Protein AF-A0A536WRT8-F1 (afdb_monomer_lite)

Radius of gyration: 27.84 Å; chains: 1; bounding box: 64×73×84 Å

Structure (mmCIF, N/CA/C/O backbone):
data_AF-A0A536WRT8-F1
#
_entry.id   AF-A0A536WRT8-F1
#
loop_
_atom_site.group_PDB
_atom_site.id
_atom_site.type_symbol
_atom_site.label_atom_id
_atom_site.label_alt_id
_atom_site.label_comp_id
_atom_site.label_asym_id
_atom_site.label_entity_id
_atom_site.label_seq_id
_atom_site.pdbx_PDB_ins_code
_atom_site.Cartn_x
_atom_site.Cartn_y
_atom_site.Cartn_z
_atom_site.occupancy
_atom_site.B_iso_or_equiv
_atom_site.auth_seq_id
_atom_site.auth_comp_id
_atom_site.auth_asym_id
_atom_site.auth_atom_id
_atom_site.pdbx_PDB_model_num
ATOM 1 N N . MET A 1 1 ? 4.383 -4.126 44.979 1.00 57.44 1 MET A N 1
ATOM 2 C CA . MET A 1 1 ? 2.995 -3.625 44.882 1.00 57.44 1 MET A CA 1
ATOM 3 C C . MET A 1 1 ? 2.236 -4.625 44.027 1.00 57.44 1 MET A C 1
ATOM 5 O O . MET A 1 1 ? 2.804 -5.036 43.023 1.00 57.44 1 MET A O 1
ATOM 9 N N . SER A 1 2 ? 1.064 -5.104 44.452 1.00 79.88 2 SER A N 1
ATOM 10 C CA . SER A 1 2 ? 0.207 -5.930 43.589 1.00 79.88 2 SER A CA 1
ATOM 11 C C . SER A 1 2 ? -0.564 -5.025 42.628 1.00 79.88 2 SER A C 1
ATOM 13 O O . SER A 1 2 ? -0.837 -3.870 42.957 1.00 79.88 2 SER A O 1
ATOM 15 N N . SER A 1 3 ? -0.831 -5.521 41.423 1.00 89.38 3 SER A N 1
ATOM 16 C CA . SER A 1 3 ? -1.703 -4.873 40.446 1.00 89.38 3 SER A CA 1
ATOM 17 C C . SER A 1 3 ? -2.856 -5.831 40.161 1.00 89.38 3 SER A C 1
ATOM 19 O O . SER A 1 3 ? -2.584 -7.031 40.013 1.00 89.38 3 SER A O 1
ATOM 21 N N . PRO A 1 4 ? -4.104 -5.336 40.075 1.00 94.88 4 PRO A N 1
ATOM 22 C CA . PRO A 1 4 ? -5.223 -6.193 39.738 1.00 94.88 4 PRO A CA 1
ATOM 23 C C . PRO A 1 4 ? -5.007 -6.888 38.391 1.00 94.88 4 PRO A C 1
ATOM 25 O O . PRO A 1 4 ? -4.446 -6.316 37.454 1.00 94.88 4 PRO A O 1
ATOM 28 N N . ILE A 1 5 ? -5.504 -8.113 38.288 1.00 95.19 5 ILE A N 1
ATOM 29 C CA . ILE A 1 5 ? -5.628 -8.881 37.049 1.00 95.19 5 ILE A CA 1
ATOM 30 C C . ILE A 1 5 ? -7.101 -9.216 36.828 1.00 95.19 5 ILE A C 1
ATOM 32 O O . ILE A 1 5 ? -7.890 -9.204 37.769 1.00 95.19 5 ILE A O 1
ATOM 36 N N . GLY A 1 6 ? -7.493 -9.518 35.598 1.00 95.31 6 GLY A N 1
ATOM 37 C CA . GLY A 1 6 ? -8.875 -9.869 35.300 1.00 95.31 6 GLY A CA 1
ATOM 38 C C . GLY A 1 6 ? -9.125 -10.033 33.814 1.00 95.31 6 GLY A C 1
ATOM 39 O O . GLY A 1 6 ? -8.250 -9.754 32.993 1.00 95.31 6 GLY A O 1
ATOM 40 N N . TYR A 1 7 ? -10.335 -10.469 33.488 1.00 96.19 7 TYR A N 1
ATOM 41 C CA . TYR A 1 7 ? -10.798 -10.643 32.117 1.00 96.19 7 TYR A CA 1
ATOM 42 C C . TYR A 1 7 ? -12.281 -10.284 32.007 1.00 96.19 7 TYR A C 1
ATOM 44 O O . TYR A 1 7 ? -13.049 -10.463 32.955 1.00 96.19 7 TYR A O 1
ATOM 52 N N . VAL A 1 8 ? -12.676 -9.768 30.844 1.00 96.50 8 VAL A N 1
ATOM 53 C CA . VAL A 1 8 ? -14.062 -9.428 30.507 1.00 96.50 8 VAL A CA 1
ATOM 54 C C . VAL A 1 8 ? -14.585 -10.502 29.559 1.00 96.50 8 VAL A C 1
ATOM 56 O O . VAL A 1 8 ? -14.168 -10.556 28.407 1.00 96.50 8 VAL A O 1
ATOM 59 N N . ASP A 1 9 ? -15.493 -11.349 30.041 1.00 95.44 9 ASP A N 1
ATOM 60 C CA . ASP A 1 9 ? -16.079 -12.443 29.255 1.00 95.44 9 ASP A CA 1
ATOM 61 C C . ASP A 1 9 ? -17.126 -11.926 28.260 1.00 95.44 9 ASP A C 1
ATOM 63 O O . ASP A 1 9 ? -17.297 -12.456 27.165 1.00 95.44 9 ASP A O 1
ATOM 67 N N . THR A 1 10 ? -17.885 -10.903 28.654 1.00 94.06 10 THR A N 1
ATOM 68 C CA . THR A 1 10 ? -18.929 -10.289 27.829 1.00 94.06 10 THR A CA 1
ATOM 69 C C . THR A 1 10 ? -18.911 -8.779 28.052 1.00 94.06 10 THR A C 1
ATOM 71 O O . THR A 1 10 ? -18.722 -8.352 29.192 1.00 94.06 10 THR A O 1
ATOM 74 N N . PRO A 1 11 ? -19.084 -7.967 26.996 1.00 91.69 11 PRO A N 1
ATOM 75 C CA . PRO A 1 11 ? -19.183 -8.382 25.597 1.00 91.69 11 PRO A CA 1
ATOM 76 C C . PRO A 1 11 ? -17.818 -8.766 25.018 1.00 91.69 11 PRO A C 1
ATOM 78 O O . PRO A 1 11 ? -16.797 -8.166 25.356 1.00 91.69 11 PRO A O 1
ATOM 81 N N . GLY A 1 12 ? -17.804 -9.741 24.105 1.00 85.06 12 GLY A N 1
ATOM 82 C CA . GLY A 1 12 ? -16.606 -10.062 23.321 1.00 85.06 12 GLY A CA 1
ATOM 83 C C . GLY A 1 12 ? -16.263 -8.942 22.335 1.00 85.06 12 GLY A C 1
ATOM 84 O O . GLY A 1 12 ? -15.119 -8.494 22.276 1.00 85.06 12 GLY A O 1
ATOM 85 N N . ALA A 1 13 ? -17.278 -8.412 21.642 1.00 83.62 13 ALA A N 1
ATOM 86 C CA . ALA A 1 13 ? -17.137 -7.294 20.712 1.00 83.62 13 ALA A CA 1
ATOM 87 C C . ALA A 1 13 ? -16.520 -6.060 21.387 1.00 83.62 13 ALA A C 1
ATOM 89 O O . ALA A 1 13 ? -16.752 -5.794 22.570 1.00 83.62 13 ALA A O 1
ATOM 90 N N . GLU A 1 14 ? -15.717 -5.305 20.640 1.00 88.19 14 GLU A N 1
ATOM 91 C CA . GLU A 1 14 ? -15.138 -4.050 21.128 1.00 88.19 14 GLU A CA 1
ATOM 92 C C . GLU A 1 14 ? -16.164 -2.912 21.107 1.00 88.19 14 GLU A C 1
ATOM 94 O O . GLU A 1 14 ? -16.227 -2.145 22.066 1.00 88.19 14 GLU A O 1
ATOM 99 N N . ALA A 1 15 ? -17.013 -2.853 20.079 1.00 88.88 15 ALA A N 1
ATOM 100 C CA . ALA A 1 15 ? -18.028 -1.822 19.917 1.00 88.88 15 ALA A CA 1
ATOM 101 C C . ALA A 1 15 ? -19.453 -2.358 20.097 1.00 88.88 15 ALA A C 1
ATOM 103 O O . ALA A 1 15 ? -19.802 -3.431 19.602 1.00 88.88 15 ALA A O 1
ATOM 104 N N . LEU A 1 16 ? -20.281 -1.572 20.785 1.00 91.25 16 LEU A N 1
ATOM 105 C CA . LEU A 1 16 ? -21.674 -1.860 21.113 1.00 91.25 16 LEU A CA 1
ATOM 106 C C . LEU A 1 16 ? -22.563 -0.769 20.526 1.00 91.25 16 LEU A C 1
ATOM 108 O O . LEU A 1 16 ? -22.371 0.417 20.799 1.00 91.25 16 LEU A O 1
ATOM 112 N N . ILE A 1 17 ? -23.548 -1.174 19.726 1.00 92.06 17 ILE A N 1
ATOM 113 C CA . ILE A 1 17 ? -24.525 -0.246 19.157 1.00 92.06 17 ILE A CA 1
ATOM 114 C C . ILE A 1 17 ? -25.566 0.103 20.224 1.00 92.06 17 ILE A C 1
ATOM 116 O O . ILE A 1 17 ? -26.235 -0.770 20.772 1.00 92.06 17 ILE A O 1
ATOM 120 N N . GLY A 1 18 ? -25.709 1.396 20.495 1.00 94.00 18 GLY A N 1
ATOM 121 C CA . GLY A 1 18 ? -26.533 1.961 21.554 1.00 94.00 18 GLY A CA 1
ATOM 122 C C . GLY A 1 18 ? -25.709 2.552 22.699 1.00 94.00 18 GLY A C 1
ATOM 123 O O . GLY A 1 18 ? -24.527 2.861 22.563 1.00 94.00 18 GLY A O 1
ATOM 124 N N . THR A 1 19 ? -26.380 2.750 23.830 1.00 95.25 19 THR A N 1
ATOM 125 C CA . THR A 1 19 ? -25.839 3.393 25.041 1.00 95.25 19 THR A CA 1
ATOM 126 C C . THR A 1 19 ? -25.771 2.447 26.243 1.00 95.25 19 THR A C 1
ATOM 128 O O . THR A 1 19 ? -25.273 2.830 27.301 1.00 95.25 19 THR A O 1
ATOM 131 N N . ARG A 1 20 ? -26.259 1.211 26.084 1.00 95.69 20 ARG A N 1
ATOM 132 C CA . ARG A 1 20 ? -26.303 0.187 27.130 1.00 95.69 20 ARG A CA 1
ATOM 133 C C . ARG A 1 20 ? -25.055 -0.691 27.095 1.00 95.69 20 ARG A C 1
ATOM 135 O O . ARG A 1 20 ? -24.589 -1.066 26.020 1.00 95.69 20 ARG A O 1
ATOM 142 N N . LEU A 1 21 ? -24.556 -1.048 28.274 1.00 96.50 21 LEU A N 1
ATOM 143 C CA . LEU A 1 21 ? -23.481 -2.013 28.469 1.00 96.50 21 LEU A CA 1
ATOM 144 C C . LEU A 1 21 ? -23.972 -3.140 29.380 1.00 96.50 21 LEU A C 1
ATOM 146 O O . LEU A 1 21 ? -24.262 -2.907 30.551 1.00 96.50 21 LEU A O 1
ATOM 150 N N . ASP A 1 22 ? -23.961 -4.358 28.847 1.00 96.81 22 ASP A N 1
ATOM 151 C CA . ASP A 1 22 ? -24.119 -5.593 29.611 1.00 96.81 22 ASP A CA 1
ATOM 152 C C . ASP A 1 22 ? -22.749 -6.275 29.672 1.00 96.81 22 ASP A C 1
ATOM 154 O O . ASP A 1 22 ? -22.227 -6.717 28.645 1.00 96.81 22 ASP A O 1
ATOM 158 N N . ALA A 1 23 ? -22.130 -6.313 30.854 1.00 97.62 23 ALA A N 1
ATOM 159 C CA . ALA A 1 23 ? -20.766 -6.804 31.014 1.00 97.62 23 ALA A CA 1
ATOM 160 C C . ALA A 1 23 ? -20.622 -7.835 32.130 1.00 97.62 23 ALA A C 1
ATOM 162 O O . ALA A 1 23 ? -21.118 -7.649 33.239 1.00 97.62 23 ALA A O 1
ATOM 163 N N . THR A 1 24 ? -19.870 -8.897 31.863 1.00 98.19 24 THR A N 1
ATOM 164 C CA . THR A 1 24 ? -19.511 -9.920 32.851 1.00 98.19 24 THR A CA 1
ATOM 165 C C . THR A 1 24 ? -18.036 -10.257 32.747 1.00 98.19 24 THR A C 1
ATOM 167 O O . THR A 1 24 ? -17.436 -10.140 31.679 1.00 98.19 24 THR A O 1
ATOM 170 N N . GLY A 1 25 ? -17.445 -10.697 33.848 1.00 97.62 25 GLY A N 1
ATOM 171 C CA . GLY A 1 25 ? -16.037 -11.062 33.877 1.00 97.62 25 GLY A CA 1
ATOM 172 C C . GLY A 1 25 ? -15.576 -11.480 35.258 1.00 97.62 25 GLY A C 1
ATOM 173 O O . GLY A 1 25 ? -16.385 -11.835 36.121 1.00 97.62 25 GLY A O 1
ATOM 174 N N . TRP A 1 26 ? -14.269 -11.411 35.475 1.00 97.81 26 TRP A N 1
ATOM 175 C CA . TRP A 1 26 ? -13.649 -11.628 36.775 1.00 97.81 26 TRP A CA 1
ATOM 176 C C . TRP A 1 26 ? -12.472 -10.680 37.004 1.00 97.81 26 TRP A C 1
ATOM 178 O O . TRP A 1 26 ? -11.861 -10.184 36.055 1.00 97.81 26 TRP A O 1
ATOM 188 N N . ALA A 1 27 ? -12.162 -10.423 38.272 1.00 97.75 27 ALA A N 1
ATOM 189 C CA . ALA A 1 27 ? -11.028 -9.610 38.694 1.00 97.75 27 ALA A CA 1
ATOM 190 C C . ALA A 1 27 ? -10.406 -10.189 39.969 1.00 97.75 27 ALA A C 1
ATOM 192 O O . ALA A 1 27 ? -11.114 -10.740 40.801 1.00 97.75 27 ALA A O 1
ATOM 193 N N . LEU A 1 28 ? -9.089 -10.076 40.126 1.00 96.88 28 LEU A N 1
ATOM 194 C CA . LEU A 1 28 ? -8.331 -10.595 41.264 1.00 96.88 28 LEU A CA 1
ATOM 195 C C . LEU A 1 28 ? -7.169 -9.655 41.605 1.00 96.88 28 LEU A C 1
ATOM 197 O O . LEU A 1 28 ? -6.504 -9.129 40.719 1.00 96.88 28 LEU A O 1
ATOM 201 N N . ASP A 1 29 ? -6.864 -9.492 42.890 1.00 96.25 29 ASP A N 1
ATOM 202 C CA . ASP A 1 29 ? -5.620 -8.876 43.370 1.00 96.25 29 ASP A CA 1
ATOM 203 C C . ASP A 1 29 ? -5.139 -9.617 44.623 1.00 96.25 29 ASP A C 1
ATOM 205 O O . ASP A 1 29 ? -5.947 -10.133 45.396 1.00 96.25 29 ASP A O 1
ATOM 209 N N . ALA A 1 30 ? -3.825 -9.674 44.860 1.00 94.38 30 ALA A N 1
ATOM 210 C CA . ALA A 1 30 ? -3.258 -10.347 46.035 1.00 94.38 30 ALA A CA 1
ATOM 211 C C . ALA A 1 30 ? -3.740 -9.749 47.375 1.00 94.38 30 ALA A C 1
ATOM 213 O O . ALA A 1 30 ? -3.621 -10.384 48.423 1.00 94.38 30 ALA A O 1
ATOM 214 N N . ARG A 1 31 ? -4.266 -8.520 47.356 1.00 94.44 31 ARG A N 1
ATOM 215 C CA . ARG A 1 31 ? -4.881 -7.825 48.494 1.00 94.44 31 ARG A CA 1
ATOM 216 C C . ARG A 1 31 ? -6.413 -7.811 48.440 1.00 94.44 31 ARG A C 1
ATOM 218 O O . ARG A 1 31 ? -7.027 -7.199 49.310 1.00 94.44 31 ARG A O 1
ATOM 225 N N . GLY A 1 32 ? -7.014 -8.500 47.474 1.00 95.00 32 GLY A N 1
ATOM 226 C CA . GLY A 1 32 ? -8.448 -8.488 47.194 1.00 95.00 32 GLY A CA 1
ATOM 227 C C . GLY A 1 32 ? -8.873 -7.275 46.366 1.00 95.00 32 GLY A C 1
ATOM 228 O O . GLY A 1 32 ? -8.210 -6.230 46.358 1.00 95.00 32 GLY A O 1
ATOM 229 N N . ILE A 1 33 ? -9.979 -7.436 45.654 1.00 97.56 33 ILE A N 1
ATOM 230 C CA . ILE A 1 33 ? -10.644 -6.387 44.887 1.00 97.56 33 ILE A CA 1
ATOM 231 C C . ILE A 1 33 ? -11.666 -5.694 45.784 1.00 97.56 33 ILE A C 1
ATOM 233 O O . ILE A 1 33 ? -12.484 -6.346 46.427 1.00 97.56 33 ILE A O 1
ATOM 237 N N . ASP A 1 34 ? -11.625 -4.366 45.798 1.00 97.06 34 ASP A N 1
ATOM 238 C CA . ASP A 1 34 ? -12.639 -3.545 46.459 1.00 97.06 34 ASP A CA 1
ATOM 239 C C . ASP A 1 34 ? -13.878 -3.430 45.564 1.00 97.06 34 ASP A C 1
ATOM 241 O O . ASP A 1 34 ? -15.008 -3.676 45.984 1.00 97.06 34 ASP A O 1
ATOM 245 N N . ARG A 1 35 ? -13.669 -3.093 44.284 1.00 97.75 35 ARG A N 1
ATOM 246 C CA . ARG A 1 35 ? -14.760 -2.887 43.325 1.00 97.75 35 ARG A CA 1
ATOM 247 C C . ARG A 1 35 ? -14.314 -2.974 41.872 1.00 97.75 35 ARG A C 1
ATOM 249 O O . ARG A 1 35 ? -13.140 -2.806 41.543 1.00 97.75 35 ARG A O 1
ATOM 256 N N . VAL A 1 36 ? -15.299 -3.171 40.999 1.00 98.56 36 VAL A N 1
ATOM 257 C CA . VAL A 1 36 ? -15.165 -3.026 39.547 1.00 98.56 36 VAL A CA 1
ATOM 258 C C . VAL A 1 36 ? -16.063 -1.874 39.095 1.00 98.56 36 VAL A C 1
ATOM 260 O O . VAL A 1 36 ? -17.241 -1.819 39.450 1.00 98.56 36 VAL A O 1
ATOM 263 N N . GLU A 1 37 ? -15.500 -0.936 38.340 1.00 98.31 37 GLU A N 1
ATOM 264 C CA . GLU A 1 37 ? -16.159 0.284 37.869 1.00 98.31 37 GLU A CA 1
ATOM 265 C C . GLU A 1 37 ? -16.229 0.321 36.339 1.00 98.31 37 GLU A C 1
ATOM 267 O O . GLU A 1 37 ? -15.244 0.044 35.656 1.00 98.31 37 GLU A O 1
ATOM 272 N N . MET A 1 38 ? -17.370 0.757 35.813 1.00 98.00 38 MET A N 1
ATOM 273 C CA . MET A 1 38 ? -17.550 1.162 34.422 1.00 98.00 38 MET A CA 1
ATOM 274 C C . MET A 1 38 ? -17.356 2.677 34.334 1.00 98.00 38 MET A C 1
ATOM 276 O O . MET A 1 38 ? -18.121 3.432 34.941 1.00 98.00 38 MET A O 1
ATOM 280 N N . ARG A 1 39 ? -16.315 3.131 33.630 1.00 97.69 39 ARG A N 1
ATOM 281 C CA . ARG A 1 39 ? -15.914 4.545 33.563 1.00 97.69 39 ARG A CA 1
ATOM 282 C C . ARG A 1 39 ? -16.103 5.114 32.162 1.00 97.69 39 ARG A C 1
ATOM 284 O O . ARG A 1 39 ? -15.455 4.648 31.229 1.00 97.69 39 ARG A O 1
ATOM 291 N N . LEU A 1 40 ? -16.935 6.147 32.039 1.00 95.19 40 LEU A N 1
ATOM 292 C CA . LEU A 1 40 ? -17.194 6.887 30.801 1.00 95.19 40 LEU A CA 1
ATOM 293 C C . LEU A 1 40 ? -16.940 8.381 31.042 1.00 95.19 40 LEU A C 1
ATOM 295 O O . LEU A 1 40 ? -17.770 9.078 31.631 1.00 95.19 40 LEU A O 1
ATOM 299 N N . GLY A 1 41 ? -15.770 8.877 30.634 1.00 89.06 41 GLY A N 1
ATOM 300 C CA . GLY A 1 41 ? -15.336 10.236 30.967 1.00 89.06 41 GLY A CA 1
ATOM 301 C C . GLY A 1 41 ? -15.311 10.460 32.485 1.00 89.06 41 GLY A C 1
ATOM 302 O O . GLY A 1 41 ? -14.570 9.797 33.208 1.00 89.06 41 GLY A O 1
ATOM 303 N N . THR A 1 42 ? -16.135 11.386 32.981 1.00 89.56 42 THR A N 1
ATOM 304 C CA . THR A 1 42 ? -16.283 11.656 34.423 1.00 89.56 42 THR A CA 1
ATOM 305 C C . THR A 1 42 ? -17.308 10.754 35.115 1.00 89.56 42 THR A C 1
ATOM 307 O O . THR A 1 42 ? -17.335 10.704 36.346 1.00 89.56 42 THR A O 1
ATOM 310 N N . GLN A 1 43 ? -18.143 10.035 34.360 1.00 93.62 43 GLN A N 1
ATOM 311 C CA . GLN A 1 43 ? -19.152 9.139 34.915 1.00 93.62 43 GLN A CA 1
ATOM 312 C C . GLN A 1 43 ? -18.520 7.821 35.365 1.00 93.62 43 GLN A C 1
ATOM 314 O O . GLN A 1 43 ? -17.693 7.237 34.662 1.00 93.62 43 GLN A O 1
ATOM 319 N N . LYS A 1 44 ? -18.948 7.331 36.532 1.00 96.31 44 LYS A N 1
ATOM 320 C CA . LYS A 1 44 ? -18.546 6.035 37.087 1.00 96.31 44 LYS A CA 1
ATOM 321 C C . LYS A 1 44 ? -19.783 5.287 37.567 1.00 96.31 44 LYS A C 1
ATOM 323 O O . LYS A 1 44 ? -20.543 5.830 38.366 1.00 96.31 44 LYS A O 1
ATOM 328 N N . GLN A 1 45 ? -19.964 4.053 37.111 1.00 97.81 45 GLN A N 1
ATOM 329 C CA . GLN A 1 45 ? -21.011 3.153 37.597 1.00 97.81 45 GLN A CA 1
ATOM 330 C C . GLN A 1 45 ? -20.382 1.871 38.155 1.00 97.81 45 GLN A C 1
ATOM 332 O O . GLN A 1 45 ? -19.373 1.400 37.636 1.00 97.81 45 GLN A O 1
ATOM 337 N N . LEU A 1 46 ? -20.941 1.319 39.233 1.00 98.19 46 LEU A N 1
ATOM 338 C CA . LEU A 1 46 ? -20.387 0.138 39.903 1.00 98.19 46 LEU A CA 1
ATOM 339 C C . LEU A 1 46 ? -20.956 -1.152 39.314 1.00 98.19 46 LEU A C 1
ATOM 341 O O . LEU A 1 46 ? -22.167 -1.283 39.145 1.00 98.19 46 LEU A O 1
ATOM 345 N N . ALA A 1 47 ? -20.083 -2.126 39.068 1.00 98.38 47 ALA A N 1
ATOM 346 C CA . ALA A 1 47 ? -20.489 -3.499 38.812 1.00 98.38 47 ALA A CA 1
ATOM 347 C C . ALA A 1 47 ? -20.812 -4.217 40.128 1.00 98.38 47 ALA A C 1
ATOM 349 O O . ALA A 1 47 ? -20.232 -3.932 41.179 1.00 98.38 47 ALA A O 1
ATOM 350 N N . ARG A 1 48 ? -21.680 -5.225 40.059 1.00 98.19 48 ARG A N 1
ATOM 351 C CA . ARG A 1 48 ? -21.853 -6.182 41.150 1.00 98.19 48 ARG A CA 1
ATOM 352 C C . ARG A 1 48 ? -20.676 -7.156 41.137 1.00 98.19 48 ARG A C 1
ATOM 354 O O . ARG A 1 48 ? -20.625 -8.025 40.271 1.00 98.19 48 ARG A O 1
ATOM 361 N N . TYR A 1 49 ? -19.757 -7.000 42.084 1.00 98.00 49 TYR A N 1
ATOM 362 C CA . TYR A 1 49 ? -18.618 -7.895 42.320 1.00 98.00 49 TYR A CA 1
ATOM 363 C C . TYR A 1 49 ? -18.946 -8.942 43.404 1.00 98.00 49 TYR A C 1
ATOM 365 O O . TYR A 1 49 ? -19.927 -8.782 44.135 1.00 98.00 49 TYR A O 1
ATOM 373 N N . GLY A 1 50 ? -18.162 -10.019 43.504 1.00 96.88 50 GLY A N 1
ATOM 374 C CA . GLY A 1 50 ? -18.401 -11.110 44.460 1.00 96.88 50 GLY A CA 1
ATOM 375 C C . GLY A 1 50 ? -19.154 -12.311 43.875 1.00 96.88 50 GLY A C 1
ATOM 376 O O . GLY A 1 50 ? -19.735 -13.101 44.621 1.00 96.88 50 GLY A O 1
ATOM 377 N N . LEU A 1 51 ? -19.235 -12.427 42.545 1.00 97.69 51 LEU A N 1
ATOM 378 C CA . LEU A 1 51 ? -20.008 -13.476 41.874 1.00 97.69 51 LEU A CA 1
ATOM 379 C C . LEU A 1 51 ? -19.216 -14.785 41.749 1.00 97.69 51 LEU A C 1
ATOM 381 O O . LEU A 1 51 ? -17.992 -14.752 41.608 1.00 97.69 51 LEU A O 1
ATOM 385 N N . PRO A 1 52 ? -19.897 -15.945 41.767 1.00 96.88 52 PRO A N 1
ATOM 386 C CA . PRO A 1 52 ? -19.228 -17.237 41.733 1.00 96.88 52 PRO A CA 1
ATOM 387 C C . PRO A 1 52 ? -18.520 -17.501 40.392 1.00 96.88 52 PRO A C 1
ATOM 389 O O . PRO A 1 52 ? -19.148 -17.479 39.335 1.00 96.88 52 PRO A O 1
ATOM 392 N N . ARG A 1 53 ? -17.222 -17.806 40.465 1.00 96.94 53 ARG A N 1
ATOM 393 C CA . ARG A 1 53 ? -16.297 -18.216 39.395 1.00 96.94 53 ARG A CA 1
ATOM 394 C C . ARG A 1 53 ? -15.352 -19.332 39.873 1.00 96.94 53 ARG A C 1
ATOM 396 O O . ARG A 1 53 ? -14.140 -19.135 39.995 1.00 96.94 53 ARG A O 1
ATOM 403 N N . PRO A 1 54 ? -15.891 -20.521 40.213 1.00 95.62 54 PRO A N 1
ATOM 404 C CA . PRO A 1 54 ? -15.071 -21.656 40.643 1.00 95.62 54 PRO A CA 1
ATOM 405 C C . PRO A 1 54 ? -14.105 -22.140 39.548 1.00 95.62 54 PRO A C 1
ATOM 407 O O . PRO A 1 54 ? -13.057 -22.691 39.868 1.00 95.62 54 PRO A O 1
ATOM 410 N N . ASP A 1 55 ? -14.435 -21.899 38.278 1.00 95.38 55 ASP A N 1
ATOM 411 C CA . ASP A 1 55 ? -13.583 -22.137 37.112 1.00 95.38 55 ASP A CA 1
ATOM 412 C C . ASP A 1 55 ? -12.281 -21.324 37.176 1.00 95.38 55 ASP A C 1
ATOM 414 O O . ASP A 1 55 ? -11.197 -21.880 37.004 1.00 95.38 55 ASP A O 1
ATOM 418 N N . VAL A 1 56 ? -12.369 -20.033 37.511 1.00 94.62 56 VAL A N 1
ATOM 419 C CA . VAL A 1 56 ? -11.195 -19.159 37.653 1.00 94.62 56 VAL A CA 1
ATOM 420 C C . VAL A 1 56 ? -10.354 -19.596 38.846 1.00 94.62 56 VAL A C 1
ATOM 422 O O . VAL A 1 56 ? -9.141 -19.719 38.721 1.00 94.62 56 VAL A O 1
ATOM 425 N N . ALA A 1 57 ? -10.986 -19.903 39.983 1.00 93.12 57 ALA A N 1
ATOM 426 C CA . ALA A 1 57 ? -10.280 -20.358 41.183 1.00 93.12 57 ALA A CA 1
ATOM 427 C C . ALA A 1 57 ? -9.534 -21.690 40.985 1.00 93.12 57 ALA A C 1
ATOM 429 O O . ALA A 1 57 ? -8.514 -21.921 41.633 1.00 93.12 57 ALA A O 1
ATOM 430 N N . ALA A 1 58 ? -10.027 -22.561 40.098 1.00 94.25 58 ALA A N 1
ATOM 431 C CA . ALA A 1 58 ? -9.363 -23.816 39.758 1.00 94.25 58 ALA A CA 1
ATOM 432 C C . ALA A 1 58 ? -8.078 -23.600 38.938 1.00 94.25 58 ALA A C 1
ATOM 434 O O . ALA A 1 58 ? -7.115 -24.345 39.110 1.00 94.25 58 ALA A O 1
ATOM 435 N N . VAL A 1 59 ? -8.055 -22.587 38.065 1.00 94.75 59 VAL A N 1
ATOM 436 C CA . VAL A 1 59 ? -6.904 -22.264 37.200 1.00 94.75 59 VAL A CA 1
ATOM 437 C C . VAL A 1 59 ? -5.923 -21.309 37.890 1.00 94.75 59 VAL A C 1
ATOM 439 O O . VAL A 1 59 ? -4.712 -21.437 37.719 1.00 94.75 59 VAL A O 1
ATOM 442 N N . ILE A 1 60 ? -6.432 -20.366 38.687 1.00 92.44 60 ILE A N 1
ATOM 443 C CA . ILE A 1 60 ? -5.674 -19.299 39.351 1.00 92.44 60 ILE A CA 1
ATOM 444 C C . ILE A 1 60 ? -5.965 -19.331 40.868 1.00 92.44 60 ILE A C 1
ATOM 446 O O . ILE A 1 60 ? -6.710 -18.495 41.390 1.00 92.44 60 ILE A O 1
ATOM 450 N N . PRO A 1 61 ? -5.411 -20.308 41.611 1.00 91.12 61 PRO A N 1
ATOM 451 C CA . PRO A 1 61 ? -5.632 -20.421 43.050 1.00 91.12 61 PRO A CA 1
ATOM 452 C C . PRO A 1 61 ? -4.825 -19.381 43.848 1.00 91.12 61 PRO A C 1
ATOM 454 O O . PRO A 1 61 ? -3.862 -18.794 43.361 1.00 91.12 61 PRO A O 1
ATOM 457 N N . GLY A 1 62 ? -5.176 -19.203 45.126 1.00 89.25 62 GLY A N 1
ATOM 458 C CA . GLY A 1 62 ? -4.354 -18.456 46.093 1.00 89.25 62 GLY A CA 1
ATOM 459 C C . GLY A 1 62 ? -4.690 -16.972 46.266 1.00 89.25 62 GLY A C 1
ATOM 460 O O . GLY A 1 62 ? -4.008 -16.289 47.028 1.00 89.25 62 GLY A O 1
ATOM 461 N N . TYR A 1 63 ? -5.743 -16.474 45.616 1.00 92.75 63 TYR A N 1
ATOM 462 C CA . TYR A 1 63 ? -6.226 -15.104 45.796 1.00 92.75 63 TYR A CA 1
ATOM 463 C C . TYR A 1 63 ? -7.317 -15.010 46.880 1.00 92.75 63 TYR A C 1
ATOM 465 O O . TYR A 1 63 ? -8.110 -15.946 47.004 1.00 92.75 63 TYR A O 1
ATOM 473 N N . PRO A 1 64 ? -7.407 -13.891 47.634 1.00 87.62 64 PRO A N 1
ATOM 474 C CA . PRO A 1 64 ? -8.381 -13.726 48.721 1.00 87.62 64 PRO A CA 1
ATOM 475 C C . PRO A 1 64 ? -9.835 -13.912 48.281 1.00 87.62 64 PRO A C 1
ATOM 477 O O . PRO A 1 64 ? -10.612 -14.557 48.979 1.00 87.62 64 PRO A O 1
ATOM 480 N N . ASP A 1 65 ? -10.170 -13.402 47.096 1.00 83.62 65 ASP A N 1
ATOM 481 C CA . ASP A 1 65 ? -11.533 -13.446 46.562 1.00 83.62 65 ASP A CA 1
ATOM 482 C C . ASP A 1 65 ? -11.860 -14.799 45.907 1.00 83.62 65 ASP A C 1
ATOM 484 O O . ASP A 1 65 ? -13.004 -15.035 45.534 1.00 83.62 65 ASP A O 1
ATOM 488 N N . GLY A 1 66 ? -10.878 -15.709 45.812 1.00 83.88 66 GLY A N 1
ATOM 489 C CA . GLY A 1 66 ? -11.028 -17.117 45.440 1.00 83.88 66 GLY A CA 1
ATOM 490 C C . GLY A 1 66 ? -12.048 -17.381 44.330 1.00 83.88 66 GLY A C 1
ATOM 491 O O . GLY A 1 66 ? -11.910 -16.903 43.208 1.00 83.88 66 GLY A O 1
ATOM 492 N N . SER A 1 67 ? -13.079 -18.166 44.658 1.00 90.00 67 SER A N 1
ATOM 493 C CA . SER A 1 67 ? -14.191 -18.505 43.763 1.00 90.00 67 SER A CA 1
ATOM 494 C C . SER A 1 67 ? -15.291 -17.446 43.699 1.00 90.00 67 SER A C 1
ATOM 496 O O . SER A 1 67 ? -16.274 -17.674 43.010 1.00 90.00 67 SER A O 1
ATOM 498 N N . ALA A 1 68 ? -15.168 -16.315 44.391 1.00 96.00 68 ALA A N 1
ATOM 499 C CA . ALA A 1 68 ? -16.104 -15.190 44.379 1.00 96.00 68 ALA A CA 1
ATOM 500 C C . ALA A 1 68 ? -15.523 -13.975 43.627 1.00 96.00 68 ALA A C 1
ATOM 502 O O . ALA A 1 68 ? -15.807 -12.829 43.960 1.00 96.00 68 ALA A O 1
ATOM 503 N N . CYS A 1 69 ? -14.695 -14.214 42.610 1.00 97.06 69 CYS A N 1
ATOM 504 C CA . CYS A 1 69 ? -13.987 -13.173 41.864 1.00 97.06 69 CYS A CA 1
ATOM 505 C C . CYS A 1 69 ? -14.745 -12.631 40.642 1.00 97.06 69 CYS A C 1
ATOM 507 O O . CYS A 1 69 ? -14.201 -11.845 39.865 1.00 97.06 69 CYS A O 1
ATOM 509 N N . GLY A 1 70 ? -15.989 -13.063 40.424 1.00 98.00 70 GLY A N 1
ATOM 510 C CA . GLY A 1 70 ? -16.794 -12.634 39.287 1.00 98.00 70 GLY A CA 1
ATOM 511 C C . GLY A 1 70 ? -17.407 -11.245 39.470 1.00 98.00 70 GLY A C 1
ATOM 512 O O . GLY A 1 70 ? -17.774 -10.853 40.581 1.00 98.00 70 GLY A O 1
ATOM 513 N N . PHE A 1 71 ? -17.605 -10.534 38.360 1.00 98.50 71 PHE A N 1
ATOM 514 C CA . PHE A 1 71 ? -18.439 -9.335 38.301 1.00 98.50 71 PHE A CA 1
ATOM 515 C C . PHE A 1 71 ? -19.512 -9.431 37.216 1.00 98.50 71 PHE A C 1
ATOM 517 O O . PHE A 1 71 ? -19.341 -10.115 36.206 1.00 98.50 71 PHE A O 1
ATOM 524 N N . ALA A 1 72 ? -20.612 -8.706 37.423 1.00 98.44 72 ALA A N 1
ATOM 525 C CA . ALA A 1 72 ? -21.620 -8.444 36.405 1.00 98.44 72 ALA A CA 1
ATOM 526 C C . ALA A 1 72 ? -22.114 -6.998 36.492 1.00 98.44 72 ALA A C 1
ATOM 528 O O . ALA A 1 72 ? -22.270 -6.442 37.582 1.00 98.44 72 ALA A O 1
ATOM 529 N N . PHE A 1 73 ? -22.394 -6.412 35.341 1.00 98.50 73 PHE A N 1
ATOM 530 C CA . PHE A 1 73 ? -22.931 -5.077 35.174 1.00 98.50 73 PHE A CA 1
ATOM 531 C C . PHE A 1 73 ? -23.997 -5.102 34.087 1.00 98.50 73 PHE A C 1
ATOM 533 O O . PHE A 1 73 ? -23.846 -5.781 33.074 1.00 98.50 73 PHE A O 1
ATOM 540 N N . ASP A 1 74 ? -25.048 -4.340 34.324 1.00 97.62 74 ASP A N 1
ATOM 541 C CA . ASP A 1 74 ? -26.089 -4.033 33.364 1.00 97.62 74 ASP A CA 1
ATOM 542 C C . ASP A 1 74 ? -26.486 -2.578 33.638 1.00 97.62 74 ASP A C 1
ATOM 544 O O . ASP A 1 74 ? -26.961 -2.254 34.733 1.00 97.62 74 ASP A O 1
ATOM 548 N N . GLY A 1 75 ? -26.228 -1.694 32.677 1.00 96.50 75 GLY A N 1
ATOM 549 C CA . GLY A 1 75 ? -26.522 -0.278 32.827 1.00 96.50 75 GLY A CA 1
ATOM 550 C C . GLY A 1 75 ? -26.544 0.485 31.512 1.00 96.50 75 GLY A C 1
ATOM 551 O O . GLY A 1 75 ? -26.049 0.031 30.480 1.00 96.50 75 GLY A O 1
ATOM 552 N N . ASP A 1 76 ? -27.139 1.670 31.568 1.00 95.94 76 ASP A N 1
ATOM 553 C CA . ASP A 1 76 ? -27.265 2.603 30.452 1.00 95.94 76 ASP A CA 1
ATOM 554 C C . ASP A 1 76 ? -26.506 3.899 30.773 1.00 95.94 76 ASP A C 1
ATOM 556 O O . ASP A 1 76 ? -26.469 4.350 31.923 1.00 95.94 76 ASP A O 1
ATOM 560 N N . PHE A 1 77 ? -25.882 4.475 29.750 1.00 95.94 77 PHE A N 1
ATOM 561 C CA . PHE A 1 77 ? -25.123 5.723 29.809 1.00 95.94 77 PHE A CA 1
ATOM 562 C C . PHE A 1 77 ? -25.813 6.870 29.060 1.00 95.94 77 PHE A C 1
ATOM 564 O O . PHE A 1 77 ? -25.241 7.950 28.921 1.00 95.94 77 PHE A O 1
ATOM 571 N N . ALA A 1 78 ? -27.038 6.661 28.570 1.00 93.50 78 ALA A N 1
ATOM 572 C CA . ALA A 1 78 ? -27.826 7.716 27.954 1.00 93.50 78 ALA A CA 1
ATOM 573 C C . ALA A 1 78 ? -28.089 8.901 28.918 1.00 93.50 78 ALA A C 1
ATOM 575 O O . ALA A 1 78 ? -28.278 8.701 30.121 1.00 93.50 78 ALA A O 1
ATOM 576 N N . PRO A 1 79 ? -28.189 10.139 28.394 1.00 93.38 79 PRO A N 1
ATOM 577 C CA . PRO A 1 79 ? -28.011 10.512 26.989 1.00 93.38 79 PRO A CA 1
ATOM 578 C C . PRO A 1 79 ? -26.528 10.657 26.604 1.00 93.38 79 PRO A C 1
ATOM 580 O O . PRO A 1 79 ? -25.745 11.256 27.337 1.00 93.38 79 PRO A O 1
ATOM 583 N N . LEU A 1 80 ? -26.164 10.175 25.410 1.00 93.31 80 LEU A N 1
ATOM 584 C CA . LEU A 1 80 ? -24.834 10.352 24.814 1.00 93.31 80 LEU A CA 1
ATOM 585 C C . LEU A 1 80 ? -24.924 11.172 23.524 1.00 93.31 80 LEU A C 1
ATOM 587 O O . LEU A 1 80 ? -25.886 11.052 22.767 1.00 93.31 80 LEU A O 1
ATOM 591 N N . ALA A 1 81 ? -23.905 11.994 23.257 1.00 92.19 81 ALA A N 1
ATOM 592 C CA . ALA A 1 81 ? -23.776 12.682 21.973 1.00 92.19 81 ALA A CA 1
ATOM 593 C C . ALA A 1 81 ? -23.619 11.664 20.831 1.00 92.19 81 ALA A C 1
ATOM 595 O O . ALA A 1 81 ? -23.046 10.598 21.045 1.00 92.19 81 ALA A O 1
ATOM 596 N N . ALA A 1 82 ? -24.081 12.000 19.621 1.00 92.81 82 ALA A N 1
ATOM 597 C CA . ALA A 1 82 ? -24.041 11.137 18.432 1.00 92.81 82 ALA A CA 1
ATOM 598 C C . ALA A 1 82 ? -22.615 10.979 17.854 1.00 92.81 82 ALA A C 1
ATOM 600 O O . ALA A 1 82 ? -22.318 11.406 16.732 1.00 92.81 82 ALA A O 1
ATOM 601 N N . THR A 1 83 ? -21.735 10.395 18.660 1.00 92.69 83 THR A N 1
ATOM 602 C CA . THR A 1 83 ? -20.307 10.146 18.450 1.00 92.69 83 THR A CA 1
ATOM 603 C C . THR A 1 83 ? -19.918 8.827 19.120 1.00 92.69 83 THR A C 1
ATOM 605 O O . THR A 1 83 ? -20.703 8.266 19.881 1.00 92.69 83 THR A O 1
ATOM 608 N N . ARG A 1 84 ? -18.703 8.327 18.875 1.00 94.81 84 ARG A N 1
ATOM 609 C CA . ARG A 1 84 ? -18.155 7.209 19.652 1.00 94.81 84 ARG A CA 1
ATOM 610 C C . ARG A 1 84 ? -17.803 7.662 21.067 1.00 94.81 84 ARG A C 1
ATOM 612 O O . ARG A 1 84 ? -17.294 8.766 21.243 1.00 94.81 84 ARG A O 1
ATOM 619 N N . HIS A 1 85 ? -18.065 6.804 22.052 1.00 94.88 85 HIS A N 1
ATOM 620 C CA . HIS A 1 85 ? -17.676 7.017 23.446 1.00 94.88 85 HIS A CA 1
ATOM 621 C C . HIS A 1 85 ? -16.927 5.801 23.976 1.00 94.88 85 HIS A C 1
ATOM 623 O O . HIS A 1 85 ? -17.446 4.687 23.928 1.00 94.88 85 HIS A O 1
ATOM 629 N N . GLN A 1 86 ? -15.721 6.003 24.500 1.00 94.38 86 GLN A N 1
ATOM 630 C CA . GLN A 1 86 ? -14.950 4.932 25.126 1.00 94.38 86 GLN A CA 1
ATOM 631 C C . GLN A 1 86 ? -15.339 4.729 26.586 1.00 94.38 86 GLN A C 1
ATOM 633 O O . GLN A 1 86 ? -15.309 5.666 27.384 1.00 94.38 86 GLN A O 1
ATOM 638 N N . ILE A 1 87 ? -15.628 3.480 26.940 1.00 95.88 87 ILE A N 1
ATOM 639 C CA . ILE A 1 87 ? -15.919 3.052 28.302 1.00 95.88 87 ILE A CA 1
ATOM 640 C C . ILE A 1 87 ? -14.851 2.071 28.789 1.00 95.88 87 ILE A C 1
ATOM 642 O O . ILE A 1 87 ? -14.585 1.049 28.156 1.00 95.88 87 ILE A O 1
ATOM 646 N N . ALA A 1 88 ? -14.222 2.388 29.919 1.00 96.94 88 ALA A N 1
ATOM 647 C CA . ALA A 1 88 ? -13.213 1.544 30.547 1.00 96.94 88 ALA A CA 1
ATOM 648 C C . ALA A 1 88 ? -13.834 0.707 31.668 1.00 96.94 88 ALA A C 1
ATOM 650 O O . ALA A 1 88 ? -14.519 1.238 32.544 1.00 96.94 88 ALA A O 1
ATOM 651 N N . ILE A 1 89 ? -13.547 -0.592 31.666 1.00 97.81 89 ILE A N 1
ATOM 652 C CA . ILE A 1 89 ? -13.892 -1.518 32.747 1.00 97.81 89 ILE A CA 1
ATOM 653 C C . ILE A 1 89 ? -12.672 -1.614 33.658 1.00 97.81 89 ILE A C 1
ATOM 655 O O . ILE A 1 89 ? -11.629 -2.117 33.238 1.00 97.81 89 ILE A O 1
ATOM 659 N N . VAL A 1 90 ? -12.771 -1.097 34.881 1.00 98.25 90 VAL A N 1
ATOM 660 C CA . VAL A 1 90 ? -11.627 -0.910 35.784 1.00 98.25 90 VAL A CA 1
ATOM 661 C C . VAL A 1 90 ? -11.812 -1.705 37.066 1.00 98.25 90 VAL A C 1
ATOM 663 O O . VAL A 1 90 ? -12.791 -1.512 37.781 1.00 98.25 90 VAL A O 1
ATOM 666 N N . ALA A 1 91 ? -10.845 -2.560 37.388 1.00 98.06 91 ALA A N 1
ATOM 667 C CA . ALA A 1 91 ? -10.741 -3.197 38.694 1.00 98.06 91 ALA A CA 1
ATOM 668 C C . ALA A 1 91 ? -9.929 -2.314 39.647 1.00 98.06 91 ALA A C 1
ATOM 670 O O . ALA A 1 91 ? -8.867 -1.809 39.275 1.00 98.06 91 ALA A O 1
ATOM 671 N N . VAL A 1 92 ? -10.417 -2.156 40.876 1.00 97.81 92 VAL A N 1
ATOM 672 C CA . VAL A 1 92 ? -9.761 -1.395 41.944 1.00 97.81 92 VAL A CA 1
ATOM 673 C C . VAL A 1 92 ? -9.525 -2.328 43.128 1.00 97.81 92 VAL A C 1
ATOM 675 O O . VAL A 1 92 ? -10.468 -2.931 43.639 1.00 97.81 92 VAL A O 1
ATOM 678 N N . SER A 1 93 ? -8.274 -2.471 43.564 1.00 96.81 93 SER A N 1
ATOM 679 C CA . SER A 1 93 ? -7.928 -3.298 44.725 1.00 96.81 93 SER A CA 1
ATOM 680 C C . SER A 1 93 ? -8.278 -2.620 46.051 1.00 96.81 93 SER A C 1
ATOM 682 O O . SER A 1 93 ? -8.429 -1.399 46.123 1.00 96.81 93 SER A O 1
ATOM 684 N N . ASN A 1 94 ? -8.275 -3.392 47.140 1.00 95.94 94 ASN A N 1
ATOM 685 C CA . ASN A 1 94 ? -8.399 -2.872 48.509 1.00 95.94 94 ASN A CA 1
ATOM 686 C C . ASN A 1 94 ? -7.276 -1.899 48.910 1.00 95.94 94 ASN A C 1
ATOM 688 O O . ASN A 1 94 ? -7.403 -1.171 49.892 1.00 95.94 94 ASN A O 1
ATOM 692 N N . THR A 1 95 ? -6.162 -1.869 48.170 1.00 94.81 95 THR A N 1
ATOM 693 C CA . THR A 1 95 ? -5.085 -0.885 48.371 1.00 94.81 95 THR A CA 1
ATOM 694 C C . THR A 1 95 ? -5.229 0.347 47.477 1.00 94.81 95 THR A C 1
ATOM 696 O O . THR A 1 95 ? -4.332 1.186 47.467 1.00 94.81 95 THR A O 1
ATOM 699 N N . GLY A 1 96 ? -6.305 0.441 46.691 1.00 95.25 96 GLY A N 1
ATOM 700 C CA . GLY A 1 96 ? -6.539 1.511 45.722 1.00 95.25 96 GLY A CA 1
ATOM 701 C C . GLY A 1 96 ? -5.743 1.381 44.420 1.00 95.25 96 GLY A C 1
ATOM 702 O O . GLY A 1 96 ? -5.723 2.327 43.639 1.00 95.25 96 GLY A O 1
ATOM 703 N N . ALA A 1 97 ? -5.077 0.246 44.170 1.00 95.88 97 ALA A N 1
ATOM 704 C CA . ALA A 1 97 ? -4.393 0.022 42.898 1.00 95.88 97 ALA A CA 1
ATOM 705 C C . ALA A 1 97 ? -5.428 -0.264 41.805 1.00 95.88 97 ALA A C 1
ATOM 707 O O . ALA A 1 97 ? -6.342 -1.061 42.013 1.00 95.88 97 ALA A O 1
ATOM 708 N N . GLU A 1 98 ? -5.282 0.367 40.642 1.00 96.69 98 GLU A N 1
ATOM 709 C CA . GLU A 1 98 ? -6.247 0.261 39.548 1.00 96.69 98 GLU A CA 1
ATOM 710 C C . GLU A 1 98 ? -5.667 -0.491 38.350 1.00 96.69 98 GLU A C 1
ATOM 712 O O . GLU A 1 98 ? -4.481 -0.368 38.030 1.00 96.69 98 GLU A O 1
ATOM 717 N N . LYS A 1 99 ? -6.523 -1.239 37.650 1.00 96.12 99 LYS A N 1
ATOM 718 C CA . LYS A 1 99 ? -6.210 -1.845 36.354 1.00 96.12 99 LYS A CA 1
ATOM 719 C C . LYS A 1 99 ? -7.405 -1.726 35.420 1.00 96.12 99 LYS A C 1
ATOM 721 O O . LYS A 1 99 ? -8.505 -2.156 35.758 1.00 96.12 99 LYS A O 1
ATOM 726 N N . VAL A 1 100 ? -7.174 -1.206 34.218 1.00 96.06 100 VAL A N 1
ATOM 727 C CA . VAL A 1 100 ? -8.135 -1.326 33.114 1.00 96.06 100 VAL A CA 1
ATOM 728 C C . VAL A 1 100 ? -8.116 -2.774 32.623 1.00 96.06 100 VAL A C 1
ATOM 730 O O . VAL A 1 100 ? -7.080 -3.250 32.158 1.00 96.06 100 VAL A O 1
ATOM 733 N N . LEU A 1 101 ? -9.245 -3.469 32.757 1.00 95.00 101 LEU A N 1
ATOM 734 C CA . LEU A 1 101 ? -9.432 -4.843 32.288 1.00 95.00 101 LEU A CA 1
ATOM 735 C C . LEU A 1 101 ? -9.761 -4.887 30.791 1.00 95.00 101 LEU A C 1
ATOM 737 O O . LEU A 1 101 ? -9.303 -5.773 30.081 1.00 95.00 101 LEU A O 1
ATOM 741 N N . SER A 1 102 ? -10.562 -3.930 30.317 1.00 93.56 102 SER A N 1
ATOM 742 C CA . SER A 1 102 ? -10.913 -3.756 28.905 1.00 93.56 102 SER A CA 1
ATOM 743 C C . SER A 1 102 ? -11.373 -2.324 28.659 1.00 93.56 102 SER A C 1
ATOM 745 O O . SER A 1 102 ? -11.935 -1.684 29.549 1.00 93.56 102 SER A O 1
ATOM 747 N N . VAL A 1 103 ? -11.214 -1.863 27.422 1.00 93.31 103 VAL A N 1
ATOM 748 C CA . VAL A 1 103 ? -11.908 -0.685 26.886 1.00 93.31 103 VAL A CA 1
ATOM 749 C C . VAL A 1 103 ? -12.923 -1.166 25.851 1.00 93.31 103 VAL A C 1
ATOM 751 O O . VAL A 1 103 ? -12.627 -2.094 25.098 1.00 93.31 103 VAL A O 1
ATOM 754 N N . LYS A 1 104 ? -14.125 -0.590 25.858 1.00 93.88 104 LYS A N 1
ATOM 755 C CA . LYS A 1 104 ? -15.188 -0.822 24.871 1.00 93.88 104 LYS A CA 1
ATOM 756 C C . LYS A 1 104 ? -15.641 0.510 24.277 1.00 93.88 104 LYS A C 1
ATOM 758 O O . LYS A 1 104 ? -15.390 1.565 24.859 1.00 93.88 104 LYS A O 1
ATOM 763 N N . SER A 1 105 ? -16.346 0.457 23.156 1.00 94.50 105 SER A N 1
ATOM 764 C CA . SER A 1 105 ? -16.957 1.618 22.510 1.00 94.50 105 SER A CA 1
ATOM 765 C C . SER A 1 105 ? -18.484 1.543 22.599 1.00 94.50 105 SER A C 1
ATOM 767 O O . SER A 1 105 ? -19.076 0.565 22.154 1.00 94.50 105 SER A O 1
ATOM 769 N N . LEU A 1 106 ? -19.130 2.583 23.130 1.00 95.62 106 LEU A N 1
ATOM 770 C CA . LEU A 1 106 ? -20.572 2.807 22.995 1.00 95.62 106 LEU A CA 1
ATOM 771 C C . LEU A 1 106 ? -20.823 3.694 21.769 1.00 95.62 106 LEU A C 1
ATOM 773 O O . LEU A 1 106 ? -20.227 4.768 21.636 1.00 95.62 106 LEU A O 1
ATOM 777 N N . LEU A 1 107 ? -21.689 3.233 20.868 1.00 95.25 107 LEU A N 1
ATOM 778 C CA . LEU A 1 107 ? -22.032 3.896 19.611 1.00 95.25 107 LEU A CA 1
ATOM 779 C C . LEU A 1 107 ? -23.537 4.179 19.565 1.00 95.25 107 LEU A C 1
ATOM 781 O O . LEU A 1 107 ? -24.297 3.317 19.118 1.00 95.25 107 LEU A O 1
ATOM 785 N N . PRO A 1 108 ? -24.001 5.373 19.975 1.00 94.62 108 PRO A N 1
ATOM 786 C CA . PRO A 1 108 ? -25.399 5.762 19.817 1.00 94.62 108 PRO A CA 1
ATOM 787 C C . PRO A 1 108 ? -25.867 5.568 18.370 1.00 94.62 108 PRO A C 1
ATOM 789 O O . PRO A 1 108 ? -25.118 5.836 17.428 1.00 94.62 108 PRO A O 1
ATOM 792 N N . HIS A 1 109 ? -27.107 5.112 18.178 1.00 90.56 109 HIS A N 1
ATOM 793 C CA . HIS A 1 109 ? -27.641 4.784 16.849 1.00 90.56 109 HIS A CA 1
ATOM 794 C C . HIS A 1 109 ? -27.567 5.977 15.879 1.00 90.56 109 HIS A C 1
ATOM 796 O O . HIS A 1 109 ? -27.370 5.807 14.673 1.00 90.56 109 HIS A O 1
ATOM 802 N N . GLU A 1 110 ? -27.686 7.198 16.395 1.00 92.69 110 GLU A N 1
ATOM 803 C CA . GLU A 1 110 ? -27.601 8.433 15.622 1.00 92.69 110 GLU A CA 1
ATOM 804 C C . GLU A 1 110 ? -26.188 8.681 15.061 1.00 92.69 110 GLU A C 1
ATOM 806 O O . GLU A 1 110 ? -26.048 9.302 14.006 1.00 92.69 110 GLU A O 1
ATOM 811 N N . ALA A 1 111 ? -25.138 8.164 15.712 1.00 92.44 111 ALA A N 1
ATOM 812 C CA . ALA A 1 111 ? -23.748 8.392 15.315 1.00 92.44 111 ALA A CA 1
ATOM 813 C C . ALA A 1 111 ? -23.445 7.815 13.922 1.00 92.44 111 ALA A C 1
ATOM 815 O O . ALA A 1 111 ? -22.824 8.483 13.101 1.00 92.44 111 ALA A O 1
ATOM 816 N N . LEU A 1 112 ? -23.964 6.620 13.619 1.00 92.56 112 LEU A N 1
ATOM 817 C CA . LEU A 1 112 ? -23.758 5.926 12.337 1.00 92.56 112 LEU A CA 1
ATOM 818 C C . LEU A 1 112 ? -24.762 6.332 11.247 1.00 92.56 112 LEU A C 1
ATOM 820 O O . LEU A 1 112 ? -24.787 5.744 10.166 1.00 92.56 112 LEU A O 1
ATOM 824 N N . THR A 1 113 ? -25.648 7.291 11.524 1.00 94.31 113 THR A N 1
ATOM 825 C CA . THR A 1 113 ? -26.768 7.624 10.626 1.00 94.31 113 THR A CA 1
ATOM 826 C C . THR A 1 113 ? -26.863 9.100 10.274 1.00 94.31 113 THR A C 1
ATOM 828 O O . THR A 1 113 ? -27.738 9.474 9.488 1.00 94.31 113 THR A O 1
ATOM 831 N N . ARG A 1 114 ? -25.911 9.911 10.755 1.00 92.62 114 ARG A N 1
ATOM 832 C CA . ARG A 1 114 ? -25.813 11.360 10.524 1.00 92.62 114 ARG A CA 1
ATOM 833 C C . ARG A 1 114 ? -26.044 11.754 9.063 1.00 92.62 114 ARG A C 1
ATOM 835 O O . ARG A 1 114 ? -26.814 12.670 8.792 1.00 92.62 114 ARG A O 1
ATOM 842 N N . TRP A 1 115 ? -25.429 11.035 8.123 1.00 94.81 115 TRP A N 1
ATOM 843 C CA . TRP A 1 115 ? -25.479 11.361 6.693 1.00 94.81 115 TRP A CA 1
ATOM 844 C C . TRP A 1 115 ? -26.489 10.537 5.887 1.00 94.81 115 TRP A C 1
ATOM 846 O O . TRP A 1 115 ? -26.609 10.723 4.676 1.00 94.81 115 TRP A O 1
ATOM 856 N N . ARG A 1 116 ? -27.268 9.655 6.530 1.00 94.81 116 ARG A N 1
ATOM 857 C CA . ARG A 1 116 ? -28.153 8.692 5.849 1.00 94.81 116 ARG A CA 1
ATOM 858 C C . ARG A 1 116 ? -29.150 9.360 4.899 1.00 94.81 116 ARG A C 1
ATOM 860 O O . ARG A 1 116 ? -29.339 8.886 3.781 1.00 94.81 116 ARG A O 1
ATOM 867 N N . GLN A 1 117 ? -29.789 10.447 5.334 1.00 94.38 117 GLN A N 1
ATOM 868 C CA . GLN A 1 117 ? -30.767 11.164 4.507 1.00 94.38 117 GLN A CA 1
ATOM 869 C C . GLN A 1 117 ? -30.109 11.787 3.270 1.00 94.38 117 GLN A C 1
ATOM 871 O O . GLN A 1 117 ? -30.634 11.667 2.165 1.00 94.38 117 GLN A O 1
ATOM 876 N N . LEU A 1 118 ? -28.935 12.404 3.443 1.00 92.75 118 LEU A N 1
ATOM 877 C CA . LEU A 1 118 ? -28.193 13.022 2.346 1.00 92.75 118 LEU A CA 1
ATOM 878 C C . LEU A 1 118 ? -27.697 11.973 1.345 1.00 92.75 118 LEU A C 1
ATOM 880 O O . LEU A 1 118 ? -27.811 12.177 0.137 1.00 92.75 118 LEU A O 1
ATOM 884 N N . HIS A 1 119 ? -27.210 10.837 1.845 1.00 93.31 119 HIS A N 1
ATOM 885 C CA . HIS A 1 119 ? -26.802 9.703 1.027 1.00 93.31 119 HIS A CA 1
ATOM 886 C C . HIS A 1 119 ? -27.951 9.194 0.155 1.00 93.31 119 HIS A C 1
ATOM 888 O O . HIS A 1 119 ? -27.805 9.107 -1.061 1.00 93.31 119 HIS A O 1
ATOM 894 N N . ALA A 1 120 ? -29.116 8.918 0.752 1.00 92.19 120 ALA A N 1
ATOM 895 C CA . ALA A 1 120 ? -30.282 8.424 0.018 1.00 92.19 120 ALA A CA 1
ATOM 896 C C . ALA A 1 120 ? -30.764 9.402 -1.070 1.00 92.19 120 ALA A C 1
ATOM 898 O O . ALA A 1 120 ? -31.304 8.971 -2.084 1.00 92.19 120 ALA A O 1
ATOM 899 N N . ALA A 1 121 ? -30.557 10.708 -0.875 1.00 90.94 121 ALA A N 1
ATOM 900 C CA . ALA A 1 121 ? -30.961 11.737 -1.828 1.00 90.94 121 ALA A CA 1
ATOM 901 C C . ALA A 1 121 ? -29.962 11.970 -2.976 1.00 90.94 121 ALA A C 1
ATOM 903 O O . ALA A 1 121 ? -30.351 12.524 -4.003 1.00 90.94 121 ALA A O 1
ATOM 904 N N . ARG A 1 122 ? -28.676 11.627 -2.802 1.00 87.88 122 ARG A N 1
ATOM 905 C CA . ARG A 1 122 ? -27.598 12.054 -3.719 1.00 87.88 122 ARG A CA 1
ATOM 906 C C . ARG A 1 122 ? -26.756 10.929 -4.305 1.00 87.88 122 ARG A C 1
ATOM 908 O O . ARG A 1 122 ? -26.085 11.154 -5.309 1.00 87.88 122 ARG A O 1
ATOM 915 N N . VAL A 1 123 ? -26.749 9.754 -3.687 1.00 85.56 123 VAL A N 1
ATOM 916 C CA . VAL A 1 123 ? -25.835 8.666 -4.046 1.00 85.56 123 VAL A CA 1
ATOM 917 C C . VAL A 1 123 ? -26.591 7.600 -4.818 1.00 85.56 123 VAL A C 1
ATOM 919 O O . VAL A 1 123 ? -27.698 7.205 -4.454 1.00 85.56 123 VAL A O 1
ATOM 922 N N . ARG A 1 124 ? -25.987 7.136 -5.910 1.00 76.38 124 ARG A N 1
ATOM 923 C CA . ARG A 1 124 ? -26.514 6.012 -6.682 1.00 76.38 124 ARG A CA 1
ATOM 924 C C . ARG A 1 124 ? -26.382 4.720 -5.878 1.00 76.38 124 ARG A C 1
ATOM 926 O O . ARG A 1 124 ? -25.426 4.544 -5.131 1.00 76.38 124 ARG A O 1
ATOM 933 N N . SER A 1 125 ? -27.305 3.786 -6.078 1.00 67.88 125 SER A N 1
ATOM 934 C CA . SER A 1 125 ? -27.327 2.508 -5.356 1.00 67.88 125 SER A CA 1
ATOM 935 C C . SER A 1 125 ? -26.144 1.574 -5.659 1.00 67.88 125 SER A C 1
ATOM 937 O O . SER A 1 125 ? -26.014 0.558 -4.989 1.00 67.88 125 SER A O 1
ATOM 939 N N . ASP A 1 126 ? -25.315 1.880 -6.662 1.00 71.56 126 ASP A N 1
ATOM 940 C CA . ASP A 1 126 ? -24.200 1.055 -7.148 1.00 71.56 126 ASP A CA 1
ATOM 941 C C . ASP A 1 126 ? -22.803 1.585 -6.766 1.00 71.56 126 ASP A C 1
ATOM 943 O O . ASP A 1 126 ? -21.799 1.086 -7.269 1.00 71.56 126 ASP A O 1
ATOM 947 N N . ALA A 1 127 ? -22.708 2.596 -5.896 1.00 80.12 127 ALA A N 1
ATOM 948 C CA . ALA A 1 127 ? -21.418 3.148 -5.488 1.00 80.12 127 ALA A CA 1
ATOM 949 C C . ALA A 1 127 ? -20.614 2.154 -4.626 1.00 80.12 127 ALA A C 1
ATOM 951 O O . ALA A 1 127 ? -21.103 1.668 -3.606 1.00 80.12 127 ALA A O 1
ATOM 952 N N . SER A 1 128 ? -19.356 1.902 -5.001 1.00 88.25 128 SER A N 1
ATOM 953 C CA . SER A 1 128 ? -18.420 1.133 -4.173 1.00 88.25 128 SER A CA 1
ATOM 954 C C . SER A 1 128 ? -18.121 1.869 -2.859 1.00 88.25 128 SER A C 1
ATOM 956 O O . SER A 1 128 ? -17.895 3.083 -2.889 1.00 88.25 128 SER A O 1
ATOM 958 N N . PRO A 1 129 ? -18.071 1.167 -1.713 1.00 94.44 129 PRO A N 1
ATOM 959 C CA . PRO A 1 129 ? -17.660 1.773 -0.454 1.00 94.44 129 PRO A CA 1
ATOM 960 C C . PRO A 1 129 ? -16.160 2.097 -0.458 1.00 94.44 129 PRO A C 1
ATOM 962 O O . PRO A 1 129 ? -15.385 1.529 -1.226 1.00 94.44 129 PRO A O 1
ATOM 965 N N . PHE A 1 130 ? -15.753 2.988 0.443 1.00 97.12 130 PHE A N 1
ATOM 966 C CA . PHE A 1 130 ? -14.358 3.148 0.832 1.00 97.12 130 PHE A CA 1
ATOM 967 C C . PHE A 1 130 ? -13.930 1.928 1.653 1.00 97.12 130 PHE A C 1
ATOM 969 O O . PHE A 1 130 ? -14.612 1.558 2.615 1.00 97.12 130 PHE A O 1
ATOM 976 N N . TYR A 1 131 ? -12.817 1.295 1.286 1.00 97.69 131 TYR A N 1
ATOM 977 C CA . TYR A 1 131 ? -12.321 0.126 2.009 1.00 97.69 131 TYR A CA 1
ATOM 978 C C . TYR A 1 131 ? -11.141 0.467 2.913 1.00 97.69 131 TYR A C 1
ATOM 980 O O . TYR A 1 131 ? -10.232 1.194 2.513 1.00 97.69 131 TYR A O 1
ATOM 988 N N . ILE A 1 132 ? -11.134 -0.132 4.103 1.00 97.31 132 ILE A N 1
ATOM 989 C CA . ILE A 1 132 ? -9.966 -0.199 4.984 1.00 97.31 132 ILE A CA 1
ATOM 990 C C . ILE A 1 132 ? -9.513 -1.655 5.040 1.00 97.31 132 ILE A C 1
ATOM 992 O O . ILE A 1 132 ? -10.269 -2.532 5.462 1.00 97.31 132 ILE A O 1
ATOM 996 N N . LEU A 1 133 ? -8.298 -1.915 4.569 1.00 97.38 133 LEU A N 1
ATOM 997 C CA . LEU A 1 133 ? -7.817 -3.259 4.258 1.00 97.38 133 LEU A CA 1
ATOM 998 C C . LEU A 1 133 ? -6.507 -3.544 4.992 1.00 97.38 133 LEU A C 1
ATOM 1000 O O . LEU A 1 133 ? -5.454 -3.461 4.369 1.00 97.38 133 LEU A O 1
ATOM 1004 N N . PRO A 1 134 ? -6.524 -3.844 6.304 1.00 96.06 134 PRO A N 1
ATOM 1005 C CA . PRO A 1 134 ? -5.307 -4.243 6.995 1.00 96.06 134 PRO A CA 1
ATOM 1006 C C . PRO A 1 134 ? -4.587 -5.357 6.226 1.00 96.06 134 PRO A C 1
ATOM 1008 O O . PRO A 1 134 ? -5.193 -6.364 5.847 1.00 96.06 134 PRO A O 1
ATOM 1011 N N . ALA A 1 135 ? -3.303 -5.141 5.954 1.00 94.38 135 ALA A N 1
ATOM 1012 C CA . ALA A 1 135 ? -2.455 -6.126 5.316 1.00 94.38 135 ALA A CA 1
ATOM 1013 C C . ALA A 1 135 ? -2.162 -7.252 6.295 1.00 94.38 135 ALA A C 1
ATOM 1015 O O . ALA A 1 135 ? -1.847 -6.987 7.457 1.00 94.38 135 ALA A O 1
ATOM 1016 N N . LEU A 1 136 ? -2.258 -8.483 5.816 1.00 92.50 136 LEU A N 1
ATOM 1017 C CA . LEU A 1 136 ? -2.081 -9.677 6.622 1.00 92.50 136 LEU A CA 1
ATOM 1018 C C . LEU A 1 136 ? -1.449 -10.797 5.796 1.00 92.50 136 LEU A C 1
ATOM 1020 O O . LEU A 1 136 ? -1.484 -10.763 4.565 1.00 92.50 136 LEU A O 1
ATOM 1024 N N . SER A 1 137 ? -0.888 -11.786 6.480 1.00 91.56 137 SER A N 1
ATOM 1025 C CA . SER A 1 137 ? -0.418 -13.046 5.902 1.00 91.56 137 SER A CA 1
ATOM 1026 C C . SER A 1 137 ? -0.780 -14.219 6.811 1.00 91.56 137 SER A C 1
ATOM 1028 O O . SER A 1 137 ? -1.196 -14.040 7.960 1.00 91.56 137 SER A O 1
ATOM 1030 N N . GLY A 1 138 ? -0.652 -15.437 6.297 1.00 93.88 138 GLY A N 1
ATOM 1031 C CA . GLY A 1 138 ? -0.966 -16.647 7.045 1.00 93.88 138 GLY A CA 1
ATOM 1032 C C . GLY A 1 138 ? -2.462 -16.810 7.301 1.00 93.88 138 GLY A C 1
ATOM 1033 O O . GLY A 1 138 ? -2.849 -17.210 8.397 1.00 93.88 138 GLY A O 1
ATOM 1034 N N . VAL A 1 139 ? -3.324 -16.519 6.323 1.00 95.44 139 VAL A N 1
ATOM 1035 C CA . VAL A 1 139 ? -4.791 -16.611 6.463 1.00 95.44 139 VAL A CA 1
ATOM 1036 C C . VAL A 1 139 ? -5.225 -17.999 6.936 1.00 95.44 139 VAL A C 1
ATOM 1038 O O . VAL A 1 139 ? -5.997 -18.119 7.886 1.00 95.44 139 VAL A O 1
ATOM 1041 N N . GLY A 1 140 ? -4.674 -19.055 6.331 1.00 93.94 140 GLY A N 1
ATOM 1042 C CA . GLY A 1 140 ? -4.922 -20.443 6.744 1.00 93.94 140 GLY A CA 1
ATOM 1043 C C . GLY A 1 140 ? -4.331 -20.817 8.108 1.00 93.94 140 GLY A C 1
ATOM 1044 O O . GLY A 1 140 ? -4.649 -21.872 8.645 1.00 93.94 140 GLY A O 1
ATOM 1045 N N . LEU A 1 141 ? -3.480 -19.956 8.669 1.00 94.19 141 LEU A N 1
ATOM 1046 C CA . LEU A 1 141 ? -2.777 -20.136 9.939 1.00 94.19 141 LEU A CA 1
ATOM 1047 C C . LEU A 1 141 ? -3.385 -19.291 11.074 1.00 94.19 141 LEU A C 1
ATOM 1049 O O . LEU A 1 141 ? -2.788 -19.199 12.143 1.00 94.19 141 LEU A O 1
ATOM 1053 N N . GLY A 1 142 ? -4.545 -18.664 10.848 1.00 93.38 142 GLY A N 1
ATOM 1054 C CA . GLY A 1 142 ? -5.193 -17.770 11.817 1.00 93.38 142 GLY A CA 1
ATOM 1055 C C . GLY A 1 142 ? -4.805 -16.296 11.666 1.00 93.38 142 GLY A C 1
ATOM 1056 O O . GLY A 1 142 ? -5.258 -15.457 12.437 1.00 93.38 142 GLY A O 1
ATOM 1057 N N . GLY A 1 143 ? -4.033 -15.935 10.638 1.00 92.06 143 GLY A N 1
ATOM 1058 C CA . GLY A 1 143 ? -3.589 -14.562 10.381 1.00 92.06 143 GLY A CA 1
ATOM 1059 C C . GLY A 1 143 ? -4.700 -13.560 10.057 1.00 92.06 143 GLY A C 1
ATOM 1060 O O . GLY A 1 143 ? -4.419 -12.377 9.967 1.00 92.06 143 GLY A O 1
ATOM 1061 N N . ALA A 1 144 ? -5.953 -13.996 9.900 1.00 93.00 144 ALA A N 1
ATOM 1062 C CA . ALA A 1 144 ? -7.132 -13.134 9.758 1.00 93.00 144 ALA A CA 1
ATOM 1063 C C . ALA A 1 144 ? -8.157 -13.331 10.898 1.00 93.00 144 ALA A C 1
ATOM 1065 O O . ALA A 1 144 ? -9.277 -12.816 10.836 1.00 93.00 144 ALA A O 1
ATOM 1066 N N . GLU A 1 145 ? -7.801 -14.083 11.945 1.00 89.75 145 GLU A N 1
ATOM 1067 C CA . GLU A 1 145 ? -8.705 -14.393 13.052 1.00 89.75 145 GLU A CA 1
ATOM 1068 C C . GLU A 1 145 ? -9.187 -13.112 13.753 1.00 89.75 145 GLU A C 1
ATOM 1070 O O . GLU A 1 145 ? -8.424 -12.181 14.017 1.00 89.75 145 GLU A O 1
ATOM 1075 N N . GLY A 1 146 ? -10.496 -13.042 14.006 1.00 87.88 146 GLY A N 1
ATOM 1076 C CA . GLY A 1 146 ? -11.147 -11.900 14.651 1.00 87.88 146 GLY A CA 1
ATOM 1077 C C . GLY A 1 146 ? -11.317 -10.646 13.781 1.00 87.88 146 GLY A C 1
ATOM 1078 O O . GLY A 1 146 ? -11.982 -9.711 14.226 1.00 87.88 146 GLY A O 1
ATOM 1079 N N . LEU A 1 147 ? -10.785 -10.601 12.551 1.00 90.75 147 LEU A N 1
ATOM 1080 C CA . LEU A 1 147 ? -10.869 -9.415 11.683 1.00 90.75 147 LEU A CA 1
ATOM 1081 C C . LEU A 1 147 ? -12.308 -9.035 11.332 1.00 90.75 147 LEU A C 1
ATOM 1083 O O . LEU A 1 147 ? -12.675 -7.862 11.417 1.00 90.75 147 LEU A O 1
ATOM 1087 N N . ALA A 1 148 ? -13.121 -10.022 10.955 1.00 87.31 148 ALA A N 1
ATOM 1088 C CA . ALA A 1 148 ? -14.511 -9.794 10.567 1.00 87.31 148 ALA A CA 1
ATOM 1089 C C . ALA A 1 148 ? -15.323 -9.163 11.709 1.00 87.31 148 ALA A C 1
ATOM 1091 O O . ALA A 1 148 ? -16.017 -8.167 11.504 1.00 87.31 148 ALA A O 1
ATOM 1092 N N . ASP A 1 149 ? -15.170 -9.690 12.923 1.00 88.56 149 ASP A N 1
ATOM 1093 C CA . ASP A 1 149 ? -15.961 -9.265 14.078 1.00 88.56 149 ASP A CA 1
ATOM 1094 C C . ASP A 1 149 ? -15.447 -7.962 14.697 1.00 88.56 149 ASP A C 1
ATOM 1096 O O . ASP A 1 149 ? -16.233 -7.177 15.229 1.00 88.56 149 ASP A O 1
ATOM 1100 N N . ALA A 1 150 ? -14.140 -7.694 14.597 1.00 88.12 150 ALA A N 1
ATOM 1101 C CA . ALA A 1 150 ? -13.524 -6.502 15.172 1.00 88.12 150 ALA A CA 1
ATOM 1102 C C . ALA A 1 150 ? -14.116 -5.195 14.628 1.00 88.12 150 ALA A C 1
ATOM 1104 O O . ALA A 1 150 ? -14.170 -4.207 15.362 1.00 88.12 150 ALA A O 1
ATOM 1105 N N . TYR A 1 151 ? -14.545 -5.182 13.360 1.00 91.50 151 TYR A N 1
ATOM 1106 C CA . TYR A 1 151 ? -14.990 -3.961 12.684 1.00 91.50 151 TYR A CA 1
ATOM 1107 C C . TYR A 1 151 ? -16.410 -3.997 12.133 1.00 91.50 151 TYR A C 1
ATOM 1109 O O . TYR A 1 151 ? -16.896 -2.955 11.694 1.00 91.50 151 TYR A O 1
ATOM 1117 N N . ALA A 1 152 ? -17.100 -5.139 12.197 1.00 91.62 152 ALA A N 1
ATOM 1118 C CA . ALA A 1 152 ? -18.492 -5.249 11.763 1.00 91.62 152 ALA A CA 1
ATOM 1119 C C . ALA A 1 152 ? -19.418 -4.147 12.330 1.00 91.62 152 ALA A C 1
ATOM 1121 O O . ALA A 1 152 ? -20.216 -3.610 11.557 1.00 91.62 152 ALA A O 1
ATOM 1122 N N . PRO A 1 153 ? -19.303 -3.717 13.609 1.00 92.12 153 PRO A N 1
ATOM 1123 C CA . PRO A 1 153 ? -20.136 -2.630 14.140 1.00 92.12 153 PRO A CA 1
ATOM 1124 C C . PRO A 1 153 ? -19.942 -1.267 13.453 1.00 92.12 153 PRO A C 1
ATOM 1126 O O . PRO A 1 153 ? -20.800 -0.398 13.575 1.00 92.12 153 PRO A O 1
ATOM 1129 N N . TYR A 1 154 ? -18.831 -1.068 12.740 1.00 93.38 154 TYR A N 1
ATOM 1130 C CA . TYR A 1 154 ? -18.484 0.188 12.068 1.00 93.38 154 TYR A CA 1
ATOM 1131 C C . TYR A 1 154 ? -18.857 0.211 10.579 1.00 93.38 154 TYR A C 1
ATOM 1133 O O . TYR A 1 154 ? -18.660 1.225 9.908 1.00 93.38 154 TYR A O 1
ATOM 1141 N N . HIS A 1 155 ? -19.371 -0.892 10.029 1.00 94.06 155 HIS A N 1
ATOM 1142 C CA . HIS A 1 155 ? -19.705 -0.972 8.607 1.00 94.06 155 HIS A CA 1
ATOM 1143 C C . HIS A 1 155 ? -20.904 -0.090 8.249 1.00 94.06 155 HIS A C 1
ATOM 1145 O O . HIS A 1 155 ? -21.890 0.010 8.979 1.00 94.06 155 HIS A O 1
ATOM 1151 N N . SER A 1 156 ? -20.847 0.510 7.063 1.00 94.25 156 SER A N 1
ATOM 1152 C CA . SER A 1 156 ? -21.943 1.279 6.472 1.00 94.25 156 SER A CA 1
ATOM 1153 C C . SER A 1 156 ? -22.006 1.033 4.957 1.00 94.25 156 SER A C 1
ATOM 1155 O O . SER A 1 156 ? -21.104 0.405 4.398 1.00 94.25 156 SER A O 1
ATOM 1157 N N . PRO A 1 157 ? -23.032 1.527 4.239 1.00 93.81 157 PRO A N 1
ATOM 1158 C CA . PRO A 1 157 ? -23.066 1.414 2.779 1.00 93.81 157 PRO A CA 1
ATOM 1159 C C . PRO A 1 157 ? -21.868 2.054 2.067 1.00 93.81 157 PRO A C 1
ATOM 1161 O O . PRO A 1 157 ? -21.573 1.678 0.940 1.00 93.81 157 PRO A O 1
ATOM 1164 N N . THR A 1 158 ? -21.172 2.995 2.712 1.00 95.19 158 THR A N 1
ATOM 1165 C CA . THR A 1 158 ? -20.058 3.743 2.117 1.00 95.19 158 THR A CA 1
ATOM 1166 C C . THR A 1 158 ? -18.699 3.407 2.712 1.00 95.19 158 THR A C 1
ATOM 1168 O O . THR A 1 158 ? -17.700 3.932 2.231 1.00 95.19 158 THR A O 1
ATOM 1171 N N . LEU A 1 159 ? -18.635 2.544 3.729 1.00 95.25 159 LEU A N 1
ATOM 1172 C CA . LEU A 1 159 ? -17.381 2.143 4.358 1.00 95.25 159 LEU A CA 1
ATOM 1173 C C . LEU A 1 159 ? -17.433 0.681 4.786 1.00 95.25 159 LEU A C 1
ATOM 1175 O O . LEU A 1 159 ? -18.343 0.267 5.510 1.00 95.25 159 LEU A O 1
ATOM 1179 N N . ARG A 1 160 ? -16.437 -0.091 4.356 1.00 95.88 160 ARG A N 1
ATOM 1180 C CA . ARG A 1 160 ? -16.271 -1.501 4.719 1.00 95.88 160 ARG A CA 1
ATOM 1181 C C . ARG A 1 160 ? -14.833 -1.790 5.117 1.00 95.88 160 ARG A C 1
ATOM 1183 O O . ARG A 1 160 ? -13.903 -1.135 4.655 1.00 95.88 160 ARG A O 1
ATOM 1190 N N . THR A 1 161 ? -14.654 -2.818 5.935 1.00 95.38 161 THR A N 1
ATOM 1191 C CA . THR A 1 161 ? -13.333 -3.395 6.184 1.00 95.38 161 THR A CA 1
ATOM 1192 C C . THR A 1 161 ? -13.179 -4.703 5.428 1.00 95.38 161 THR A C 1
ATOM 1194 O O . THR A 1 161 ? -14.159 -5.391 5.146 1.00 95.38 161 THR A O 1
ATOM 1197 N N . GLY A 1 162 ? -11.941 -5.038 5.105 1.00 96.38 162 GLY A N 1
ATOM 1198 C CA . GLY A 1 162 ? -11.561 -6.280 4.447 1.00 96.38 162 GLY A CA 1
ATOM 1199 C C . GLY A 1 162 ? -10.108 -6.592 4.766 1.00 96.38 162 GLY A C 1
ATOM 1200 O O . GLY A 1 162 ? -9.616 -6.186 5.815 1.00 96.38 162 GLY A O 1
ATOM 1201 N N . MET A 1 163 ? -9.417 -7.265 3.857 1.00 97.12 163 MET A N 1
ATOM 1202 C CA . MET A 1 163 ? -8.005 -7.603 4.011 1.00 97.12 163 MET A CA 1
ATOM 1203 C C . MET A 1 163 ? -7.213 -7.356 2.732 1.00 97.12 163 MET A C 1
ATOM 1205 O O . MET A 1 163 ? -7.750 -7.449 1.627 1.00 97.12 163 MET A O 1
ATOM 1209 N N . ARG A 1 164 ? -5.918 -7.082 2.885 1.00 97.69 164 ARG A N 1
ATOM 1210 C CA . ARG A 1 164 ? -4.943 -7.187 1.796 1.00 97.69 164 ARG A CA 1
ATOM 1211 C C . ARG A 1 164 ? -4.047 -8.392 2.057 1.00 97.69 164 ARG A C 1
ATOM 1213 O O . ARG A 1 164 ? -3.493 -8.490 3.148 1.00 97.69 164 ARG A O 1
ATOM 1220 N N . VAL A 1 165 ? -3.888 -9.272 1.069 1.00 97.00 165 VAL A N 1
ATOM 1221 C CA . VAL A 1 165 ? -3.086 -10.501 1.214 1.00 97.00 165 VAL A CA 1
ATOM 1222 C C . VAL A 1 165 ? -2.120 -10.656 0.037 1.00 97.00 165 VAL A C 1
ATOM 1224 O O . VAL A 1 165 ? -2.561 -10.551 -1.115 1.00 97.00 165 VAL A O 1
ATOM 1227 N N . PRO A 1 166 ? -0.817 -10.891 0.281 1.00 94.75 166 PRO A N 1
ATOM 1228 C CA . PRO A 1 166 ? 0.146 -11.142 -0.779 1.00 94.75 166 PRO A CA 1
ATOM 1229 C C . PRO A 1 166 ? 0.027 -12.559 -1.344 1.00 94.75 166 PRO A C 1
ATOM 1231 O O . PRO A 1 166 ? -0.082 -13.536 -0.611 1.00 94.75 166 PRO A O 1
ATOM 1234 N N . ILE A 1 167 ? 0.106 -12.667 -2.668 1.00 96.69 167 ILE A N 1
ATOM 1235 C CA . ILE A 1 167 ? 0.181 -13.919 -3.419 1.00 96.69 167 ILE A CA 1
ATOM 1236 C C . ILE A 1 167 ? 1.473 -13.887 -4.234 1.00 96.69 167 ILE A C 1
ATOM 1238 O O . ILE A 1 167 ? 1.606 -13.122 -5.195 1.00 96.69 167 ILE A O 1
ATOM 1242 N N . LEU A 1 168 ? 2.433 -14.712 -3.823 1.00 94.94 168 LEU A N 1
ATOM 1243 C CA . LEU A 1 168 ? 3.791 -14.736 -4.364 1.00 94.94 168 LEU A CA 1
ATOM 1244 C C . LEU A 1 168 ? 3.843 -15.634 -5.606 1.00 94.94 168 LEU A C 1
ATOM 1246 O O . LEU A 1 168 ? 4.267 -16.787 -5.533 1.00 94.94 168 LEU A O 1
ATOM 1250 N N . TYR A 1 169 ? 3.337 -15.147 -6.741 1.00 96.06 169 TYR A N 1
ATOM 1251 C CA . TYR A 1 169 ? 3.021 -15.991 -7.906 1.00 96.06 169 TYR A CA 1
ATOM 1252 C C . TYR A 1 169 ? 4.247 -16.554 -8.652 1.00 96.06 169 TYR A C 1
ATOM 1254 O O . TYR A 1 169 ? 4.105 -17.471 -9.465 1.00 96.06 169 TYR A O 1
ATOM 1262 N N . LEU A 1 170 ? 5.444 -16.022 -8.389 1.00 94.69 170 LEU A N 1
ATOM 1263 C CA . LEU A 1 170 ? 6.715 -16.587 -8.864 1.00 94.69 170 LEU A CA 1
ATOM 1264 C C . LEU A 1 170 ? 7.333 -17.585 -7.871 1.00 94.69 170 LEU A C 1
ATOM 1266 O O . LEU A 1 170 ? 7.994 -18.524 -8.301 1.00 94.69 170 LEU A O 1
ATOM 1270 N N . ARG A 1 171 ? 7.024 -17.453 -6.575 1.00 92.00 171 ARG A N 1
ATOM 1271 C CA . ARG A 1 171 ? 7.530 -18.331 -5.509 1.00 92.00 171 ARG A CA 1
ATOM 1272 C C . ARG A 1 171 ? 6.691 -19.588 -5.298 1.00 92.00 171 ARG A C 1
ATOM 1274 O O . ARG A 1 171 ? 7.202 -20.683 -5.085 1.00 92.00 171 ARG A O 1
ATOM 1281 N N . THR A 1 172 ? 5.372 -19.423 -5.304 1.00 94.25 172 THR A N 1
ATOM 1282 C CA . THR A 1 172 ? 4.402 -20.485 -4.999 1.00 94.25 172 THR A CA 1
ATOM 1283 C C . THR A 1 172 ? 4.057 -21.257 -6.269 1.00 94.25 172 THR A C 1
ATOM 1285 O O . THR A 1 172 ? 3.023 -21.043 -6.899 1.00 94.25 172 THR A O 1
ATOM 1288 N N . THR A 1 173 ? 4.977 -22.120 -6.704 1.00 96.38 173 THR A N 1
ATOM 1289 C CA . THR A 1 173 ? 4.836 -22.888 -7.950 1.00 96.38 173 THR A CA 1
ATOM 1290 C C . THR A 1 173 ? 4.813 -24.393 -7.709 1.00 96.38 173 THR A C 1
ATOM 1292 O O . THR A 1 173 ? 5.220 -24.883 -6.661 1.00 96.38 173 THR A O 1
ATOM 1295 N N . LEU A 1 174 ? 4.399 -25.156 -8.719 1.00 96.69 174 LEU A N 1
ATOM 1296 C CA . LEU A 1 174 ? 4.488 -26.618 -8.745 1.00 96.69 174 LEU A CA 1
ATOM 1297 C C . LEU A 1 174 ? 5.939 -27.129 -8.904 1.00 96.69 174 LEU A C 1
ATOM 1299 O O . LEU A 1 174 ? 6.168 -28.338 -8.926 1.00 96.69 174 LEU A O 1
ATOM 1303 N N . GLY A 1 175 ? 6.915 -26.223 -9.008 1.00 94.94 175 GLY A N 1
ATOM 1304 C CA . GLY A 1 175 ? 8.342 -26.508 -9.090 1.00 94.94 175 GLY A CA 1
ATOM 1305 C C . GLY A 1 175 ? 8.844 -26.922 -10.474 1.00 94.94 175 GLY A C 1
ATOM 1306 O O . GLY A 1 175 ? 8.084 -27.040 -11.440 1.00 94.94 175 GLY A O 1
ATOM 1307 N N . ALA A 1 176 ? 10.154 -27.166 -10.566 1.00 94.44 176 ALA A N 1
ATOM 1308 C CA . ALA A 1 176 ? 10.875 -27.395 -11.826 1.00 94.44 176 ALA A CA 1
ATOM 1309 C C . ALA A 1 176 ? 10.310 -28.539 -12.690 1.00 94.44 176 ALA A C 1
ATOM 1311 O O . ALA A 1 176 ? 10.237 -28.432 -13.913 1.00 94.44 176 ALA A O 1
ATOM 1312 N N . ALA A 1 177 ? 9.852 -29.630 -12.062 1.00 95.38 177 ALA A N 1
ATOM 1313 C CA . ALA A 1 177 ? 9.264 -30.777 -12.765 1.00 95.38 177 ALA A CA 1
ATOM 1314 C C . ALA A 1 177 ? 7.949 -30.438 -13.495 1.00 95.38 177 ALA A C 1
ATOM 1316 O O . ALA A 1 177 ? 7.531 -31.162 -14.399 1.00 95.38 177 ALA A O 1
ATOM 1317 N N . HIS A 1 178 ? 7.314 -29.333 -13.109 1.00 97.06 178 HIS A N 1
ATOM 1318 C CA . HIS A 1 178 ? 6.072 -28.823 -13.675 1.00 97.06 178 HIS A CA 1
ATOM 1319 C C . HIS A 1 178 ? 6.269 -27.446 -14.310 1.00 97.06 178 HIS A C 1
ATOM 1321 O O . HIS A 1 178 ? 5.318 -26.664 -14.384 1.00 97.06 178 HIS A O 1
ATOM 1327 N N . ASP A 1 179 ? 7.497 -27.156 -14.759 1.00 97.06 179 ASP A N 1
ATOM 1328 C CA . ASP A 1 179 ? 7.868 -25.904 -15.418 1.00 97.06 179 ASP A CA 1
ATOM 1329 C C . ASP A 1 179 ? 7.499 -24.669 -14.577 1.00 97.06 179 ASP A C 1
ATOM 1331 O O . ASP A 1 179 ? 7.088 -23.643 -15.109 1.00 97.06 179 ASP A O 1
ATOM 1335 N N . TRP A 1 180 ? 7.573 -24.783 -13.245 1.00 97.50 180 TRP A N 1
ATOM 1336 C CA . TRP A 1 180 ? 7.243 -23.722 -12.287 1.00 97.50 180 TRP A CA 1
ATOM 1337 C C . TRP A 1 180 ? 5.875 -23.056 -12.518 1.00 97.50 180 TRP A C 1
ATOM 1339 O O . TRP A 1 180 ? 5.714 -21.847 -12.329 1.00 97.50 180 TRP A O 1
ATOM 1349 N N . ASN A 1 181 ? 4.869 -23.806 -12.974 1.00 98.25 181 ASN A N 1
ATOM 1350 C CA . ASN A 1 181 ? 3.500 -23.286 -13.064 1.00 98.25 181 ASN A CA 1
ATOM 1351 C C . ASN A 1 181 ? 3.003 -22.835 -11.683 1.00 98.25 181 ASN A C 1
ATOM 1353 O O . ASN A 1 181 ? 3.272 -23.513 -10.694 1.00 98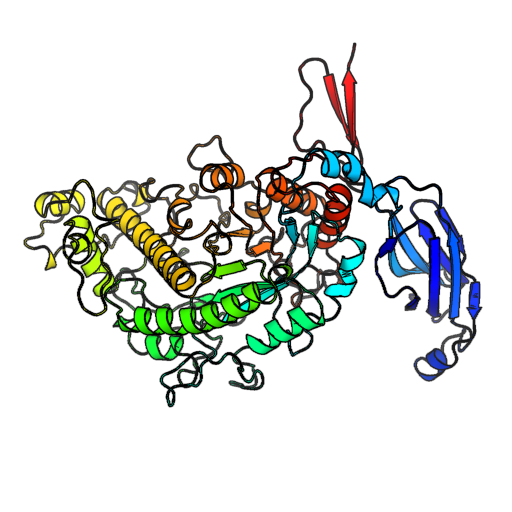.25 181 ASN A O 1
ATOM 1357 N N . PHE A 1 182 ? 2.273 -21.719 -11.618 1.00 98.50 182 PHE A N 1
ATOM 1358 C CA . PHE A 1 182 ? 1.717 -21.200 -10.368 1.00 98.50 182 PHE A CA 1
ATOM 1359 C C . PHE A 1 182 ? 0.813 -22.242 -9.691 1.00 98.50 182 PHE A C 1
ATOM 1361 O O . PHE A 1 182 ? -0.039 -22.847 -10.348 1.00 98.50 182 PHE A O 1
ATOM 1368 N N . ASP A 1 183 ? 0.998 -22.428 -8.384 1.00 98.44 183 ASP A N 1
ATOM 1369 C CA . ASP A 1 183 ? 0.236 -23.360 -7.557 1.00 98.44 183 ASP A CA 1
ATOM 1370 C C . ASP A 1 183 ? -0.767 -22.597 -6.669 1.00 98.44 183 ASP A C 1
ATOM 1372 O O . ASP A 1 183 ? -0.384 -22.030 -5.641 1.00 98.44 183 ASP A O 1
ATOM 1376 N N . PRO A 1 184 ? -2.065 -22.561 -7.027 1.00 98.31 184 PRO A N 1
ATOM 1377 C CA . PRO A 1 184 ? -3.063 -21.883 -6.206 1.00 98.31 184 PRO A CA 1
ATOM 1378 C C . PRO A 1 184 ? -3.340 -22.608 -4.880 1.00 98.31 184 PRO A C 1
ATOM 1380 O O . PRO A 1 184 ? -3.790 -21.963 -3.932 1.00 98.31 184 PRO A O 1
ATOM 1383 N N . GLU A 1 185 ? -3.043 -23.908 -4.792 1.00 97.94 185 GLU A N 1
ATOM 1384 C CA . GLU A 1 185 ? -3.249 -24.773 -3.620 1.00 97.94 185 GLU A CA 1
ATOM 1385 C C . GLU A 1 185 ? -1.947 -24.967 -2.825 1.00 97.94 185 GLU A C 1
ATOM 1387 O O . GLU A 1 185 ? -1.745 -26.006 -2.196 1.00 97.94 185 GLU A O 1
ATOM 1392 N N . TRP A 1 186 ? -1.049 -23.976 -2.876 1.00 96.81 186 TRP A N 1
ATOM 1393 C CA . TRP A 1 186 ? 0.271 -24.044 -2.259 1.00 96.81 186 TRP A CA 1
ATOM 1394 C C . TRP A 1 186 ? 0.253 -24.612 -0.830 1.00 96.81 186 TRP A C 1
ATOM 1396 O O . TRP A 1 186 ? -0.437 -24.111 0.062 1.00 96.81 186 TRP A O 1
ATOM 1406 N N . ASP A 1 187 ? 1.086 -25.628 -0.607 1.00 95.38 187 ASP A N 1
ATOM 1407 C CA . ASP A 1 187 ? 1.310 -26.217 0.711 1.00 95.38 187 ASP A CA 1
ATOM 1408 C C . ASP A 1 187 ? 2.172 -25.289 1.586 1.00 95.38 187 ASP A C 1
ATOM 1410 O O . ASP A 1 187 ? 3.402 -25.232 1.471 1.00 95.38 187 ASP A O 1
ATOM 1414 N N . VAL A 1 188 ? 1.508 -24.577 2.498 1.00 93.56 188 VAL A N 1
ATOM 1415 C CA . VAL A 1 188 ? 2.122 -23.626 3.440 1.00 93.56 188 VAL A CA 1
ATOM 1416 C C . VAL A 1 188 ? 3.028 -24.282 4.491 1.00 93.56 188 VAL A C 1
ATOM 1418 O O . VAL A 1 188 ? 3.722 -23.574 5.224 1.00 93.56 188 VAL A O 1
ATOM 1421 N N . ASP A 1 189 ? 3.063 -25.614 4.598 1.00 93.81 189 ASP A N 1
ATOM 1422 C CA . ASP A 1 189 ? 3.997 -26.319 5.483 1.00 93.81 189 ASP A CA 1
ATOM 1423 C C . ASP A 1 189 ? 5.339 -26.651 4.823 1.00 93.81 189 ASP A C 1
ATOM 1425 O O . ASP A 1 189 ? 6.258 -27.126 5.502 1.00 93.81 189 ASP A O 1
ATOM 1429 N N . ARG A 1 190 ? 5.512 -26.310 3.540 1.00 91.44 190 ARG A N 1
ATOM 1430 C CA . ARG A 1 190 ? 6.816 -26.340 2.869 1.00 91.44 190 ARG A CA 1
ATOM 1431 C C . ARG A 1 190 ? 7.791 -25.389 3.554 1.00 91.44 190 ARG A C 1
ATOM 1433 O O . ARG A 1 190 ? 7.529 -24.193 3.723 1.00 91.44 190 ARG A O 1
ATOM 1440 N N . ARG A 1 191 ? 8.947 -25.935 3.941 1.00 89.25 191 ARG A N 1
ATOM 1441 C CA . ARG A 1 191 ? 9.950 -25.232 4.745 1.00 89.25 191 ARG A CA 1
ATOM 1442 C C . ARG A 1 191 ? 11.339 -25.266 4.136 1.00 89.25 191 ARG A C 1
ATOM 1444 O O . ARG A 1 191 ? 11.760 -26.279 3.588 1.00 89.25 191 ARG A O 1
ATOM 1451 N N . TRP A 1 192 ? 12.079 -24.192 4.379 1.00 84.00 192 TRP A N 1
ATOM 1452 C CA . TRP A 1 192 ? 13.522 -24.106 4.205 1.00 84.00 192 TRP A CA 1
ATOM 1453 C C . TRP A 1 192 ? 14.161 -23.697 5.533 1.00 84.00 192 TRP A C 1
ATOM 1455 O O . TRP A 1 192 ? 13.723 -22.746 6.180 1.00 84.00 192 TRP A O 1
ATOM 1465 N N . SER A 1 193 ? 15.155 -24.459 5.997 1.00 84.12 193 SER A N 1
ATOM 1466 C CA . SER A 1 193 ? 15.825 -24.235 7.293 1.00 84.12 193 SER A CA 1
ATOM 1467 C C . SER A 1 193 ? 14.854 -23.999 8.471 1.00 84.12 193 SER A C 1
ATOM 1469 O O . SER A 1 193 ? 15.090 -23.160 9.338 1.00 84.12 193 SER A O 1
ATOM 1471 N N . GLY A 1 194 ? 13.723 -24.719 8.486 1.00 83.06 194 GLY A N 1
ATOM 1472 C CA . GLY A 1 194 ? 12.670 -24.622 9.509 1.00 83.06 194 GLY A CA 1
ATOM 1473 C C . GLY A 1 194 ? 11.638 -23.497 9.311 1.00 83.06 194 GLY A C 1
ATOM 1474 O O . GLY A 1 194 ? 10.574 -23.540 9.938 1.00 83.06 194 GLY A O 1
ATOM 1475 N N . ARG A 1 195 ? 11.889 -22.531 8.419 1.00 80.88 195 ARG A N 1
ATOM 1476 C CA . ARG A 1 195 ? 10.978 -21.417 8.093 1.00 80.88 195 ARG A CA 1
ATOM 1477 C C . ARG A 1 195 ? 10.062 -21.771 6.931 1.00 80.88 195 ARG A C 1
ATOM 1479 O O . ARG A 1 195 ? 10.469 -22.530 6.061 1.00 80.88 195 ARG A O 1
ATOM 1486 N N . ARG A 1 196 ? 8.843 -21.229 6.912 1.00 87.94 196 ARG A N 1
ATOM 1487 C CA . ARG A 1 196 ? 7.928 -21.382 5.770 1.00 87.94 196 ARG A CA 1
ATOM 1488 C C . ARG A 1 196 ? 8.457 -20.608 4.567 1.00 87.94 196 ARG A C 1
ATOM 1490 O O . ARG A 1 196 ? 8.980 -19.513 4.737 1.00 87.94 196 ARG A O 1
ATOM 1497 N N . ILE A 1 197 ? 8.305 -21.182 3.378 1.00 87.81 197 ILE A N 1
ATOM 1498 C CA . ILE A 1 197 ? 8.699 -20.534 2.115 1.00 87.81 197 ILE A CA 1
ATOM 1499 C C . ILE A 1 197 ? 7.687 -19.436 1.730 1.00 87.81 197 ILE A C 1
ATOM 1501 O O . ILE A 1 197 ? 8.067 -18.344 1.304 1.00 87.81 197 ILE A O 1
ATOM 1505 N N . ALA A 1 198 ? 6.398 -19.712 1.930 1.00 90.06 198 ALA A N 1
ATOM 1506 C CA . ALA A 1 198 ? 5.298 -18.761 1.808 1.00 90.06 198 ALA A CA 1
ATOM 1507 C C . ALA A 1 198 ? 4.199 -19.127 2.815 1.00 90.06 198 ALA A C 1
ATOM 1509 O O . ALA A 1 198 ? 4.053 -20.296 3.181 1.00 90.06 198 ALA A O 1
ATOM 1510 N N . GLU A 1 199 ? 3.453 -18.127 3.279 1.00 90.94 199 GLU A N 1
ATOM 1511 C CA . GLU A 1 199 ? 2.480 -18.279 4.371 1.00 90.94 199 GLU A CA 1
ATOM 1512 C C . GLU A 1 199 ? 1.033 -18.407 3.881 1.00 90.94 199 GLU A C 1
ATOM 1514 O O . GLU A 1 199 ? 0.167 -18.820 4.649 1.00 90.94 199 GLU A O 1
ATOM 1519 N N . ASP A 1 200 ? 0.780 -18.109 2.604 1.00 95.19 200 ASP A N 1
ATOM 1520 C CA . ASP A 1 200 ? -0.556 -18.065 2.018 1.00 95.19 200 ASP A CA 1
ATOM 1521 C C . ASP A 1 200 ? -0.655 -18.876 0.723 1.00 95.19 200 ASP A C 1
ATOM 1523 O O . ASP A 1 200 ? 0.285 -18.962 -0.069 1.00 95.19 200 ASP A O 1
ATOM 1527 N N . SER A 1 201 ? -1.847 -19.430 0.504 1.00 97.12 201 SER A N 1
ATOM 1528 C CA . SER A 1 201 ? -2.301 -20.038 -0.747 1.00 97.12 201 SER A CA 1
ATOM 1529 C C . SER A 1 201 ? -3.477 -19.218 -1.276 1.00 97.12 201 SER A C 1
ATOM 1531 O O . SER A 1 201 ? -4.357 -18.818 -0.509 1.00 97.12 201 SER A O 1
ATOM 1533 N N . LEU A 1 202 ? -3.534 -18.998 -2.593 1.00 98.69 202 LEU A N 1
ATOM 1534 C CA . LEU A 1 202 ? -4.623 -18.241 -3.215 1.00 98.69 202 LEU A CA 1
ATOM 1535 C C . LEU A 1 202 ? -5.997 -18.857 -2.912 1.00 98.69 202 LEU A C 1
ATOM 1537 O O . LEU A 1 202 ? -6.938 -18.136 -2.572 1.00 98.69 202 LEU A O 1
ATOM 1541 N N . SER A 1 203 ? -6.112 -20.181 -3.000 1.00 98.56 203 SER A N 1
ATOM 1542 C CA . SER A 1 203 ? -7.368 -20.888 -2.757 1.00 98.56 203 SER A CA 1
ATOM 1543 C C . SER A 1 203 ? -7.832 -20.795 -1.308 1.00 98.56 203 SER A C 1
ATOM 1545 O O . SER A 1 203 ? -9.017 -20.564 -1.059 1.00 98.56 203 SER A O 1
ATOM 1547 N N . VAL A 1 204 ? -6.909 -20.886 -0.345 1.00 98.31 204 VAL A N 1
ATOM 1548 C CA . VAL A 1 204 ? -7.226 -20.718 1.081 1.00 98.31 204 VAL A CA 1
ATOM 1549 C C . VAL A 1 204 ? -7.711 -19.297 1.371 1.00 98.31 204 VAL A C 1
ATOM 1551 O O . VAL A 1 204 ? -8.712 -19.120 2.066 1.00 98.31 204 VAL A O 1
ATOM 1554 N N . VAL A 1 205 ? -7.058 -18.283 0.795 1.00 98.50 205 VAL A N 1
ATOM 1555 C CA . VAL A 1 205 ? -7.464 -16.876 0.952 1.00 98.50 205 VAL A CA 1
ATOM 1556 C C . VAL A 1 205 ? -8.865 -16.637 0.378 1.00 98.50 205 VAL A C 1
ATOM 1558 O O . VAL A 1 205 ? -9.702 -16.017 1.038 1.00 98.50 205 VAL A O 1
ATOM 1561 N N . ILE A 1 206 ? -9.157 -17.167 -0.816 1.00 98.75 206 ILE A N 1
ATOM 1562 C CA . ILE A 1 206 ? -10.490 -17.084 -1.434 1.00 98.75 206 ILE A CA 1
ATOM 1563 C C . ILE A 1 206 ? -11.543 -17.780 -0.560 1.00 98.75 206 ILE A C 1
ATOM 1565 O O . ILE A 1 206 ? -12.597 -17.203 -0.288 1.00 98.75 206 ILE A O 1
ATOM 1569 N N . ALA A 1 207 ? -11.266 -18.998 -0.089 1.00 98.44 207 ALA A N 1
ATOM 1570 C CA . ALA A 1 207 ? -12.192 -19.743 0.759 1.00 98.44 207 ALA A CA 1
ATOM 1571 C C . ALA A 1 207 ? -12.493 -18.995 2.068 1.00 98.44 207 ALA A C 1
ATOM 1573 O O . ALA A 1 207 ? -13.657 -18.877 2.458 1.00 98.44 207 ALA A O 1
ATOM 1574 N N . HIS A 1 208 ? -11.464 -18.429 2.707 1.00 97.81 208 HIS A N 1
ATOM 1575 C CA . HIS A 1 208 ? -11.613 -17.625 3.916 1.00 97.81 208 HIS A CA 1
ATOM 1576 C C . HIS A 1 208 ? -12.450 -16.363 3.663 1.00 97.81 208 HIS A C 1
ATOM 1578 O O . HIS A 1 208 ? -13.383 -16.077 4.414 1.00 97.81 208 HIS A O 1
ATOM 1584 N N . SER A 1 209 ? -12.171 -15.639 2.575 1.00 97.81 209 SER A N 1
ATOM 1585 C CA . SER A 1 209 ? -12.946 -14.463 2.164 1.00 97.81 209 SER A CA 1
ATOM 1586 C C . SER A 1 209 ? -14.439 -14.770 2.051 1.00 97.81 209 SER A C 1
ATOM 1588 O O . SER A 1 209 ? -15.260 -14.040 2.607 1.00 97.81 209 SER A O 1
ATOM 1590 N N . ILE A 1 210 ? -14.799 -15.880 1.400 1.00 97.88 210 ILE A N 1
ATOM 1591 C CA . ILE A 1 210 ? -16.195 -16.301 1.234 1.00 97.88 210 ILE A CA 1
ATOM 1592 C C . ILE A 1 210 ? -16.814 -16.681 2.583 1.00 97.88 210 ILE A C 1
ATOM 1594 O O . ILE A 1 210 ? -17.914 -16.224 2.901 1.00 97.88 210 ILE A O 1
ATOM 1598 N N . ALA A 1 211 ? -16.115 -17.494 3.381 1.00 96.44 211 ALA A N 1
ATOM 1599 C CA . ALA A 1 211 ? -16.614 -17.989 4.664 1.00 96.44 211 ALA A CA 1
ATOM 1600 C C . ALA A 1 211 ? -16.904 -16.851 5.655 1.00 96.44 211 ALA A C 1
ATOM 1602 O O . ALA A 1 211 ? -17.920 -16.878 6.350 1.00 96.44 211 ALA A O 1
ATOM 1603 N N . HIS A 1 212 ? -16.047 -15.828 5.671 1.00 94.50 212 HIS A N 1
ATOM 1604 C CA . HIS A 1 212 ? -16.132 -14.704 6.604 1.00 94.50 212 HIS A CA 1
ATOM 1605 C C . HIS A 1 212 ? -16.711 -13.426 5.985 1.00 94.50 212 HIS A C 1
ATOM 1607 O O . HIS A 1 212 ? -16.838 -12.416 6.673 1.00 94.50 212 HIS A O 1
ATOM 1613 N N . ARG A 1 213 ? -17.103 -13.466 4.702 1.00 94.75 213 ARG A N 1
ATOM 1614 C CA . ARG A 1 213 ? -17.631 -12.321 3.936 1.00 94.75 213 ARG A CA 1
ATOM 1615 C C . ARG A 1 213 ? -16.693 -11.109 3.962 1.00 94.75 213 ARG A C 1
ATOM 1617 O O . ARG A 1 213 ? -17.146 -9.969 4.060 1.00 94.75 213 ARG A O 1
ATOM 1624 N N . LEU A 1 214 ? -15.390 -11.368 3.890 1.00 94.88 214 LEU A N 1
ATOM 1625 C CA . LEU A 1 214 ? -14.339 -10.356 3.946 1.00 94.88 214 LEU A CA 1
ATOM 1626 C C . LEU A 1 214 ? -13.895 -9.972 2.530 1.00 94.88 214 LEU A C 1
ATOM 1628 O O . LEU A 1 214 ? -13.361 -10.830 1.826 1.00 94.88 214 LEU A O 1
ATOM 1632 N N . PRO A 1 215 ? -14.066 -8.708 2.099 1.00 97.62 215 PRO A N 1
ATOM 1633 C CA . PRO A 1 215 ? -13.482 -8.217 0.857 1.00 97.62 215 PRO A CA 1
ATOM 1634 C C . PRO A 1 215 ? -11.954 -8.315 0.860 1.00 97.62 215 PRO A C 1
ATOM 1636 O O . PRO A 1 215 ? -11.322 -8.106 1.895 1.00 97.62 215 PRO A O 1
ATOM 1639 N N . VAL A 1 216 ? -11.361 -8.599 -0.299 1.00 98.50 216 VAL A N 1
ATOM 1640 C CA . VAL A 1 216 ? -9.920 -8.831 -0.452 1.00 98.50 216 VAL A CA 1
ATOM 1641 C C . VAL A 1 216 ? -9.327 -7.964 -1.555 1.00 98.50 216 VAL A C 1
ATOM 1643 O O . VAL A 1 216 ? -9.857 -7.896 -2.668 1.00 98.50 216 VAL A O 1
ATOM 1646 N N . LEU A 1 217 ? -8.196 -7.335 -1.244 1.00 98.69 217 LEU A N 1
ATOM 1647 C CA . LEU A 1 217 ? -7.217 -6.845 -2.210 1.00 98.69 217 LEU A CA 1
ATOM 1648 C C . LEU A 1 217 ? -6.088 -7.878 -2.308 1.00 98.69 217 LEU A C 1
ATOM 1650 O O . LEU A 1 217 ? -5.407 -8.147 -1.319 1.00 98.69 217 LEU A O 1
ATOM 1654 N N . PHE A 1 218 ? -5.892 -8.469 -3.485 1.00 98.69 218 PHE A N 1
ATOM 1655 C CA . PHE A 1 218 ? -4.793 -9.412 -3.698 1.00 98.69 218 PHE A CA 1
ATOM 1656 C C . PHE A 1 218 ? -3.549 -8.659 -4.162 1.00 98.69 218 PHE A C 1
ATOM 1658 O O . PHE A 1 218 ? -3.557 -8.069 -5.242 1.00 98.69 218 PHE A O 1
ATOM 1665 N N . THR A 1 219 ? -2.466 -8.714 -3.392 1.00 98.00 219 THR A N 1
ATOM 1666 C CA . THR A 1 219 ? -1.169 -8.226 -3.870 1.00 98.00 219 THR A CA 1
ATOM 1667 C C . THR A 1 219 ? -0.511 -9.333 -4.682 1.00 98.00 219 THR A C 1
ATOM 1669 O O . THR A 1 219 ? 0.039 -10.274 -4.116 1.00 98.00 219 THR A O 1
ATOM 1672 N N . LEU A 1 220 ? -0.579 -9.247 -6.009 1.00 98.00 220 LEU A N 1
ATOM 1673 C CA . LEU A 1 220 ? 0.123 -10.165 -6.904 1.00 98.00 220 LEU A CA 1
ATOM 1674 C C . LEU A 1 220 ? 1.581 -9.721 -6.975 1.00 98.00 220 LEU A C 1
ATOM 1676 O O . LEU A 1 220 ? 1.910 -8.762 -7.671 1.00 98.00 220 LEU A O 1
ATOM 1680 N N . ASN A 1 221 ? 2.436 -10.408 -6.222 1.00 93.44 221 ASN A N 1
ATOM 1681 C CA . ASN A 1 221 ? 3.827 -10.020 -6.046 1.00 93.44 221 ASN A CA 1
ATOM 1682 C C . ASN A 1 221 ? 4.765 -11.015 -6.742 1.00 93.44 221 ASN A C 1
ATOM 1684 O O . ASN A 1 221 ? 4.812 -12.195 -6.392 1.00 93.44 221 ASN A O 1
ATOM 1688 N N . GLY A 1 222 ? 5.506 -10.519 -7.727 1.00 90.88 222 GLY A N 1
ATOM 1689 C CA . GLY A 1 222 ? 6.648 -11.180 -8.359 1.00 90.88 222 GLY A CA 1
ATOM 1690 C C . GLY A 1 222 ? 7.807 -10.198 -8.542 1.00 90.88 222 GLY A C 1
ATOM 1691 O O . GLY A 1 222 ? 8.557 -10.309 -9.514 1.00 90.88 222 GLY A O 1
ATOM 1692 N N . GLY A 1 223 ? 7.863 -9.166 -7.694 1.00 85.69 223 GLY A N 1
ATOM 1693 C CA . GLY A 1 223 ? 8.928 -8.167 -7.644 1.00 85.69 223 GLY A CA 1
ATOM 1694 C C . GLY A 1 223 ? 9.968 -8.491 -6.571 1.00 85.69 223 GLY A C 1
ATOM 1695 O O . GLY A 1 223 ? 9.982 -9.584 -6.016 1.00 85.69 223 GLY A O 1
ATOM 1696 N N . VAL A 1 224 ? 10.803 -7.508 -6.234 1.00 78.44 224 VAL A N 1
ATOM 1697 C CA . VAL A 1 224 ? 11.946 -7.668 -5.312 1.00 78.44 224 VAL A CA 1
ATOM 1698 C C . VAL A 1 224 ? 11.552 -8.129 -3.900 1.00 78.44 224 VAL A C 1
ATOM 1700 O O . VAL A 1 224 ? 12.308 -8.814 -3.225 1.00 78.44 224 VAL A O 1
ATOM 1703 N N . TRP A 1 225 ? 10.329 -7.824 -3.456 1.00 77.56 225 TRP A N 1
ATOM 1704 C CA . TRP A 1 225 ? 9.798 -8.292 -2.169 1.00 77.56 225 TRP A CA 1
ATOM 1705 C C . TRP A 1 225 ? 9.168 -9.693 -2.227 1.00 77.56 225 TRP A C 1
ATOM 1707 O O . TRP A 1 225 ? 8.864 -10.272 -1.184 1.00 77.56 225 TRP A O 1
ATOM 1717 N N . ALA A 1 226 ? 8.914 -10.222 -3.429 1.00 72.00 226 ALA A N 1
ATOM 1718 C CA . ALA A 1 226 ? 8.505 -11.613 -3.634 1.00 72.00 226 ALA A CA 1
ATOM 1719 C C . ALA A 1 226 ? 9.693 -12.563 -3.721 1.00 72.00 226 ALA A C 1
ATOM 1721 O O . ALA A 1 226 ? 9.468 -13.770 -3.809 1.00 72.00 226 ALA A O 1
ATOM 1722 N N . ASP A 1 227 ? 10.914 -12.049 -3.636 1.00 60.88 227 ASP A N 1
ATOM 1723 C CA . ASP A 1 227 ? 12.118 -12.854 -3.594 1.00 60.88 227 ASP A CA 1
ATOM 1724 C C . ASP A 1 227 ? 12.318 -13.473 -2.210 1.00 60.88 227 ASP A C 1
ATOM 1726 O O . ASP A 1 227 ? 11.991 -12.862 -1.176 1.00 60.88 227 ASP A O 1
ATOM 1730 N N . ALA A 1 228 ? 12.676 -14.751 -2.180 1.00 55.62 228 ALA A N 1
ATOM 1731 C CA . ALA A 1 228 ? 12.638 -15.536 -0.961 1.00 55.62 228 ALA A CA 1
ATOM 1732 C C . ALA A 1 228 ? 13.560 -14.948 0.116 1.00 55.62 228 ALA A C 1
ATOM 1734 O O . ALA A 1 228 ? 14.596 -14.351 -0.143 1.00 55.62 228 ALA A O 1
ATOM 1735 N N . ALA A 1 229 ? 13.216 -15.164 1.390 1.00 61.72 229 ALA A N 1
ATOM 1736 C CA . ALA A 1 229 ? 14.194 -14.982 2.470 1.00 61.72 229 ALA A CA 1
ATOM 1737 C C . ALA A 1 229 ? 15.282 -16.087 2.443 1.00 61.72 229 ALA A C 1
ATOM 1739 O O . ALA A 1 229 ? 15.962 -16.306 3.454 1.00 61.72 229 ALA A O 1
ATOM 1740 N N . CYS A 1 230 ? 15.328 -16.861 1.350 1.00 67.56 230 CYS A N 1
ATOM 1741 C CA . CYS A 1 230 ? 16.133 -18.046 1.138 1.00 67.56 230 CYS A CA 1
ATOM 1742 C C . CYS A 1 230 ? 16.057 -18.587 -0.301 1.00 67.56 230 CYS A C 1
ATOM 1744 O O . CYS A 1 230 ? 14.984 -18.998 -0.725 1.00 67.56 230 CYS A O 1
ATOM 1746 N N . SER A 1 231 ? 17.202 -18.794 -0.942 1.00 80.00 231 SER A N 1
ATOM 1747 C CA . SER A 1 231 ? 17.300 -19.500 -2.226 1.00 80.00 231 SER A CA 1
ATOM 1748 C C . SER A 1 231 ? 16.733 -20.944 -2.208 1.00 80.00 231 SER A C 1
ATOM 1750 O O . SER A 1 231 ? 17.266 -21.866 -1.568 1.00 80.00 231 SER A O 1
ATOM 1752 N N . VAL A 1 232 ? 15.618 -21.146 -2.916 1.00 86.38 232 VAL A N 1
ATOM 1753 C CA . VAL A 1 232 ? 14.838 -22.377 -3.134 1.00 86.38 232 VAL A CA 1
ATOM 1754 C C . VAL A 1 232 ? 14.390 -22.547 -4.610 1.00 86.38 232 VAL A C 1
ATOM 1756 O O . VAL A 1 232 ? 13.205 -22.805 -4.868 1.00 86.38 232 VAL A O 1
ATOM 1759 N N . PRO A 1 233 ? 15.316 -22.573 -5.596 1.00 88.88 233 PRO A N 1
ATOM 1760 C CA . PRO A 1 233 ? 15.005 -22.585 -7.040 1.00 88.88 233 PRO A CA 1
ATOM 1761 C C . PRO A 1 233 ? 14.183 -23.794 -7.520 1.00 88.88 233 PRO A C 1
ATOM 1763 O O . PRO A 1 233 ? 13.595 -23.798 -8.602 1.00 88.88 233 PRO A O 1
ATOM 1766 N N . GLY A 1 234 ? 14.085 -24.847 -6.702 1.00 89.62 234 GLY A N 1
ATOM 1767 C CA . GLY A 1 234 ? 13.198 -25.981 -6.963 1.00 89.62 234 GLY A CA 1
ATOM 1768 C C . GLY A 1 234 ? 11.705 -25.624 -6.961 1.00 89.62 234 GLY A C 1
ATOM 1769 O O . GLY A 1 234 ? 10.932 -26.346 -7.593 1.00 89.62 234 GLY A O 1
ATOM 1770 N N . TRP A 1 235 ? 11.316 -24.538 -6.284 1.00 89.62 235 TRP A N 1
ATOM 1771 C CA . TRP A 1 235 ? 9.938 -24.034 -6.188 1.00 89.62 235 TRP A CA 1
ATOM 1772 C C . TRP A 1 235 ? 9.828 -22.573 -6.618 1.00 89.62 235 TRP A C 1
ATOM 1774 O O . TRP A 1 235 ? 8.866 -22.231 -7.302 1.00 89.62 235 TRP A O 1
ATOM 1784 N N . ASP A 1 236 ? 10.794 -21.732 -6.258 1.00 90.69 236 ASP A N 1
ATOM 1785 C CA . ASP A 1 236 ? 10.790 -20.322 -6.634 1.00 90.69 236 ASP A CA 1
ATOM 1786 C C . ASP A 1 236 ? 11.429 -20.140 -8.012 1.00 90.69 236 ASP A C 1
ATOM 1788 O O . ASP A 1 236 ? 12.590 -20.485 -8.235 1.00 90.69 236 ASP A O 1
ATOM 1792 N N . VAL A 1 237 ? 10.646 -19.654 -8.977 1.00 93.56 237 VAL A N 1
ATOM 1793 C CA . VAL A 1 237 ? 11.177 -19.387 -10.316 1.00 93.56 237 VAL A CA 1
ATOM 1794 C C . VAL A 1 237 ? 11.983 -18.093 -10.360 1.00 93.56 237 VAL A C 1
ATOM 1796 O O . VAL A 1 237 ? 12.744 -17.919 -11.308 1.00 93.56 237 VAL A O 1
ATOM 1799 N N . ASN A 1 238 ? 11.826 -17.198 -9.376 1.00 90.44 238 ASN A N 1
ATOM 1800 C CA . ASN A 1 238 ? 12.665 -16.012 -9.259 1.00 90.44 238 ASN A CA 1
ATOM 1801 C C . ASN A 1 238 ? 14.122 -16.440 -9.048 1.00 90.44 238 ASN A C 1
ATOM 1803 O O . ASN A 1 238 ? 14.940 -16.203 -9.934 1.00 90.44 238 ASN A O 1
ATOM 1807 N N . ASP A 1 239 ? 14.392 -17.226 -8.004 1.00 89.12 239 ASP A N 1
ATOM 1808 C CA . ASP A 1 239 ? 15.721 -17.769 -7.691 1.00 89.12 239 ASP A CA 1
ATOM 1809 C C . ASP A 1 239 ? 16.325 -18.525 -8.885 1.00 89.12 239 ASP A C 1
ATOM 1811 O O . ASP A 1 239 ? 17.481 -18.328 -9.247 1.00 89.12 239 ASP A O 1
ATOM 1815 N N . HIS A 1 240 ? 15.525 -19.359 -9.567 1.00 93.00 240 HIS A N 1
ATOM 1816 C CA . HIS A 1 240 ? 15.983 -20.095 -10.756 1.00 93.00 240 HIS A CA 1
ATOM 1817 C C . HIS A 1 240 ? 16.366 -19.171 -11.922 1.00 93.00 240 HIS A C 1
ATOM 1819 O O . HIS A 1 240 ? 17.274 -19.473 -12.698 1.00 93.00 240 HIS A O 1
ATOM 1825 N N . LEU A 1 241 ? 15.646 -18.064 -12.112 1.00 94.19 241 LEU A N 1
ATOM 1826 C CA . LEU A 1 241 ? 15.986 -17.087 -13.146 1.00 94.19 241 LEU A CA 1
ATOM 1827 C C . LEU A 1 241 ? 17.244 -16.300 -12.777 1.00 94.19 241 LEU A C 1
ATOM 1829 O O . LEU A 1 241 ? 18.028 -15.996 -13.678 1.00 94.19 241 LEU A O 1
ATOM 1833 N N . GLU A 1 242 ? 17.436 -16.018 -11.491 1.00 91.75 242 GLU A N 1
ATOM 1834 C CA . GLU A 1 242 ? 18.560 -15.256 -10.946 1.00 91.75 242 GLU A CA 1
ATOM 1835 C C . GLU A 1 242 ? 19.909 -15.993 -10.992 1.00 91.75 242 GLU A C 1
ATOM 1837 O O . GLU A 1 242 ? 20.960 -15.345 -11.003 1.00 91.75 242 GLU A O 1
ATOM 1842 N N . GLU A 1 243 ? 19.903 -17.325 -11.138 1.00 91.88 243 GLU A N 1
ATOM 1843 C CA . GLU A 1 243 ? 21.106 -18.130 -11.418 1.00 91.88 243 GLU A CA 1
ATOM 1844 C C . GLU A 1 243 ? 21.824 -17.714 -12.721 1.00 91.88 243 GLU A C 1
ATOM 1846 O O . GLU A 1 243 ? 23.030 -17.927 -12.870 1.00 91.88 243 GLU A O 1
ATOM 1851 N N . ASP A 1 244 ? 21.097 -17.128 -13.678 1.00 95.19 244 ASP A N 1
ATOM 1852 C CA . ASP A 1 244 ? 21.646 -16.580 -14.918 1.00 95.19 244 ASP A CA 1
ATOM 1853 C C . ASP A 1 244 ? 21.716 -15.053 -14.825 1.00 95.19 244 ASP A C 1
ATOM 1855 O O . ASP A 1 244 ? 20.710 -14.356 -14.944 1.00 95.19 244 ASP A O 1
ATOM 1859 N N . GLU A 1 245 ? 22.933 -14.523 -14.682 1.00 95.38 245 GLU A N 1
ATOM 1860 C CA . GLU A 1 245 ? 23.202 -13.087 -14.559 1.00 95.38 245 GLU A CA 1
ATOM 1861 C C . GLU A 1 245 ? 22.604 -12.242 -15.698 1.00 95.38 245 GLU A C 1
ATOM 1863 O O . GLU A 1 245 ? 22.331 -11.057 -15.501 1.00 95.38 245 GLU A O 1
ATOM 1868 N N . MET A 1 246 ? 22.348 -12.817 -16.882 1.00 96.19 246 MET A N 1
ATOM 1869 C CA . MET A 1 246 ? 21.676 -12.107 -17.981 1.00 96.19 246 MET A CA 1
ATOM 1870 C C . MET A 1 246 ? 20.209 -11.778 -17.686 1.00 96.19 246 MET A C 1
ATOM 1872 O O . MET A 1 246 ? 19.647 -10.885 -18.325 1.00 96.19 246 MET A O 1
ATOM 1876 N N . ASN A 1 247 ? 19.592 -12.460 -16.723 1.00 96.31 247 ASN A N 1
ATOM 1877 C CA . ASN A 1 247 ? 18.247 -12.172 -16.239 1.00 96.31 247 ASN A CA 1
ATOM 1878 C C . ASN A 1 247 ? 18.238 -11.157 -15.090 1.00 96.31 247 ASN A C 1
ATOM 1880 O O . ASN A 1 247 ? 17.155 -10.713 -14.715 1.00 96.31 247 ASN A O 1
ATOM 1884 N N . CYS A 1 248 ? 19.395 -10.762 -14.557 1.00 95.62 248 CYS A N 1
ATOM 1885 C CA . CYS A 1 248 ? 19.509 -9.879 -13.397 1.00 95.62 248 CYS A CA 1
ATOM 1886 C C . CYS A 1 248 ? 19.803 -8.431 -13.799 1.00 95.62 248 CYS A C 1
ATOM 1888 O O . CYS A 1 248 ? 20.285 -8.161 -14.902 1.00 95.62 248 CYS A O 1
ATOM 1890 N N . GLN A 1 249 ? 19.533 -7.492 -12.897 1.00 95.62 249 GLN A N 1
ATOM 1891 C CA . GLN A 1 249 ? 19.961 -6.103 -13.031 1.00 95.62 249 GLN A CA 1
ATOM 1892 C C . GLN A 1 249 ? 21.462 -5.966 -12.751 1.00 95.62 249 GLN A C 1
ATOM 1894 O O . GLN A 1 249 ? 21.995 -6.613 -11.849 1.00 95.62 249 GLN A O 1
ATOM 1899 N N . TRP A 1 250 ? 22.144 -5.134 -13.539 1.00 96.56 250 TRP A N 1
ATOM 1900 C CA . TRP A 1 250 ? 23.584 -4.879 -13.410 1.00 96.56 250 TRP A CA 1
ATOM 1901 C C . TRP A 1 250 ? 23.816 -3.448 -12.937 1.00 96.56 250 TRP A C 1
ATOM 1903 O O . TRP A 1 250 ? 23.108 -2.534 -13.368 1.00 96.56 250 TRP A O 1
ATOM 1913 N N . ASN A 1 251 ? 24.823 -3.238 -12.093 1.00 94.88 251 ASN A N 1
ATOM 1914 C CA . ASN A 1 251 ? 25.220 -1.892 -11.687 1.00 94.88 251 ASN A CA 1
ATOM 1915 C C . ASN A 1 251 ? 26.066 -1.185 -12.764 1.00 94.88 251 ASN A C 1
ATOM 1917 O O . ASN A 1 251 ? 26.487 -1.791 -13.751 1.00 94.88 251 ASN A O 1
ATOM 1921 N N . GLU A 1 252 ? 26.395 0.091 -12.552 1.00 94.69 252 GLU A N 1
ATOM 1922 C CA . GLU A 1 252 ? 27.159 0.931 -13.488 1.00 94.69 252 GLU A CA 1
ATOM 1923 C C . GLU A 1 252 ? 28.590 0.444 -13.772 1.00 94.69 252 GLU A C 1
ATOM 1925 O O . GLU A 1 252 ? 29.273 0.977 -14.653 1.00 94.69 252 GLU A O 1
ATOM 1930 N N . ARG A 1 253 ? 29.042 -0.582 -13.042 1.00 94.94 253 ARG A N 1
ATOM 1931 C CA . ARG A 1 253 ? 30.361 -1.223 -13.137 1.00 94.94 253 ARG A CA 1
ATOM 1932 C C . ARG A 1 253 ? 30.297 -2.578 -13.845 1.00 94.94 253 ARG A C 1
ATOM 1934 O O . ARG A 1 253 ? 31.277 -3.316 -13.797 1.00 94.94 253 ARG A O 1
ATOM 1941 N N . ASP A 1 254 ? 29.165 -2.888 -14.478 1.00 96.31 254 ASP A N 1
ATOM 1942 C CA . ASP A 1 254 ? 28.879 -4.157 -15.156 1.00 96.31 254 ASP A CA 1
ATOM 1943 C C . ASP A 1 254 ? 28.935 -5.370 -14.207 1.00 96.31 254 ASP A C 1
ATOM 1945 O O . ASP A 1 254 ? 29.457 -6.428 -14.558 1.00 96.31 254 ASP A O 1
ATOM 1949 N N . GLN A 1 255 ? 28.431 -5.210 -12.979 1.00 94.06 255 GLN A N 1
ATOM 1950 C CA . GLN A 1 255 ? 28.407 -6.271 -11.969 1.00 94.06 255 GLN A CA 1
ATOM 1951 C C . GLN A 1 255 ? 26.976 -6.603 -11.551 1.00 94.06 255 GLN A C 1
ATOM 1953 O O . GLN A 1 255 ? 26.166 -5.704 -11.310 1.00 94.06 255 GLN A O 1
ATOM 1958 N N . VAL A 1 256 ? 26.698 -7.898 -11.397 1.00 92.31 256 VAL A N 1
ATOM 1959 C CA . VAL A 1 256 ? 25.514 -8.399 -10.693 1.00 92.31 256 VAL A CA 1
ATOM 1960 C C . VAL A 1 256 ? 25.878 -8.600 -9.231 1.00 92.31 256 VAL A C 1
ATOM 1962 O O . VAL A 1 256 ? 26.847 -9.289 -8.906 1.00 92.31 256 VAL A O 1
ATOM 1965 N N . MET A 1 257 ? 25.104 -7.996 -8.335 1.00 88.00 257 MET A N 1
ATOM 1966 C CA . MET A 1 257 ? 25.333 -8.155 -6.905 1.00 88.00 257 MET A CA 1
ATOM 1967 C C . MET A 1 257 ? 24.817 -9.521 -6.418 1.00 88.00 257 MET A C 1
ATOM 1969 O O . MET A 1 257 ? 23.854 -10.058 -6.977 1.00 88.00 257 MET A O 1
ATOM 1973 N N . PRO A 1 258 ? 25.453 -10.119 -5.395 1.00 80.81 258 PRO A N 1
ATOM 1974 C CA . PRO A 1 258 ? 24.910 -11.292 -4.719 1.00 80.81 258 PRO A CA 1
ATOM 1975 C C . PRO A 1 258 ? 23.591 -10.982 -3.999 1.00 80.81 258 PRO A C 1
ATOM 1977 O O . PRO A 1 258 ? 23.424 -9.892 -3.448 1.00 80.81 258 PRO A O 1
ATOM 1980 N N . GLU A 1 259 ? 22.716 -11.980 -3.933 1.00 70.69 259 GLU A N 1
ATOM 1981 C CA . GLU A 1 259 ? 21.429 -11.981 -3.217 1.00 70.69 259 GLU A CA 1
ATOM 1982 C C . GLU A 1 259 ? 21.548 -11.500 -1.756 1.00 70.69 259 GLU A C 1
ATOM 1984 O O . GLU A 1 259 ? 20.811 -10.624 -1.302 1.00 70.69 259 GLU A O 1
ATOM 1989 N N . ASP A 1 260 ? 22.550 -11.992 -1.019 1.00 68.31 260 ASP A N 1
ATOM 1990 C CA . ASP A 1 260 ? 22.734 -11.718 0.412 1.00 68.31 260 ASP A CA 1
ATOM 1991 C C . ASP A 1 260 ? 23.520 -10.432 0.726 1.00 68.31 260 ASP A C 1
ATOM 1993 O O . ASP A 1 260 ? 23.763 -10.124 1.900 1.00 68.31 260 ASP A O 1
ATOM 1997 N N . TYR A 1 261 ? 23.914 -9.656 -0.292 1.00 65.69 261 TYR A N 1
ATOM 1998 C CA . TYR A 1 261 ? 24.845 -8.536 -0.130 1.00 65.69 261 TYR A CA 1
ATOM 1999 C C . TYR A 1 261 ? 24.353 -7.486 0.880 1.00 65.69 261 TYR A C 1
ATOM 2001 O O . TYR A 1 261 ? 25.138 -6.953 1.669 1.00 65.69 261 TYR A O 1
ATOM 2009 N N . LEU A 1 262 ? 23.045 -7.211 0.893 1.00 63.66 262 LEU A N 1
ATOM 2010 C CA . LEU A 1 262 ? 22.421 -6.233 1.789 1.00 63.66 262 LEU A CA 1
ATOM 2011 C C . LEU A 1 262 ? 22.018 -6.824 3.153 1.00 63.66 262 LEU A C 1
ATOM 2013 O O . LEU A 1 262 ? 21.709 -6.072 4.074 1.00 63.66 262 LEU A O 1
ATOM 2017 N N . GLY A 1 263 ? 22.113 -8.146 3.341 1.00 58.06 263 GLY A N 1
ATOM 2018 C CA . GLY A 1 263 ? 21.690 -8.846 4.562 1.00 58.06 263 GLY A CA 1
ATOM 2019 C C . GLY A 1 263 ? 22.556 -8.602 5.809 1.00 58.06 263 GLY A C 1
ATOM 2020 O O . GLY A 1 263 ? 22.276 -9.169 6.867 1.00 58.06 263 GLY A O 1
ATOM 2021 N N . LYS A 1 264 ? 23.623 -7.795 5.701 1.00 55.03 264 LYS A N 1
ATOM 2022 C CA . LYS A 1 264 ? 24.524 -7.409 6.807 1.00 55.03 264 LYS A CA 1
ATOM 2023 C C . LYS A 1 264 ? 24.427 -5.926 7.193 1.00 55.03 264 LYS A C 1
ATOM 2025 O O . LYS A 1 264 ? 25.206 -5.481 8.039 1.00 55.03 264 LYS A O 1
ATOM 2030 N N . LEU A 1 265 ? 23.523 -5.151 6.589 1.00 52.50 265 LEU A N 1
ATOM 2031 C CA . LEU A 1 265 ? 23.386 -3.724 6.890 1.00 52.50 265 LEU A CA 1
ATOM 2032 C C . LEU A 1 265 ? 22.674 -3.485 8.241 1.00 52.50 265 LEU A C 1
ATOM 2034 O O . LEU A 1 265 ? 21.774 -4.248 8.608 1.00 52.50 265 LEU A O 1
ATOM 2038 N N . PRO A 1 266 ? 23.039 -2.431 9.002 1.00 38.44 266 PRO A N 1
ATOM 2039 C CA . PRO A 1 266 ? 22.357 -2.078 10.249 1.00 38.44 266 PRO A CA 1
ATOM 2040 C C . PRO A 1 266 ? 20.844 -1.911 10.039 1.00 38.44 266 PRO A C 1
ATOM 2042 O O . PRO A 1 266 ? 20.426 -1.239 9.103 1.00 38.44 266 PRO A O 1
ATOM 2045 N N . GLY A 1 267 ? 20.025 -2.517 10.904 1.00 39.97 267 GLY A N 1
ATOM 2046 C CA . GLY A 1 267 ? 18.559 -2.451 10.805 1.00 39.97 267 GLY A CA 1
ATOM 2047 C C . GLY A 1 267 ? 17.914 -3.491 9.880 1.00 39.97 267 GLY A C 1
ATOM 2048 O O . GLY A 1 267 ? 16.692 -3.521 9.788 1.00 39.97 267 GLY A O 1
ATOM 2049 N N . THR A 1 268 ? 18.694 -4.378 9.249 1.00 42.69 268 THR A N 1
ATOM 2050 C CA . THR A 1 268 ? 18.163 -5.486 8.436 1.00 42.69 268 THR A CA 1
ATOM 2051 C C . THR A 1 268 ? 18.198 -6.808 9.218 1.00 42.69 268 THR A C 1
ATOM 2053 O O . THR A 1 268 ? 19.221 -7.495 9.267 1.00 42.69 268 THR A O 1
ATOM 2056 N N . PRO A 1 269 ? 17.110 -7.230 9.885 1.00 44.25 269 PRO A N 1
ATOM 2057 C CA . PRO A 1 269 ? 17.004 -8.615 10.320 1.00 44.25 269 PRO A CA 1
ATOM 2058 C C . PRO A 1 269 ? 16.833 -9.506 9.077 1.00 44.25 269 PRO A C 1
ATOM 2060 O O . PRO A 1 269 ? 15.709 -9.753 8.674 1.00 44.25 269 PRO A O 1
ATOM 2063 N N . ARG A 1 270 ? 17.946 -9.957 8.464 1.00 51.78 270 ARG A N 1
ATOM 2064 C CA . ARG A 1 270 ? 18.010 -10.860 7.284 1.00 51.78 270 ARG A CA 1
ATOM 2065 C C . ARG A 1 270 ? 16.882 -10.595 6.270 1.00 51.78 270 ARG A C 1
ATOM 2067 O O . ARG A 1 270 ? 15.880 -11.309 6.257 1.00 51.78 270 ARG A O 1
ATOM 2074 N N . THR A 1 271 ? 17.056 -9.534 5.484 1.00 48.94 271 THR A N 1
ATOM 2075 C CA . THR A 1 271 ? 16.168 -9.100 4.394 1.00 48.94 271 THR A CA 1
ATOM 2076 C C . THR A 1 271 ? 15.897 -10.217 3.373 1.00 48.94 271 THR A C 1
ATOM 2078 O O . THR A 1 271 ? 16.698 -11.152 3.289 1.00 48.94 271 THR A O 1
ATOM 2081 N N . PRO A 1 272 ? 14.808 -10.121 2.579 1.00 53.56 272 PRO A N 1
ATOM 2082 C CA . PRO A 1 272 ? 14.726 -10.840 1.305 1.00 53.56 272 PRO A CA 1
ATOM 2083 C C . PRO A 1 272 ? 15.985 -10.570 0.466 1.00 53.56 272 PRO A C 1
ATOM 2085 O O . PRO A 1 272 ? 16.716 -9.615 0.747 1.00 53.56 272 PRO A O 1
ATOM 2088 N N . GLU A 1 273 ? 16.256 -11.404 -0.529 1.00 61.72 273 GLU A N 1
ATOM 2089 C CA . GLU A 1 273 ? 17.469 -11.416 -1.366 1.00 61.72 273 GLU A CA 1
ATOM 2090 C C . GLU A 1 273 ? 17.604 -10.185 -2.321 1.00 61.72 273 GLU A C 1
ATOM 2092 O O . GLU A 1 273 ? 18.215 -10.221 -3.381 1.00 61.72 273 GLU A O 1
ATOM 2097 N N . ILE A 1 274 ? 17.155 -9.008 -1.853 1.00 70.19 274 ILE A N 1
ATOM 2098 C CA . ILE A 1 274 ? 17.028 -7.698 -2.522 1.00 70.19 274 ILE A CA 1
ATOM 2099 C C . ILE A 1 274 ? 18.322 -7.099 -3.097 1.00 70.19 274 ILE A C 1
ATOM 2101 O O . ILE A 1 274 ? 18.289 -6.053 -3.751 1.00 70.19 274 ILE A O 1
ATOM 2105 N N . GLY A 1 275 ? 19.480 -7.700 -2.810 1.00 71.44 275 GLY A N 1
ATOM 2106 C CA . GLY A 1 275 ? 20.737 -7.326 -3.457 1.00 71.44 275 GLY A CA 1
ATOM 2107 C C . GLY A 1 275 ? 20.724 -7.677 -4.944 1.00 71.44 275 GLY A C 1
ATOM 2108 O O . GLY A 1 275 ? 21.280 -6.939 -5.758 1.00 71.44 275 GLY A O 1
ATOM 2109 N N . ARG A 1 276 ? 20.028 -8.758 -5.304 1.00 84.69 276 ARG A N 1
ATOM 2110 C CA . ARG A 1 276 ? 19.826 -9.214 -6.675 1.00 84.69 276 ARG A CA 1
ATOM 2111 C C . ARG A 1 276 ? 18.360 -9.023 -7.058 1.00 84.69 276 ARG A C 1
ATOM 2113 O O . ARG A 1 276 ? 17.471 -8.976 -6.219 1.00 84.69 276 ARG A O 1
ATOM 2120 N N . SER A 1 277 ? 18.112 -8.725 -8.327 1.00 88.94 277 SER A N 1
ATOM 2121 C CA . SER A 1 277 ? 16.753 -8.539 -8.839 1.00 88.94 277 SER A CA 1
ATOM 2122 C C . SER A 1 277 ? 16.728 -8.790 -10.332 1.00 88.94 277 SER A C 1
ATOM 2124 O O . SER A 1 277 ? 17.673 -8.432 -11.042 1.00 88.94 277 SER A O 1
ATOM 2126 N N . LEU A 1 278 ? 15.617 -9.321 -10.831 1.00 93.62 278 LEU A N 1
ATOM 2127 C CA . LEU A 1 278 ? 15.408 -9.506 -12.261 1.00 93.62 278 LEU A CA 1
ATOM 2128 C C . LEU A 1 278 ? 15.388 -8.173 -13.034 1.00 93.62 278 LEU A C 1
ATOM 2130 O O . LEU A 1 278 ? 14.812 -7.173 -12.596 1.00 93.62 278 LEU A O 1
ATOM 2134 N N . THR A 1 279 ? 15.995 -8.163 -14.224 1.00 96.38 279 THR A N 1
ATOM 2135 C CA . THR A 1 279 ? 15.952 -7.027 -15.160 1.00 96.38 279 THR A CA 1
ATOM 2136 C C . THR A 1 279 ? 14.581 -6.890 -15.822 1.00 96.38 279 THR A C 1
ATOM 2138 O O . THR A 1 279 ? 13.934 -7.886 -16.168 1.00 96.38 279 THR A O 1
ATOM 2141 N N . PHE A 1 280 ? 14.163 -5.642 -16.051 1.00 96.31 280 PHE A N 1
ATOM 2142 C CA . PHE A 1 280 ? 12.913 -5.294 -16.738 1.00 96.31 280 PHE A CA 1
ATOM 2143 C C . PHE A 1 280 ? 13.074 -5.110 -18.251 1.00 96.31 280 PHE A C 1
ATOM 2145 O O . PHE A 1 280 ? 12.098 -4.831 -18.949 1.00 96.31 280 PHE A O 1
ATOM 2152 N N . ASN A 1 281 ? 14.289 -5.243 -18.793 1.00 96.50 281 ASN A N 1
ATOM 2153 C CA . ASN A 1 281 ? 14.486 -5.032 -20.221 1.00 96.50 281 ASN A CA 1
ATOM 2154 C C . ASN A 1 281 ? 13.736 -6.081 -21.061 1.00 96.50 281 ASN A C 1
ATOM 2156 O O . ASN A 1 281 ? 13.672 -7.266 -20.728 1.00 96.50 281 ASN A O 1
ATOM 2160 N N . VAL A 1 282 ? 13.211 -5.666 -22.213 1.00 95.62 282 VAL A N 1
ATOM 2161 C CA . VAL A 1 282 ? 12.327 -6.521 -23.021 1.00 95.62 282 VAL A CA 1
ATOM 2162 C C . VAL A 1 282 ? 13.017 -7.710 -23.689 1.00 95.62 282 VAL A C 1
ATOM 2164 O O . VAL A 1 282 ? 12.337 -8.570 -24.252 1.00 95.62 282 VAL A O 1
ATOM 2167 N N . TYR A 1 283 ? 14.350 -7.777 -23.649 1.00 95.75 283 TYR A N 1
ATOM 2168 C CA . TYR A 1 283 ? 15.109 -8.908 -24.180 1.00 95.75 283 TYR A CA 1
ATOM 2169 C C . TYR A 1 283 ? 15.326 -10.022 -23.162 1.00 95.75 283 TYR A C 1
ATOM 2171 O O . TYR A 1 283 ? 15.690 -11.124 -23.574 1.00 95.75 283 TYR A O 1
ATOM 2179 N N . ALA A 1 284 ? 15.019 -9.792 -21.882 1.00 95.88 284 ALA A N 1
ATOM 2180 C CA . ALA A 1 284 ? 14.920 -10.841 -20.873 1.00 95.88 284 ALA A CA 1
ATOM 2181 C C . ALA A 1 284 ? 13.632 -11.664 -21.078 1.00 95.88 284 ALA A C 1
ATOM 2183 O O . ALA A 1 284 ? 12.695 -11.661 -20.278 1.00 95.88 284 ALA A O 1
ATOM 2184 N N . ALA A 1 285 ? 13.559 -12.363 -22.215 1.00 94.19 285 ALA A N 1
ATOM 2185 C CA . ALA A 1 285 ? 12.362 -13.068 -22.663 1.00 94.19 285 ALA A CA 1
ATOM 2186 C C . ALA A 1 285 ? 11.928 -14.177 -21.691 1.00 94.19 285 ALA A C 1
ATOM 2188 O O . ALA A 1 285 ? 10.733 -14.445 -21.580 1.00 94.19 285 ALA A O 1
ATOM 2189 N N . ARG A 1 286 ? 12.874 -14.793 -20.963 1.00 94.69 286 ARG A N 1
ATOM 2190 C CA . ARG A 1 286 ? 12.580 -15.787 -19.918 1.00 94.69 286 ARG A CA 1
ATOM 2191 C C . ARG A 1 286 ? 11.882 -15.147 -18.719 1.00 94.69 286 ARG A C 1
ATOM 2193 O O . ARG A 1 286 ? 10.817 -15.634 -18.346 1.00 94.69 286 ARG A O 1
ATOM 2200 N N . ASN A 1 287 ? 12.402 -14.030 -18.204 1.00 95.75 287 ASN A N 1
ATOM 2201 C CA . ASN A 1 287 ? 11.767 -13.269 -17.120 1.00 95.75 287 ASN A CA 1
ATOM 2202 C C .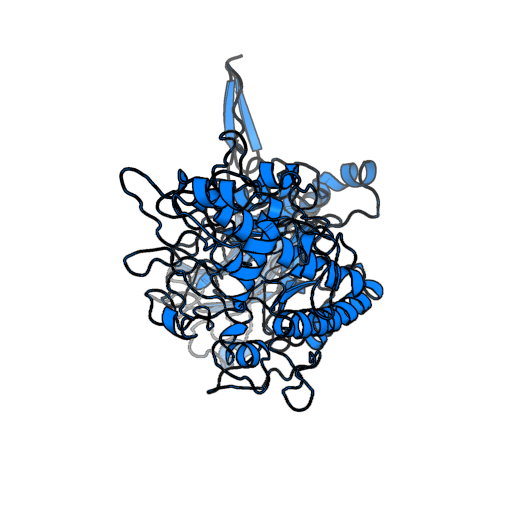 ASN A 1 287 ? 10.323 -12.929 -17.481 1.00 95.75 287 ASN A C 1
ATOM 2204 O O . ASN A 1 287 ? 9.387 -13.280 -16.764 1.00 95.75 287 ASN A O 1
ATOM 2208 N N . ARG A 1 288 ? 10.130 -12.326 -18.661 1.00 95.81 288 ARG A N 1
ATOM 2209 C CA . ARG A 1 288 ? 8.799 -11.954 -19.154 1.00 95.81 288 ARG A CA 1
ATOM 2210 C C . ARG A 1 288 ? 7.887 -13.163 -19.356 1.00 95.81 288 ARG A C 1
ATOM 2212 O O . ARG A 1 288 ? 6.702 -13.075 -19.048 1.00 95.81 288 ARG A O 1
ATOM 2219 N N . HIS A 1 289 ? 8.410 -14.288 -19.849 1.00 96.25 289 HIS A N 1
ATOM 2220 C CA . HIS A 1 289 ? 7.632 -15.512 -20.048 1.00 96.25 289 HIS A CA 1
ATOM 2221 C C . HIS A 1 289 ? 7.033 -16.032 -18.737 1.00 96.25 289 HIS A C 1
ATOM 2223 O O . HIS A 1 289 ? 5.810 -16.165 -18.645 1.00 96.25 289 HIS A O 1
ATOM 2229 N N . TYR A 1 290 ? 7.873 -16.298 -17.732 1.00 97.31 290 TYR A N 1
ATOM 2230 C CA . TYR A 1 290 ? 7.416 -16.843 -16.451 1.00 97.31 290 TYR A CA 1
ATOM 2231 C C . TYR A 1 290 ? 6.518 -15.854 -15.712 1.00 97.31 290 TYR A C 1
ATOM 2233 O O . TYR A 1 290 ? 5.447 -16.237 -15.237 1.00 97.31 290 TYR A O 1
ATOM 2241 N N . LYS A 1 291 ? 6.892 -14.567 -15.715 1.00 96.88 291 LYS A N 1
ATOM 2242 C CA . LYS A 1 291 ? 6.107 -13.503 -15.088 1.00 96.88 291 LYS A CA 1
ATOM 2243 C C . LYS A 1 291 ? 4.724 -13.369 -15.704 1.00 96.88 291 LYS A C 1
ATOM 2245 O O . LYS A 1 291 ? 3.738 -13.505 -14.985 1.00 96.88 291 LYS A O 1
ATOM 2250 N N . LYS A 1 292 ? 4.624 -13.235 -17.032 1.00 97.94 292 LYS A N 1
ATOM 2251 C CA . LYS A 1 292 ? 3.330 -13.184 -17.728 1.00 97.94 292 LYS A CA 1
ATOM 2252 C C . LYS A 1 292 ? 2.493 -14.428 -17.452 1.00 97.94 292 LYS A C 1
ATOM 2254 O O . LYS A 1 292 ? 1.321 -14.313 -17.100 1.00 97.94 292 LYS A O 1
ATOM 2259 N N . ARG A 1 293 ? 3.069 -15.620 -17.628 1.00 98.06 293 ARG A N 1
ATOM 2260 C CA . ARG A 1 293 ? 2.326 -16.880 -17.518 1.00 98.06 293 ARG A CA 1
ATOM 2261 C C . ARG A 1 293 ? 1.746 -17.070 -16.117 1.00 98.06 293 ARG A C 1
ATOM 2263 O O . ARG A 1 293 ? 0.539 -17.288 -16.002 1.00 98.06 293 ARG A O 1
ATOM 2270 N N . ASN A 1 294 ? 2.576 -16.975 -15.079 1.00 98.62 294 ASN A N 1
ATOM 2271 C CA . ASN A 1 294 ? 2.153 -17.235 -13.703 1.00 98.62 294 ASN A CA 1
ATOM 2272 C C . ASN A 1 294 ? 1.219 -16.134 -13.184 1.00 98.62 294 ASN A C 1
ATOM 2274 O O . ASN A 1 294 ? 0.196 -16.444 -12.572 1.00 98.62 294 ASN A O 1
ATOM 2278 N N . LEU A 1 295 ? 1.487 -14.866 -13.520 1.00 98.69 295 LEU A N 1
ATOM 2279 C CA . LEU A 1 295 ? 0.589 -13.759 -13.189 1.00 98.69 295 LEU A CA 1
ATOM 2280 C C . LEU A 1 295 ? -0.802 -13.973 -13.796 1.00 98.69 295 LEU A C 1
ATOM 2282 O O . LEU A 1 295 ? -1.812 -13.836 -13.109 1.00 98.69 295 LEU A O 1
ATOM 2286 N N . GLN A 1 296 ? -0.875 -14.380 -15.068 1.00 98.81 296 GLN A N 1
ATOM 2287 C CA . GLN A 1 296 ? -2.151 -14.677 -15.721 1.00 98.81 296 GLN A CA 1
ATOM 2288 C C . GLN A 1 296 ? -2.850 -15.912 -15.140 1.00 98.81 296 GLN A C 1
ATOM 2290 O O . GLN A 1 296 ? -4.079 -15.961 -15.131 1.00 98.81 296 GLN A O 1
ATOM 2295 N N . GLN A 1 297 ? -2.113 -16.922 -14.670 1.00 98.81 297 GLN A N 1
ATOM 2296 C CA . GLN A 1 297 ? -2.703 -18.073 -13.977 1.00 98.81 297 GLN A CA 1
ATOM 2297 C C . GLN A 1 297 ? -3.405 -17.630 -12.686 1.00 98.81 297 GLN A C 1
ATOM 2299 O O . GLN A 1 297 ? -4.593 -17.913 -12.526 1.00 98.81 297 GLN A O 1
ATOM 2304 N N . ALA A 1 298 ? -2.726 -16.856 -11.833 1.00 98.81 298 ALA A N 1
ATOM 2305 C CA . ALA A 1 298 ? -3.316 -16.301 -10.615 1.00 98.81 298 ALA A CA 1
ATOM 2306 C C . ALA A 1 298 ? -4.497 -15.357 -10.921 1.00 98.81 298 ALA A C 1
ATOM 2308 O O . ALA A 1 298 ? -5.590 -15.507 -10.368 1.00 98.81 298 ALA A O 1
ATOM 2309 N N . ALA A 1 299 ? -4.322 -14.427 -11.866 1.00 98.88 299 ALA A N 1
ATOM 2310 C CA . ALA A 1 299 ? -5.339 -13.441 -12.223 1.00 98.88 299 ALA A CA 1
ATOM 2311 C C . ALA A 1 299 ? -6.621 -14.072 -12.791 1.00 98.88 299 ALA A C 1
ATOM 2313 O O . ALA A 1 299 ? -7.712 -13.601 -12.478 1.00 98.88 299 ALA A O 1
ATOM 2314 N N . ARG A 1 300 ? -6.541 -15.169 -13.563 1.00 98.94 300 ARG A N 1
ATOM 2315 C CA . ARG A 1 300 ? -7.739 -15.881 -14.059 1.00 98.94 300 ARG A CA 1
ATOM 2316 C C . ARG A 1 300 ? -8.580 -16.462 -12.921 1.00 98.94 300 ARG A C 1
ATOM 2318 O O . ARG A 1 300 ? -9.810 -16.408 -12.990 1.00 98.94 300 ARG A O 1
ATOM 2325 N N . ILE A 1 301 ? -7.929 -16.997 -11.887 1.00 98.88 301 ILE A N 1
ATOM 2326 C CA . ILE A 1 301 ? -8.596 -17.544 -10.697 1.00 98.88 301 ILE A CA 1
ATOM 2327 C C . ILE A 1 301 ? -9.271 -16.408 -9.921 1.00 98.88 301 ILE A C 1
ATOM 2329 O O . ILE A 1 301 ? -10.466 -16.487 -9.633 1.00 98.88 301 ILE A O 1
ATOM 2333 N N . ILE A 1 302 ? -8.552 -15.306 -9.681 1.00 98.88 302 ILE A N 1
ATOM 2334 C CA . ILE A 1 302 ? -9.098 -14.114 -9.011 1.00 98.88 302 ILE A CA 1
ATOM 2335 C C . ILE A 1 302 ? -10.261 -13.512 -9.816 1.00 98.88 302 ILE A C 1
ATOM 2337 O O . ILE A 1 302 ? -11.273 -13.115 -9.242 1.00 98.88 302 ILE A O 1
ATOM 2341 N N . ALA A 1 303 ? -10.177 -13.493 -11.148 1.00 98.81 303 ALA A N 1
ATOM 2342 C CA . ALA A 1 303 ? -11.242 -12.988 -12.008 1.00 98.81 303 ALA A CA 1
ATOM 2343 C C . ALA A 1 303 ? -12.499 -13.862 -11.930 1.00 98.81 303 ALA A C 1
ATOM 2345 O O . ALA A 1 303 ? -13.617 -13.346 -11.931 1.00 98.81 303 ALA A O 1
ATOM 2346 N N . ALA A 1 304 ? -12.339 -15.186 -11.847 1.00 98.81 304 ALA A N 1
ATOM 2347 C CA . ALA A 1 304 ? -13.456 -16.098 -11.623 1.00 98.81 304 ALA A CA 1
ATOM 2348 C C . ALA A 1 304 ? -14.098 -15.874 -10.245 1.00 98.81 304 ALA A C 1
ATOM 2350 O O . ALA A 1 304 ? -15.322 -15.761 -10.166 1.00 98.81 304 ALA A O 1
ATOM 2351 N N . PHE A 1 305 ? -13.282 -15.720 -9.198 1.00 98.75 305 PHE A N 1
ATOM 2352 C CA . PHE A 1 305 ? -13.738 -15.361 -7.855 1.00 98.75 305 PHE A CA 1
ATOM 2353 C C . PHE A 1 305 ? -14.523 -14.042 -7.850 1.00 98.75 305 PHE A C 1
ATOM 2355 O O . PHE A 1 305 ? -15.660 -14.016 -7.389 1.00 98.75 305 PHE A O 1
ATOM 2362 N N . GLY A 1 306 ? -13.982 -12.976 -8.444 1.00 98.25 306 GLY A N 1
ATOM 2363 C CA . GLY A 1 306 ? -14.644 -11.672 -8.514 1.00 98.25 306 GLY A CA 1
ATOM 2364 C C . GLY A 1 306 ? -15.943 -11.677 -9.323 1.00 98.25 306 GLY A C 1
ATOM 2365 O O . GLY A 1 306 ? -16.866 -10.943 -8.993 1.00 98.25 306 GLY A O 1
ATOM 2366 N N . ARG A 1 307 ? -16.072 -12.525 -10.354 1.00 98.19 307 ARG A N 1
ATOM 2367 C CA . ARG A 1 307 ? -17.349 -12.699 -11.074 1.00 98.19 307 ARG A CA 1
ATOM 2368 C C . ARG A 1 307 ? -18.397 -13.435 -10.239 1.00 98.19 307 ARG A C 1
ATOM 2370 O O . ARG A 1 307 ? -19.574 -13.105 -10.336 1.00 98.19 307 ARG A O 1
ATOM 2377 N N . ALA A 1 308 ? -17.982 -14.428 -9.453 1.00 98.38 308 ALA A N 1
ATOM 2378 C CA . ALA A 1 308 ? -18.878 -15.185 -8.578 1.00 98.38 308 ALA A CA 1
ATOM 2379 C C . ALA A 1 308 ? -19.263 -14.400 -7.309 1.00 98.38 308 ALA A C 1
ATOM 2381 O O . ALA A 1 308 ? -20.374 -14.550 -6.802 1.00 98.38 308 ALA A O 1
ATOM 2382 N N . HIS A 1 309 ? -18.359 -13.547 -6.822 1.00 97.38 309 HIS A N 1
ATOM 2383 C CA . HIS A 1 309 ? -18.478 -12.792 -5.577 1.00 97.38 309 HIS A CA 1
ATOM 2384 C C . HIS A 1 309 ? -18.030 -11.327 -5.769 1.00 97.38 309 HIS A C 1
ATOM 2386 O O . HIS A 1 309 ? -16.997 -10.918 -5.230 1.00 97.38 309 HIS A O 1
ATOM 2392 N N . PRO A 1 310 ? -18.786 -10.509 -6.529 1.00 93.56 310 PRO A N 1
ATOM 2393 C CA . PRO A 1 310 ? -18.370 -9.151 -6.904 1.00 93.56 310 PRO A CA 1
ATOM 2394 C C . PRO A 1 310 ? -18.123 -8.221 -5.711 1.00 93.56 310 PRO A C 1
ATOM 2396 O O . PRO A 1 310 ? -17.247 -7.362 -5.785 1.00 93.56 310 PRO A O 1
ATOM 2399 N N . ASP A 1 311 ? -18.825 -8.438 -4.597 1.00 92.56 311 ASP A N 1
ATOM 2400 C CA . ASP A 1 311 ? -18.666 -7.656 -3.366 1.00 92.56 311 ASP A CA 1
ATOM 2401 C C . ASP A 1 311 ? -17.396 -8.003 -2.571 1.00 92.56 311 ASP A C 1
ATOM 2403 O O . ASP A 1 311 ? -17.057 -7.288 -1.626 1.00 92.56 311 ASP A O 1
ATOM 2407 N N . TYR A 1 312 ? -16.715 -9.109 -2.903 1.00 95.94 312 TYR A N 1
ATOM 2408 C CA . TYR A 1 312 ? -15.558 -9.602 -2.149 1.00 95.94 312 TYR A CA 1
ATOM 2409 C C . TYR A 1 312 ? -14.223 -9.381 -2.859 1.00 95.94 312 TYR A C 1
ATOM 2411 O O . TYR A 1 312 ? -13.183 -9.457 -2.215 1.00 95.94 312 TYR A O 1
ATOM 2419 N N . LEU A 1 313 ? -14.212 -9.050 -4.151 1.00 97.94 313 LEU A N 1
ATOM 2420 C CA . LEU A 1 313 ? -12.992 -8.607 -4.824 1.00 97.94 313 LEU A CA 1
ATOM 2421 C C . LEU A 1 313 ? -12.912 -7.082 -4.775 1.00 97.94 313 LEU A C 1
ATOM 2423 O O . LEU A 1 313 ? -13.601 -6.408 -5.542 1.00 97.94 313 LEU A O 1
ATOM 2427 N N . VAL A 1 314 ? -12.035 -6.525 -3.937 1.00 98.19 314 VAL A N 1
ATOM 2428 C CA . VAL A 1 314 ? -11.728 -5.088 -3.996 1.00 98.19 314 VAL A CA 1
ATOM 2429 C C . VAL A 1 314 ? -10.944 -4.802 -5.273 1.00 98.19 314 VAL A C 1
ATOM 2431 O O . VAL A 1 314 ? -11.400 -4.016 -6.108 1.00 98.19 314 VAL A O 1
ATOM 2434 N N . GLY A 1 315 ? -9.843 -5.528 -5.471 1.00 98.31 315 GLY A N 1
ATOM 2435 C CA . GLY A 1 315 ? -9.015 -5.469 -6.667 1.00 98.31 315 GLY A CA 1
ATOM 2436 C C . GLY A 1 315 ? -7.730 -6.279 -6.534 1.00 98.31 315 GLY A C 1
ATOM 2437 O O . GLY A 1 315 ? -7.633 -7.173 -5.689 1.00 98.31 315 GLY A O 1
ATOM 2438 N N . VAL A 1 316 ? -6.752 -5.948 -7.370 1.00 98.75 316 VAL A N 1
ATOM 2439 C CA . VAL A 1 316 ? -5.391 -6.482 -7.327 1.00 98.75 316 VAL A CA 1
ATOM 2440 C C . VAL A 1 316 ? -4.382 -5.337 -7.323 1.00 98.75 316 VAL A C 1
ATOM 2442 O O . VAL A 1 316 ? -4.555 -4.366 -8.059 1.00 98.75 316 VAL A O 1
ATOM 2445 N N . SER A 1 317 ? -3.334 -5.452 -6.512 1.00 98.25 317 SER A N 1
ATOM 2446 C CA . SER A 1 317 ? -2.167 -4.566 -6.560 1.00 98.25 317 SER A CA 1
ATOM 2447 C C . SER A 1 317 ? -0.959 -5.328 -7.097 1.00 98.25 317 SER A C 1
ATOM 2449 O O . SER A 1 317 ? -0.751 -6.489 -6.738 1.00 98.25 317 SER A O 1
ATOM 2451 N N . LEU A 1 318 ? -0.194 -4.696 -7.980 1.00 97.81 318 LEU A N 1
ATOM 2452 C CA . LEU A 1 318 ? 0.867 -5.328 -8.764 1.00 97.81 318 LEU A CA 1
ATOM 2453 C C . LEU A 1 318 ? 2.240 -4.933 -8.233 1.00 97.81 318 LEU A C 1
ATOM 2455 O O . LEU A 1 318 ? 2.465 -3.742 -8.058 1.00 97.81 318 LEU A O 1
ATOM 2459 N N . ASP A 1 319 ? 3.120 -5.920 -8.027 1.00 93.62 319 ASP A N 1
ATOM 2460 C CA . ASP A 1 319 ? 4.555 -5.766 -7.729 1.00 93.62 319 ASP A CA 1
ATOM 2461 C C . ASP A 1 319 ? 4.905 -4.515 -6.887 1.00 93.62 319 ASP A C 1
ATOM 2463 O O . ASP A 1 319 ? 5.274 -3.473 -7.441 1.00 93.62 319 ASP A O 1
ATOM 2467 N N . PRO A 1 320 ? 4.807 -4.612 -5.547 1.00 91.62 320 PRO A N 1
ATOM 2468 C CA . PRO A 1 320 ? 5.210 -3.540 -4.644 1.00 91.62 320 PRO A CA 1
ATOM 2469 C C . PRO A 1 320 ? 6.638 -3.069 -4.907 1.00 91.62 320 PRO A C 1
ATOM 2471 O O . PRO A 1 320 ? 7.528 -3.896 -5.111 1.00 91.62 320 PRO A O 1
ATOM 2474 N N . ASP A 1 321 ? 6.838 -1.750 -4.857 1.00 87.38 321 ASP A N 1
ATOM 2475 C CA . ASP A 1 321 ? 8.137 -1.090 -4.999 1.00 87.38 321 ASP A CA 1
ATOM 2476 C C . ASP A 1 321 ? 8.881 -1.519 -6.269 1.00 87.38 321 ASP A C 1
ATOM 2478 O O . ASP A 1 321 ? 10.030 -1.967 -6.247 1.00 87.38 321 ASP A O 1
ATOM 2482 N N . THR A 1 322 ? 8.212 -1.384 -7.413 1.00 91.50 322 THR A N 1
ATOM 2483 C CA . THR A 1 322 ? 8.866 -1.605 -8.704 1.00 91.50 322 THR A CA 1
ATOM 2484 C C . THR A 1 322 ? 9.938 -0.537 -8.932 1.00 91.50 322 THR A C 1
ATOM 2486 O O . THR A 1 322 ? 9.635 0.627 -9.197 1.00 91.50 322 THR A O 1
ATOM 2489 N N . TYR A 1 323 ? 11.201 -0.956 -8.873 1.00 90.62 323 TYR A N 1
ATOM 2490 C CA . TYR A 1 323 ? 12.368 -0.106 -9.079 1.00 90.62 323 TYR A CA 1
ATOM 2491 C C . TYR A 1 323 ? 13.441 -0.815 -9.909 1.00 90.62 323 TYR A C 1
ATOM 2493 O O . TYR A 1 323 ? 13.573 -2.042 -9.894 1.00 90.62 323 TYR A O 1
ATOM 2501 N N . LEU A 1 324 ? 14.271 -0.018 -10.574 1.00 93.06 324 LEU A N 1
ATOM 2502 C CA . LEU A 1 324 ? 15.652 -0.403 -10.845 1.00 93.06 324 LEU A CA 1
ATOM 2503 C C . LEU A 1 324 ? 16.426 -0.255 -9.530 1.00 93.06 324 LEU A C 1
ATOM 2505 O O . LEU A 1 324 ? 16.322 0.801 -8.913 1.00 93.06 324 LEU A O 1
ATOM 2509 N N . ASN A 1 325 ? 17.129 -1.302 -9.092 1.00 87.94 325 ASN A N 1
ATOM 2510 C CA . ASN A 1 325 ? 17.521 -1.526 -7.694 1.00 87.94 325 ASN A CA 1
ATOM 2511 C C . ASN A 1 325 ? 17.960 -0.231 -6.954 1.00 87.94 325 ASN A C 1
ATOM 2513 O O . ASN A 1 325 ? 19.039 0.295 -7.238 1.00 87.94 325 ASN A O 1
ATOM 2517 N N . PRO A 1 326 ? 17.145 0.284 -6.006 1.00 78.00 326 PRO A N 1
ATOM 2518 C CA . PRO A 1 326 ? 17.367 1.568 -5.340 1.00 78.00 326 PRO A CA 1
ATOM 2519 C C . PRO A 1 326 ? 18.114 1.415 -4.006 1.00 78.00 326 PRO A C 1
ATOM 2521 O O . PRO A 1 326 ? 18.344 2.384 -3.288 1.00 78.00 326 PRO A O 1
ATOM 2524 N N . PHE A 1 327 ? 18.480 0.198 -3.599 1.00 76.44 327 PHE A N 1
ATOM 2525 C CA . PHE A 1 327 ? 18.945 -0.059 -2.230 1.00 76.44 327 PHE A CA 1
ATOM 2526 C C . PHE A 1 327 ? 20.424 0.298 -1.995 1.00 76.44 327 PHE A C 1
ATOM 2528 O O . PHE A 1 327 ? 20.949 0.128 -0.895 1.00 76.44 327 PHE A O 1
ATOM 2535 N N . TYR A 1 328 ? 21.089 0.851 -3.010 1.00 76.50 328 TYR A N 1
ATOM 2536 C CA . TYR A 1 328 ? 22.502 1.227 -3.009 1.00 76.50 328 TYR A CA 1
ATOM 2537 C C . TYR A 1 328 ? 22.687 2.747 -3.097 1.00 76.50 328 TYR A C 1
ATOM 2539 O O . TYR A 1 328 ? 23.556 3.234 -3.804 1.00 76.50 328 TYR A O 1
ATOM 2547 N N . GLU A 1 329 ? 21.864 3.540 -2.418 1.00 65.12 329 GLU A N 1
ATOM 2548 C CA . GLU A 1 329 ? 21.830 4.999 -2.630 1.00 65.12 329 GLU A CA 1
ATOM 2549 C C . GLU A 1 329 ? 22.747 5.825 -1.706 1.00 65.12 329 GLU A C 1
ATOM 2551 O O . GLU A 1 329 ? 22.947 7.029 -1.928 1.00 65.12 329 GLU A O 1
ATOM 2556 N N . PHE A 1 330 ? 23.356 5.208 -0.689 1.00 62.91 330 PHE A N 1
ATOM 2557 C CA . PHE A 1 330 ? 24.098 5.916 0.362 1.00 62.91 330 PHE A CA 1
ATOM 2558 C C . PHE A 1 330 ? 25.556 5.449 0.515 1.00 62.91 330 PHE A C 1
ATOM 2560 O O . PHE A 1 330 ? 25.877 4.270 0.381 1.00 62.91 330 PHE A O 1
ATOM 2567 N N . GLY A 1 331 ? 26.438 6.392 0.870 1.00 61.19 331 GLY A N 1
ATOM 2568 C CA . GLY A 1 331 ? 27.837 6.128 1.232 1.00 61.19 331 GLY A CA 1
ATOM 2569 C C . GLY A 1 331 ? 28.749 5.719 0.068 1.00 61.19 331 GLY A C 1
ATOM 2570 O O . GLY A 1 331 ? 28.464 5.983 -1.097 1.00 61.19 331 GLY A O 1
ATOM 2571 N N . GLU A 1 332 ? 29.872 5.071 0.394 1.00 56.78 332 GLU A N 1
ATOM 2572 C CA . GLU A 1 332 ? 30.900 4.618 -0.566 1.00 56.78 332 GLU A CA 1
ATOM 2573 C C . GLU A 1 332 ? 30.421 3.482 -1.493 1.00 56.78 332 GLU A C 1
ATOM 2575 O O . GLU A 1 332 ? 31.053 3.176 -2.504 1.00 56.78 332 GLU A O 1
ATOM 2580 N N . HIS A 1 333 ? 29.282 2.865 -1.171 1.00 68.88 333 HIS A N 1
ATOM 2581 C CA . HIS A 1 333 ? 28.684 1.767 -1.930 1.00 68.88 333 HIS A CA 1
ATOM 2582 C C . HIS A 1 333 ? 27.607 2.232 -2.910 1.00 68.88 333 HIS A C 1
ATOM 2584 O O . HIS A 1 333 ? 26.812 1.400 -3.346 1.00 68.88 333 HIS A O 1
ATOM 2590 N N . ARG A 1 334 ? 27.575 3.529 -3.253 1.00 84.56 334 ARG A N 1
ATOM 2591 C CA . ARG A 1 334 ? 26.563 4.061 -4.160 1.00 84.56 334 ARG A CA 1
ATOM 2592 C C . ARG A 1 334 ? 26.640 3.414 -5.546 1.00 84.56 334 ARG A C 1
ATOM 2594 O O . ARG A 1 334 ? 27.737 3.326 -6.103 1.00 84.56 334 ARG A O 1
ATOM 2601 N N . GLN A 1 335 ? 25.500 2.969 -6.071 1.00 89.81 335 GLN A N 1
ATOM 2602 C CA . GLN A 1 335 ? 25.383 2.289 -7.367 1.00 89.81 335 GLN A CA 1
ATOM 2603 C C . GLN A 1 335 ? 24.147 2.768 -8.132 1.00 89.81 335 GLN A C 1
ATOM 2605 O O . GLN A 1 335 ? 23.193 3.254 -7.529 1.00 89.81 335 GLN A O 1
ATOM 2610 N N . TRP A 1 336 ? 24.174 2.603 -9.454 1.00 92.62 336 TRP A N 1
ATOM 2611 C CA . TRP A 1 336 ? 23.057 2.879 -10.356 1.00 92.62 336 TRP A CA 1
ATOM 2612 C C . TRP A 1 336 ? 22.734 1.644 -11.188 1.00 92.62 336 TRP A C 1
ATOM 2614 O O . TRP A 1 336 ? 23.630 0.935 -11.633 1.00 92.62 336 TRP A O 1
ATOM 2624 N N . TYR A 1 337 ? 21.449 1.449 -11.468 1.00 94.94 337 TYR A N 1
ATOM 2625 C CA . TYR A 1 337 ? 20.912 0.312 -12.221 1.00 94.94 337 TYR A CA 1
ATOM 2626 C C . TYR A 1 337 ? 19.949 0.802 -13.309 1.00 94.94 337 TYR A C 1
ATOM 2628 O O . TYR A 1 337 ? 19.326 1.843 -13.150 1.00 94.94 337 TYR A O 1
ATOM 2636 N N . ASP A 1 338 ? 19.740 0.130 -14.433 1.00 96.69 338 ASP A N 1
ATOM 2637 C CA . ASP A 1 338 ? 20.165 -1.221 -14.783 1.00 96.69 338 ASP A CA 1
ATOM 2638 C C . ASP A 1 338 ? 21.039 -1.203 -16.048 1.00 96.69 338 ASP A C 1
ATOM 2640 O O . ASP A 1 338 ? 20.592 -0.785 -17.116 1.00 96.69 338 ASP A O 1
ATOM 2644 N N . TYR A 1 339 ? 22.276 -1.676 -15.927 1.00 97.88 339 TYR A N 1
ATOM 2645 C CA . TYR A 1 339 ? 23.275 -1.740 -16.998 1.00 97.88 339 TYR A CA 1
ATOM 2646 C C . TYR A 1 339 ? 23.353 -3.123 -17.651 1.00 97.88 339 TYR A C 1
ATOM 2648 O O . TYR A 1 339 ? 24.316 -3.420 -18.359 1.00 97.88 339 TYR A O 1
ATOM 2656 N N . ASN A 1 340 ? 22.347 -3.980 -17.446 1.00 98.44 340 ASN A N 1
ATOM 2657 C CA . ASN A 1 340 ? 22.264 -5.272 -18.111 1.00 98.44 340 ASN A CA 1
ATOM 2658 C C . ASN A 1 340 ? 22.458 -5.085 -19.635 1.00 98.44 340 ASN A C 1
ATOM 2660 O O . ASN A 1 340 ? 21.890 -4.149 -20.217 1.00 98.44 340 ASN A O 1
ATOM 2664 N N . PRO A 1 341 ? 23.214 -5.956 -20.332 1.00 98.25 341 PRO A N 1
ATOM 2665 C CA . PRO A 1 341 ? 23.452 -5.809 -21.770 1.00 98.25 341 PRO A CA 1
ATOM 2666 C C . PRO A 1 341 ? 22.168 -5.672 -22.610 1.00 98.25 341 PRO A C 1
ATOM 2668 O O . PRO A 1 341 ? 22.145 -4.955 -23.617 1.00 98.25 341 PRO A O 1
ATOM 2671 N N . GLY A 1 342 ? 21.076 -6.317 -22.189 1.00 97.88 342 GLY A N 1
ATOM 2672 C CA . GLY A 1 342 ? 19.744 -6.160 -22.768 1.00 97.88 342 GLY A CA 1
ATOM 2673 C C . GLY A 1 342 ? 19.138 -4.772 -22.527 1.00 97.88 342 GLY A C 1
ATOM 2674 O O . GLY A 1 342 ? 18.593 -4.180 -23.462 1.00 97.88 342 GLY A O 1
ATOM 2675 N N . ALA A 1 343 ? 19.294 -4.206 -21.329 1.00 98.44 343 ALA A N 1
ATOM 2676 C CA . ALA A 1 343 ? 18.865 -2.843 -21.010 1.00 98.44 343 ALA A CA 1
ATOM 2677 C C . ALA A 1 343 ? 19.631 -1.804 -21.845 1.00 98.44 343 ALA A C 1
ATOM 2679 O O . ALA A 1 343 ? 19.011 -0.961 -22.494 1.00 98.44 343 ALA A O 1
ATOM 2680 N N . ILE A 1 344 ? 20.960 -1.929 -21.954 1.00 98.69 344 ILE A N 1
ATOM 2681 C CA . ILE A 1 344 ? 21.793 -1.056 -22.804 1.00 98.69 344 ILE A CA 1
ATOM 2682 C C . ILE A 1 344 ? 21.388 -1.183 -24.280 1.00 98.69 344 ILE A C 1
ATOM 2684 O O . ILE A 1 344 ? 21.273 -0.187 -25.003 1.00 98.69 344 ILE A O 1
ATOM 2688 N N . ARG A 1 345 ? 21.113 -2.405 -24.754 1.00 97.94 345 ARG A N 1
ATOM 2689 C CA . ARG A 1 345 ? 20.580 -2.618 -26.107 1.00 97.94 345 ARG A CA 1
ATOM 2690 C C . ARG A 1 345 ? 19.236 -1.913 -26.297 1.00 97.94 345 ARG A C 1
ATOM 2692 O O . ARG A 1 345 ? 19.006 -1.316 -27.350 1.00 97.94 345 ARG A O 1
ATOM 2699 N N . GLN A 1 346 ? 18.343 -1.991 -25.316 1.00 97.88 346 GLN A N 1
ATOM 2700 C CA . GLN A 1 346 ? 17.029 -1.361 -25.393 1.00 97.88 346 GLN A CA 1
ATOM 2701 C C . GLN A 1 346 ? 17.142 0.167 -25.359 1.00 97.88 346 GLN A C 1
ATOM 2703 O O . GLN A 1 346 ? 16.465 0.818 -26.150 1.00 97.88 346 GLN A O 1
ATOM 2708 N N . PHE A 1 347 ? 18.053 0.728 -24.562 1.00 98.56 347 PHE A N 1
ATOM 2709 C CA . PHE A 1 347 ? 18.354 2.160 -24.539 1.00 98.56 347 PHE A CA 1
ATOM 2710 C C . PHE A 1 347 ? 18.781 2.682 -25.910 1.00 98.56 347 PHE A C 1
ATOM 2712 O O . PHE A 1 347 ? 18.226 3.661 -26.405 1.00 98.56 347 PHE A O 1
ATOM 2719 N N . ARG A 1 348 ? 19.693 1.977 -26.589 1.00 98.50 348 ARG A N 1
ATOM 2720 C CA . ARG A 1 348 ? 20.110 2.314 -27.963 1.00 98.50 348 ARG A CA 1
ATOM 2721 C C . ARG A 1 348 ? 18.929 2.327 -28.928 1.00 98.50 348 ARG A C 1
ATOM 2723 O O . ARG A 1 348 ? 18.797 3.248 -29.730 1.00 98.50 348 ARG A O 1
ATOM 2730 N N . HIS A 1 349 ? 18.061 1.319 -28.842 1.00 97.31 349 HIS A N 1
ATOM 2731 C CA . HIS A 1 349 ? 16.868 1.254 -29.684 1.00 97.31 349 HIS A CA 1
ATOM 2732 C C . HIS A 1 349 ? 15.850 2.348 -29.359 1.00 97.31 349 HIS A C 1
ATOM 2734 O O . HIS A 1 349 ? 15.218 2.884 -30.270 1.00 97.31 349 HIS A O 1
ATOM 2740 N N . TRP A 1 350 ? 15.709 2.701 -28.083 1.00 97.56 350 TRP A N 1
ATOM 2741 C CA . TRP A 1 350 ? 14.832 3.769 -27.626 1.00 97.56 350 TRP A CA 1
ATOM 2742 C C . TRP A 1 350 ? 15.308 5.135 -28.127 1.00 97.56 350 TRP A C 1
ATOM 2744 O O . TRP A 1 350 ? 14.521 5.854 -28.744 1.00 97.56 350 TRP A O 1
ATOM 2754 N N . LEU A 1 351 ? 16.600 5.455 -27.967 1.00 98.19 351 LEU A N 1
ATOM 2755 C CA . LEU A 1 351 ? 17.219 6.676 -28.502 1.00 98.19 351 LEU A CA 1
ATOM 2756 C C . LEU A 1 351 ? 16.993 6.793 -30.012 1.00 98.19 351 LEU A C 1
ATOM 2758 O O . LEU A 1 351 ? 16.490 7.809 -30.488 1.00 98.19 351 LEU A O 1
ATOM 2762 N N . ALA A 1 352 ? 17.311 5.732 -30.756 1.00 96.69 352 ALA A N 1
ATOM 2763 C CA . ALA A 1 352 ? 17.200 5.692 -32.212 1.00 96.69 352 ALA A CA 1
ATOM 2764 C C . ALA A 1 352 ? 15.761 5.490 -32.729 1.00 96.69 352 ALA A C 1
ATOM 2766 O O . ALA A 1 352 ? 15.541 5.499 -33.942 1.00 96.69 352 ALA A O 1
ATOM 2767 N N . ALA A 1 353 ? 14.790 5.275 -31.834 1.00 96.06 353 ALA A N 1
ATOM 2768 C CA . ALA A 1 353 ? 13.398 4.959 -32.148 1.00 96.06 353 ALA A CA 1
ATOM 2769 C C . ALA A 1 353 ? 13.236 3.808 -33.169 1.00 96.06 353 ALA A C 1
ATOM 2771 O O . ALA A 1 353 ? 12.458 3.922 -34.128 1.00 96.06 353 ALA A O 1
ATOM 2772 N N . ASN A 1 354 ? 13.991 2.721 -32.970 1.00 94.94 354 ASN A N 1
ATOM 2773 C CA . ASN A 1 354 ? 14.030 1.526 -33.821 1.00 94.94 354 ASN A CA 1
ATOM 2774 C C . ASN A 1 354 ? 13.866 0.220 -33.005 1.00 94.94 354 ASN A C 1
ATOM 2776 O O . ASN A 1 354 ? 13.485 0.253 -31.834 1.00 94.94 354 ASN A O 1
ATOM 2780 N N . GLY A 1 355 ? 14.071 -0.949 -33.629 1.00 93.50 355 GLY A N 1
ATOM 2781 C CA . GLY A 1 355 ? 13.860 -2.249 -32.985 1.00 93.50 355 GLY A CA 1
ATOM 2782 C C . GLY A 1 355 ? 12.413 -2.439 -32.484 1.00 93.50 355 GLY A C 1
ATOM 2783 O O . GLY A 1 355 ? 11.479 -2.308 -33.273 1.00 93.50 355 GLY A O 1
ATOM 2784 N N . PRO A 1 356 ? 12.179 -2.712 -31.187 1.00 94.62 356 PRO A N 1
ATOM 2785 C CA . PRO A 1 356 ? 10.818 -2.804 -30.646 1.00 94.62 356 PRO A CA 1
ATOM 2786 C C . PRO A 1 356 ? 9.999 -1.513 -30.819 1.00 94.62 356 PRO A C 1
ATOM 2788 O O . PRO A 1 356 ? 8.778 -1.565 -30.917 1.00 94.62 356 PRO A O 1
ATOM 2791 N N . TYR A 1 357 ? 10.655 -0.349 -30.892 1.00 96.25 357 TYR A N 1
ATOM 2792 C CA . TYR A 1 357 ? 9.996 0.960 -30.961 1.00 96.25 357 TYR A CA 1
ATOM 2793 C C . TYR A 1 357 ? 9.581 1.379 -32.381 1.00 96.25 357 TYR A C 1
ATOM 2795 O O . TYR A 1 357 ? 8.839 2.344 -32.536 1.00 96.25 357 TYR A O 1
ATOM 2803 N N . GLU A 1 358 ? 10.021 0.685 -33.438 1.00 93.19 358 GLU A N 1
ATOM 2804 C CA . GLU A 1 358 ? 9.564 0.943 -34.823 1.00 93.19 358 GLU A CA 1
ATOM 2805 C C . GLU A 1 358 ? 8.310 0.141 -35.210 1.00 93.19 358 GLU A C 1
ATOM 2807 O O . GLU A 1 358 ? 7.896 0.192 -36.367 1.00 93.19 358 GLU A O 1
ATOM 2812 N N . GLY A 1 359 ? 7.703 -0.594 -34.270 1.00 82.19 359 GLY A N 1
ATOM 2813 C CA . GLY A 1 359 ? 6.533 -1.442 -34.534 1.00 82.19 359 GLY A CA 1
ATOM 2814 C C . GLY A 1 359 ? 6.875 -2.831 -35.073 1.00 82.19 359 GLY A C 1
ATOM 2815 O O . GLY A 1 359 ? 6.009 -3.532 -35.592 1.00 82.19 359 GLY A O 1
ATOM 2816 N N . LYS A 1 360 ? 8.146 -3.247 -34.990 1.00 75.56 360 LYS A N 1
ATOM 2817 C CA . LYS A 1 360 ? 8.561 -4.607 -35.345 1.00 75.56 360 LYS A CA 1
ATOM 2818 C C . LYS A 1 360 ? 8.532 -5.485 -34.099 1.00 75.56 360 LYS A C 1
ATOM 2820 O O . LYS A 1 360 ? 9.434 -5.413 -33.268 1.00 75.56 360 LYS A O 1
ATOM 2825 N N . SER A 1 361 ? 7.518 -6.338 -33.987 1.00 71.75 361 SER A N 1
ATOM 2826 C CA . SER A 1 361 ? 7.505 -7.405 -32.986 1.00 71.75 361 SER A CA 1
ATOM 2827 C C . SER A 1 361 ? 8.349 -8.595 -33.452 1.00 71.75 361 SER A C 1
ATOM 2829 O O . SER A 1 361 ? 8.530 -8.856 -34.643 1.00 71.75 361 SER A O 1
ATOM 2831 N N . SER A 1 362 ? 8.930 -9.313 -32.501 1.00 78.38 362 SER A N 1
ATOM 2832 C CA . SER A 1 362 ? 9.639 -10.576 -32.727 1.00 78.38 362 SER A CA 1
ATOM 2833 C C . SER A 1 362 ? 9.230 -11.556 -31.629 1.00 78.38 362 SER A C 1
ATOM 2835 O O . SER A 1 362 ? 8.779 -11.106 -30.575 1.00 78.38 362 SER A O 1
ATOM 2837 N N . PRO A 1 363 ? 9.350 -12.882 -31.823 1.00 81.38 363 PRO A N 1
ATOM 2838 C CA . PRO A 1 363 ? 8.984 -13.841 -30.783 1.00 81.38 363 PRO A CA 1
ATOM 2839 C C . PRO A 1 363 ? 9.661 -13.503 -29.447 1.00 81.38 363 PRO A C 1
ATOM 2841 O O . PRO A 1 363 ? 10.880 -13.377 -29.380 1.00 81.38 363 PRO A O 1
ATOM 2844 N N . GLY A 1 364 ? 8.861 -13.309 -28.397 1.00 81.50 364 GLY A N 1
ATOM 2845 C CA . GLY A 1 364 ? 9.351 -12.947 -27.064 1.00 81.50 364 GLY A CA 1
ATOM 2846 C C . GLY A 1 364 ? 9.671 -11.462 -26.845 1.00 81.50 364 GLY A C 1
ATOM 2847 O O . GLY A 1 364 ? 9.984 -11.103 -25.717 1.00 81.50 364 GLY A O 1
ATOM 2848 N N . ILE A 1 365 ? 9.538 -10.593 -27.853 1.00 90.25 365 ILE A N 1
ATOM 2849 C CA . ILE A 1 365 ? 9.802 -9.147 -27.763 1.00 90.25 365 ILE A CA 1
ATOM 2850 C C . ILE A 1 365 ? 8.505 -8.380 -28.094 1.00 90.25 365 ILE A C 1
ATOM 2852 O O . ILE A 1 365 ? 7.954 -8.574 -29.182 1.00 90.25 365 ILE A O 1
ATOM 2856 N N . PRO A 1 366 ? 7.994 -7.530 -27.183 1.00 91.75 366 PRO A N 1
ATOM 2857 C CA . PRO A 1 366 ? 6.753 -6.790 -27.386 1.00 91.75 366 PRO A CA 1
ATOM 2858 C C . PRO A 1 366 ? 6.914 -5.682 -28.436 1.00 91.75 366 PRO A C 1
ATOM 2860 O O . PRO A 1 366 ? 8.018 -5.212 -28.711 1.00 91.75 366 PRO A O 1
ATOM 2863 N N . ASP A 1 367 ? 5.790 -5.247 -29.002 1.00 93.56 367 ASP A N 1
ATOM 2864 C CA . ASP A 1 367 ? 5.721 -4.018 -29.794 1.00 93.56 367 ASP A CA 1
ATOM 2865 C C . ASP A 1 367 ? 5.701 -2.807 -28.846 1.00 93.56 367 ASP A C 1
ATOM 2867 O O . ASP A 1 367 ? 4.784 -2.659 -28.039 1.00 93.56 367 ASP A O 1
ATOM 2871 N N . LEU A 1 368 ? 6.718 -1.947 -28.941 1.00 95.44 368 LEU A N 1
ATOM 2872 C CA . LEU A 1 368 ? 6.867 -0.739 -28.124 1.00 95.44 368 LEU A CA 1
ATOM 2873 C C . LEU A 1 368 ? 6.615 0.550 -28.917 1.00 95.44 368 LEU A C 1
ATOM 2875 O O . LEU A 1 368 ? 6.979 1.635 -28.461 1.00 95.44 368 LEU A O 1
ATOM 2879 N N . SER A 1 369 ? 5.994 0.469 -30.096 1.00 94.69 369 SER A N 1
ATOM 2880 C CA . SER A 1 369 ? 5.725 1.632 -30.953 1.00 94.69 369 SER A CA 1
ATOM 2881 C C . SER A 1 369 ? 4.931 2.743 -30.257 1.00 94.69 369 SER A C 1
ATOM 2883 O O . SER A 1 369 ? 5.141 3.916 -30.567 1.00 94.69 369 SER A O 1
ATOM 2885 N N . ARG A 1 370 ? 4.098 2.415 -29.256 1.00 94.19 370 ARG A N 1
ATOM 2886 C CA . ARG A 1 370 ? 3.394 3.415 -28.428 1.00 94.19 370 ARG A CA 1
ATOM 2887 C C . ARG A 1 370 ? 4.327 4.316 -27.607 1.00 94.19 370 ARG A C 1
ATOM 2889 O O . ARG A 1 370 ? 3.971 5.456 -27.338 1.00 94.19 370 ARG A O 1
ATOM 2896 N N . TYR A 1 371 ? 5.519 3.832 -27.256 1.00 94.94 371 TYR A N 1
ATOM 2897 C CA . TYR A 1 371 ? 6.540 4.575 -26.499 1.00 94.94 371 TYR A CA 1
ATOM 2898 C C . TYR A 1 371 ? 7.648 5.129 -27.387 1.00 94.94 371 TYR A C 1
ATOM 2900 O O . TYR A 1 371 ? 8.694 5.571 -26.904 1.00 94.94 371 TYR A O 1
ATOM 2908 N N . ARG A 1 372 ? 7.466 5.055 -28.706 1.00 94.50 372 ARG A N 1
ATOM 2909 C CA . ARG A 1 372 ? 8.454 5.548 -29.650 1.00 94.50 372 ARG A CA 1
ATOM 2910 C C . ARG A 1 372 ? 8.701 7.032 -29.399 1.00 94.50 372 ARG A C 1
ATOM 2912 O O . ARG A 1 372 ? 7.765 7.833 -29.379 1.00 94.50 372 ARG A O 1
ATOM 2919 N N . ARG A 1 373 ? 9.975 7.417 -29.277 1.00 92.62 373 ARG A N 1
ATOM 2920 C CA . ARG A 1 373 ? 10.352 8.831 -29.204 1.00 92.62 373 ARG A CA 1
ATOM 2921 C C . ARG A 1 373 ? 9.797 9.576 -30.416 1.00 92.62 373 ARG A C 1
ATOM 2923 O O . ARG A 1 373 ? 10.027 9.177 -31.557 1.00 92.62 373 ARG A O 1
ATOM 2930 N N . LYS A 1 374 ? 9.118 10.695 -30.158 1.00 90.19 374 LYS A N 1
ATOM 2931 C CA . LYS A 1 374 ? 8.629 11.597 -31.214 1.00 90.19 374 LYS A CA 1
ATOM 2932 C C . LYS A 1 374 ? 9.784 12.184 -32.025 1.00 90.19 374 LYS A C 1
ATOM 2934 O O . LYS A 1 374 ? 9.655 12.365 -33.231 1.00 90.19 374 LYS A O 1
ATOM 2939 N N . ILE A 1 375 ? 10.900 12.458 -31.349 1.00 92.19 375 ILE A N 1
ATOM 2940 C CA . ILE A 1 375 ? 12.142 12.954 -31.939 1.00 92.19 375 ILE A CA 1
ATOM 2941 C C . ILE A 1 375 ? 13.245 11.939 -31.598 1.00 92.19 375 ILE A C 1
ATOM 2943 O O . ILE A 1 375 ? 13.714 11.906 -30.453 1.00 92.19 375 ILE A O 1
ATOM 2947 N N . PRO A 1 376 ? 13.604 11.055 -32.546 1.00 94.44 376 PRO A N 1
ATOM 2948 C CA . PRO A 1 376 ? 14.723 10.135 -32.383 1.00 94.44 376 PRO A CA 1
ATOM 2949 C C . PRO A 1 376 ? 16.047 10.898 -32.295 1.00 94.44 376 PRO A C 1
ATOM 2951 O O . PRO A 1 376 ? 16.226 11.903 -32.978 1.00 94.44 376 PRO A O 1
ATOM 2954 N N . ILE A 1 377 ? 16.977 10.391 -31.492 1.00 96.69 377 ILE A N 1
ATOM 2955 C CA . ILE A 1 377 ? 18.343 10.903 -31.375 1.00 96.69 377 ILE A CA 1
ATOM 2956 C C . ILE A 1 377 ? 19.210 10.237 -32.446 1.00 96.69 377 ILE A C 1
ATOM 2958 O O . ILE A 1 377 ? 19.224 9.012 -32.586 1.00 96.69 377 ILE A O 1
ATOM 2962 N N . SER A 1 378 ? 19.942 11.038 -33.216 1.00 97.44 378 SER A N 1
ATOM 2963 C CA . SER A 1 378 ? 20.957 10.554 -34.153 1.00 97.44 378 SER A CA 1
ATOM 2964 C C . SER A 1 378 ? 22.249 10.154 -33.431 1.00 97.44 378 SER A C 1
ATOM 2966 O O . SER A 1 378 ? 22.534 10.600 -32.321 1.00 97.44 378 SER A O 1
ATOM 2968 N N . LEU A 1 379 ? 23.097 9.354 -34.086 1.00 98.06 379 LEU A N 1
ATOM 2969 C CA . LEU A 1 379 ? 24.392 8.949 -33.517 1.00 98.06 379 LEU A CA 1
ATOM 2970 C C . LEU A 1 379 ? 25.308 10.154 -33.211 1.00 98.06 379 LEU A C 1
ATOM 2972 O O . LEU A 1 379 ? 26.068 10.136 -32.241 1.00 98.06 379 LEU A O 1
ATOM 2976 N N . GLY A 1 380 ? 25.231 11.205 -34.036 1.00 98.19 380 GLY A N 1
ATOM 2977 C CA . GLY A 1 380 ? 25.982 12.444 -33.830 1.00 98.19 380 GLY A CA 1
ATOM 2978 C C . GLY A 1 380 ? 25.501 13.218 -32.604 1.00 98.19 380 GLY A C 1
ATOM 2979 O O . GLY A 1 380 ? 26.323 13.678 -31.817 1.00 98.19 380 GLY A O 1
ATOM 2980 N N . GLU A 1 381 ? 24.185 13.303 -32.399 1.00 98.12 381 GLU A N 1
ATOM 2981 C CA . GLU A 1 381 ? 23.599 13.926 -31.205 1.00 98.12 381 GLU A CA 1
ATOM 2982 C C . GLU A 1 381 ? 23.911 13.126 -29.941 1.00 98.12 381 GLU A C 1
ATOM 2984 O O . GLU A 1 381 ? 24.334 13.719 -28.956 1.00 98.12 381 GLU A O 1
ATOM 2989 N N . ALA A 1 382 ? 23.805 11.793 -29.979 1.00 98.12 382 ALA A N 1
ATOM 2990 C CA . ALA A 1 382 ? 24.219 10.943 -28.861 1.00 98.12 382 ALA A CA 1
ATOM 2991 C C . ALA A 1 382 ? 25.695 11.175 -28.499 1.00 98.12 382 ALA A C 1
ATOM 2993 O O . ALA A 1 382 ? 26.035 11.303 -27.327 1.00 98.12 382 ALA A O 1
ATOM 2994 N N . SER A 1 383 ? 26.567 11.294 -29.508 1.00 98.31 383 SER A N 1
ATOM 2995 C CA . SER A 1 383 ? 27.988 11.586 -29.288 1.00 98.31 383 SER A CA 1
ATOM 2996 C C . SER A 1 383 ? 28.222 12.964 -28.662 1.00 98.31 383 SER A C 1
ATOM 2998 O O . SER A 1 383 ? 29.115 13.129 -27.833 1.00 98.31 383 SER A O 1
ATOM 3000 N N . HIS A 1 384 ? 27.435 13.962 -29.073 1.00 98.12 384 HIS A N 1
ATOM 3001 C CA . HIS A 1 384 ? 27.508 15.315 -28.532 1.00 98.12 384 HIS A CA 1
ATOM 3002 C C . HIS A 1 384 ? 27.035 15.350 -27.075 1.00 98.12 384 HIS A C 1
ATOM 3004 O O . HIS A 1 384 ? 27.770 15.844 -26.226 1.00 98.12 384 HIS A O 1
ATOM 3010 N N . LEU A 1 385 ? 25.861 14.780 -26.781 1.00 97.31 385 LEU A N 1
ATOM 3011 C CA . LEU A 1 385 ? 25.306 14.725 -25.428 1.00 97.31 385 LEU A CA 1
ATOM 3012 C C . LEU A 1 385 ? 26.249 13.995 -24.468 1.00 97.31 385 LEU A C 1
ATOM 3014 O O . LEU A 1 385 ? 26.532 14.509 -23.396 1.00 97.31 385 LEU A O 1
ATOM 3018 N N . ALA A 1 386 ? 26.790 12.845 -24.880 1.00 96.75 386 ALA A N 1
ATOM 3019 C CA . ALA A 1 386 ? 27.699 12.047 -24.058 1.00 96.75 386 ALA A CA 1
ATOM 3020 C C . ALA A 1 386 ? 29.112 12.642 -23.909 1.00 96.75 386 ALA A C 1
ATOM 3022 O O . ALA A 1 386 ? 29.947 12.050 -23.226 1.00 96.75 386 ALA A O 1
ATOM 3023 N N . GLY A 1 387 ? 29.443 13.725 -24.625 1.00 95.44 387 GLY A N 1
ATOM 3024 C CA . GLY A 1 387 ? 30.810 14.255 -24.685 1.00 95.44 387 GLY A CA 1
ATOM 3025 C C . GLY A 1 387 ? 31.843 13.261 -25.243 1.00 95.44 387 GLY A C 1
ATOM 3026 O O . GLY A 1 387 ? 33.047 13.439 -25.056 1.00 95.44 387 GLY A O 1
ATOM 3027 N N . LYS A 1 388 ? 31.394 12.200 -25.929 1.00 95.19 388 LYS A N 1
ATOM 3028 C CA . LYS A 1 388 ? 32.210 11.079 -26.414 1.00 95.19 388 LYS A CA 1
ATOM 3029 C C . LYS A 1 388 ? 31.802 10.723 -27.834 1.00 95.19 388 LYS A C 1
ATOM 3031 O O . LYS A 1 388 ? 30.640 10.464 -28.114 1.00 95.19 388 LYS A O 1
ATOM 3036 N N . ARG A 1 389 ? 32.770 10.641 -28.748 1.00 96.56 389 ARG A N 1
ATOM 3037 C CA . ARG A 1 389 ? 32.502 10.223 -30.129 1.00 96.56 389 ARG A CA 1
ATOM 3038 C C . ARG A 1 389 ? 32.192 8.725 -30.196 1.00 96.56 389 ARG A C 1
ATOM 3040 O O . ARG A 1 389 ? 33.057 7.918 -29.865 1.00 96.56 389 ARG A O 1
ATOM 3047 N N . PHE A 1 390 ? 31.014 8.373 -30.708 1.00 97.75 390 PHE A N 1
ATOM 3048 C CA . PHE A 1 390 ? 30.635 7.001 -31.050 1.00 97.75 390 PHE A CA 1
ATOM 3049 C C . PHE A 1 390 ? 30.692 6.792 -32.567 1.00 97.75 390 PHE A C 1
ATOM 3051 O O . PHE A 1 390 ? 30.180 7.609 -33.336 1.00 97.75 390 PHE A O 1
ATOM 3058 N N . SER A 1 391 ? 31.304 5.695 -33.017 1.00 97.06 391 SER A N 1
ATOM 3059 C CA . SER A 1 391 ? 31.408 5.361 -34.448 1.00 97.06 391 SER A CA 1
ATOM 3060 C C . SER A 1 391 ? 30.247 4.490 -34.931 1.00 97.06 391 SER A C 1
ATOM 3062 O O . SER A 1 391 ? 29.985 4.410 -36.131 1.00 97.06 391 SER A O 1
ATOM 3064 N N . SER A 1 392 ? 29.525 3.857 -34.005 1.00 97.94 392 SER A N 1
ATOM 3065 C CA . SER A 1 392 ? 28.345 3.041 -34.282 1.00 97.94 392 SER A CA 1
ATOM 3066 C C . SER A 1 392 ? 27.388 3.013 -33.086 1.00 97.94 392 SER A C 1
ATOM 3068 O O . SER A 1 392 ? 27.785 3.278 -31.953 1.00 97.94 392 SER A O 1
ATOM 3070 N N . TRP A 1 393 ? 26.127 2.627 -33.312 1.00 97.56 393 TRP A N 1
ATOM 3071 C CA . TRP A 1 393 ? 25.154 2.433 -32.226 1.00 97.56 393 TRP A CA 1
ATOM 3072 C C . TRP A 1 393 ? 25.572 1.354 -31.219 1.00 97.56 393 TRP A C 1
ATOM 3074 O O . TRP A 1 393 ? 25.173 1.423 -30.062 1.00 97.56 393 TRP A O 1
ATOM 3084 N N . ALA A 1 394 ? 26.387 0.378 -31.631 1.00 96.81 394 ALA A N 1
ATOM 3085 C CA . ALA A 1 394 ? 26.900 -0.664 -30.743 1.00 96.81 394 ALA A CA 1
ATOM 3086 C C . ALA A 1 394 ? 27.923 -0.137 -29.718 1.00 96.81 394 ALA A C 1
ATOM 3088 O O . ALA A 1 394 ? 28.161 -0.802 -28.713 1.00 96.81 394 ALA A O 1
ATOM 3089 N N . GLU A 1 395 ? 28.504 1.043 -29.955 1.00 97.12 395 GLU A N 1
ATOM 3090 C CA . GLU A 1 395 ? 29.454 1.705 -29.050 1.00 97.12 395 GLU A CA 1
ATOM 3091 C C . GLU A 1 395 ? 28.782 2.684 -28.079 1.00 97.12 395 GLU A C 1
ATOM 3093 O O . GLU A 1 395 ? 29.423 3.107 -27.118 1.00 97.12 395 GLU A O 1
ATOM 3098 N N . VAL A 1 396 ? 27.520 3.063 -28.324 1.00 98.31 396 VAL A N 1
ATOM 3099 C CA . VAL A 1 396 ? 26.780 4.008 -27.472 1.00 98.31 396 VAL A CA 1
ATOM 3100 C C . VAL A 1 396 ? 26.566 3.381 -26.100 1.00 98.31 396 VAL A C 1
ATOM 3102 O O . VAL A 1 396 ? 25.982 2.305 -25.994 1.00 98.31 396 VAL A O 1
ATOM 3105 N N . ASP A 1 397 ? 27.025 4.047 -25.052 1.00 97.44 397 ASP A N 1
ATOM 3106 C CA . ASP A 1 397 ? 27.020 3.538 -23.680 1.00 97.44 397 ASP A CA 1
ATOM 3107 C C . ASP A 1 397 ? 26.360 4.587 -22.766 1.00 97.44 397 ASP A C 1
ATOM 3109 O O . ASP A 1 397 ? 26.611 5.785 -22.966 1.00 97.44 397 ASP A O 1
ATOM 3113 N N . PRO A 1 398 ? 25.482 4.193 -21.822 1.00 97.75 398 PRO A N 1
ATOM 3114 C CA . PRO A 1 398 ? 24.923 5.121 -20.841 1.00 97.75 398 PRO A CA 1
ATOM 3115 C C . PRO A 1 398 ? 26.022 5.773 -19.978 1.00 97.75 398 PRO A C 1
ATOM 3117 O O . PRO A 1 398 ? 27.153 5.283 -19.929 1.00 97.75 398 PRO A O 1
ATOM 3120 N N . PRO A 1 399 ? 25.726 6.898 -19.306 1.00 96.62 399 PRO A N 1
ATOM 3121 C CA . PRO A 1 399 ? 26.666 7.516 -18.378 1.00 96.62 399 PRO A CA 1
ATOM 3122 C C . PRO A 1 399 ? 26.970 6.563 -17.223 1.00 96.62 399 PRO A C 1
ATOM 3124 O O . PRO A 1 399 ? 26.066 5.929 -16.700 1.00 96.62 399 PRO A O 1
ATOM 3127 N N . ARG A 1 400 ? 28.240 6.482 -16.816 1.00 94.75 400 ARG A N 1
ATOM 3128 C CA . ARG A 1 400 ? 28.709 5.611 -15.715 1.00 94.75 400 ARG A CA 1
ATOM 3129 C C . ARG A 1 400 ? 29.303 6.380 -14.537 1.00 94.75 400 ARG A C 1
ATOM 3131 O O . ARG A 1 400 ? 29.777 5.782 -13.578 1.00 94.75 400 ARG A O 1
ATOM 3138 N N . ILE A 1 401 ? 29.333 7.708 -14.628 1.00 91.12 401 ILE A N 1
ATOM 3139 C CA . ILE A 1 401 ? 29.920 8.594 -13.623 1.00 91.12 401 ILE A CA 1
ATOM 3140 C C . ILE A 1 401 ? 28.839 9.576 -13.186 1.00 91.12 401 ILE A C 1
ATOM 3142 O O . ILE A 1 401 ? 28.286 10.295 -14.012 1.00 91.12 401 ILE A O 1
ATOM 3146 N N . PHE A 1 402 ? 28.573 9.612 -11.881 1.00 91.81 402 PHE A N 1
ATOM 3147 C CA . PHE A 1 402 ? 27.541 10.443 -11.266 1.00 91.81 402 PHE A CA 1
ATOM 3148 C C . PHE A 1 402 ? 28.177 11.336 -10.188 1.00 91.81 402 PHE A C 1
ATOM 3150 O O . PHE A 1 402 ? 28.128 11.028 -8.996 1.00 91.81 402 PHE A O 1
ATOM 3157 N N . SER A 1 403 ? 28.849 12.412 -10.617 1.00 88.62 403 SER A N 1
ATOM 3158 C CA . SER A 1 403 ? 29.519 13.363 -9.712 1.00 88.62 403 SER A CA 1
ATOM 3159 C C . SER A 1 403 ? 28.512 14.278 -9.001 1.00 88.62 403 SER A C 1
ATOM 3161 O O . SER A 1 403 ? 27.466 14.617 -9.549 1.00 88.62 403 SER A O 1
ATOM 3163 N N . PHE A 1 404 ? 28.839 14.670 -7.768 1.00 88.12 404 PHE A N 1
ATOM 3164 C CA . PHE A 1 404 ? 28.106 15.657 -6.960 1.00 88.12 404 PHE A CA 1
ATOM 3165 C C . PHE A 1 404 ? 28.857 17.000 -6.879 1.00 88.12 404 PHE A C 1
ATOM 3167 O O . PHE A 1 404 ? 28.445 17.882 -6.127 1.00 88.12 404 PHE A O 1
ATOM 3174 N N . ASP A 1 405 ? 29.971 17.127 -7.604 1.00 87.75 405 ASP A N 1
ATOM 3175 C CA . ASP A 1 405 ? 30.869 18.280 -7.555 1.00 87.75 405 ASP A CA 1
ATOM 3176 C C . ASP A 1 405 ? 30.346 19.424 -8.450 1.00 87.75 405 ASP A C 1
ATOM 3178 O O . ASP A 1 405 ? 29.155 19.505 -8.741 1.00 87.75 405 ASP A O 1
ATOM 3182 N N . GLU A 1 406 ? 31.224 20.328 -8.900 1.00 81.50 406 GLU A N 1
ATOM 3183 C CA . GLU A 1 406 ? 30.868 21.556 -9.638 1.00 81.50 406 GLU A CA 1
ATOM 3184 C C . GLU A 1 406 ? 30.011 21.337 -10.903 1.00 81.50 406 GLU A C 1
ATOM 3186 O O . GLU A 1 406 ? 29.323 22.262 -11.332 1.00 81.50 406 GLU A O 1
ATOM 3191 N N . GLN A 1 407 ? 30.035 20.135 -11.490 1.00 88.00 407 GLN A N 1
ATOM 3192 C CA . GLN A 1 407 ? 29.111 19.706 -12.545 1.00 88.00 407 GLN A CA 1
ATOM 3193 C C . GLN A 1 407 ? 28.307 18.504 -12.051 1.00 88.00 407 GLN A C 1
ATOM 3195 O O . GLN A 1 407 ? 28.700 17.354 -12.284 1.00 88.00 407 GLN A O 1
ATOM 3200 N N . PRO A 1 408 ? 27.217 18.750 -11.313 1.00 94.12 408 PRO A N 1
ATOM 3201 C CA . PRO A 1 408 ? 26.483 17.670 -10.697 1.00 94.12 408 PRO A CA 1
ATOM 3202 C C . PRO A 1 408 ? 25.736 16.845 -11.746 1.00 94.12 408 PRO A C 1
ATOM 3204 O O . PRO A 1 408 ? 25.199 17.371 -12.722 1.00 94.12 408 PRO A O 1
ATOM 3207 N N . PHE A 1 409 ? 25.635 15.537 -11.511 1.00 94.44 409 PHE A N 1
ATOM 3208 C CA . PHE A 1 409 ? 25.047 14.595 -12.467 1.00 94.44 409 PHE A CA 1
ATOM 3209 C C . PHE A 1 409 ? 23.601 14.938 -12.850 1.00 94.44 409 PHE A C 1
ATOM 3211 O O . PHE A 1 409 ? 23.164 14.616 -13.950 1.00 94.44 409 PHE A O 1
ATOM 3218 N N . TRP A 1 410 ? 22.844 15.590 -11.960 1.00 94.94 410 TRP A N 1
ATOM 3219 C CA . TRP A 1 410 ? 21.454 15.964 -12.229 1.00 94.94 410 TRP A CA 1
ATOM 3220 C C . TRP A 1 410 ? 21.304 17.142 -13.206 1.00 94.94 410 TRP A C 1
ATOM 3222 O O . TRP A 1 410 ? 20.188 17.450 -13.625 1.00 94.94 410 TRP A O 1
ATOM 3232 N N . GLU A 1 411 ? 22.407 17.781 -13.595 1.00 95.50 411 GLU A N 1
ATOM 3233 C CA . GLU A 1 411 ? 22.458 18.825 -14.627 1.00 95.50 411 GLU A CA 1
ATOM 3234 C C . GLU A 1 411 ? 23.038 18.307 -15.958 1.00 95.50 411 GLU A C 1
ATOM 3236 O O . GLU A 1 411 ? 22.986 19.007 -16.971 1.00 95.50 411 GLU A O 1
ATOM 3241 N N . ASP A 1 412 ? 23.543 17.069 -15.989 1.00 96.44 412 ASP A N 1
ATOM 3242 C CA . ASP A 1 412 ? 24.137 16.452 -17.175 1.00 96.44 412 ASP A CA 1
ATOM 3243 C C . ASP A 1 412 ? 23.053 15.974 -18.166 1.00 96.44 412 ASP A C 1
ATOM 3245 O O . ASP A 1 412 ? 22.121 15.230 -17.838 1.00 96.44 412 ASP A O 1
ATOM 3249 N N . ALA A 1 413 ? 23.175 16.408 -19.424 1.00 96.44 413 ALA A N 1
ATOM 3250 C CA . ALA A 1 413 ? 22.198 16.119 -20.469 1.00 96.44 413 ALA A CA 1
ATOM 3251 C C . ALA A 1 413 ? 22.193 14.646 -20.919 1.00 96.44 413 ALA A C 1
ATOM 3253 O O . ALA A 1 413 ? 21.147 14.141 -21.328 1.00 96.44 413 ALA A O 1
ATOM 3254 N N . TRP A 1 414 ? 23.323 13.942 -20.840 1.00 97.50 414 TRP A N 1
ATOM 3255 C CA . TRP A 1 414 ? 23.397 12.510 -21.130 1.00 97.50 414 TRP A CA 1
ATOM 3256 C C . TRP A 1 414 ? 22.824 11.672 -19.992 1.00 97.50 414 TRP A C 1
ATOM 3258 O O . TRP A 1 414 ? 22.083 10.717 -20.239 1.00 97.50 414 TRP A O 1
ATOM 3268 N N . VAL A 1 415 ? 23.080 12.081 -18.748 1.00 97.56 415 VAL A N 1
ATOM 3269 C CA . VAL A 1 415 ? 22.422 11.512 -17.563 1.00 97.56 415 VAL A CA 1
ATOM 3270 C C . VAL A 1 415 ? 20.914 11.679 -17.641 1.00 97.56 415 VAL A C 1
ATOM 3272 O O . VAL A 1 415 ? 20.185 10.731 -17.350 1.00 97.56 415 VAL A O 1
ATOM 3275 N N . ARG A 1 416 ? 20.429 12.827 -18.119 1.00 96.94 416 ARG A N 1
ATOM 3276 C CA . ARG A 1 416 ? 18.999 13.026 -18.363 1.00 96.94 416 ARG A CA 1
ATOM 3277 C C . ARG A 1 416 ? 18.416 12.000 -19.330 1.00 96.94 416 ARG A C 1
ATOM 3279 O O . ARG A 1 416 ? 17.373 11.432 -19.023 1.00 96.94 416 ARG A O 1
ATOM 3286 N N . GLU A 1 417 ? 19.055 11.738 -20.468 1.00 97.75 417 GLU A N 1
ATOM 3287 C CA . GLU A 1 417 ? 18.544 10.737 -21.420 1.00 97.75 417 GLU A CA 1
ATOM 3288 C C . GLU A 1 417 ? 18.491 9.332 -20.806 1.00 97.75 417 GLU A C 1
ATOM 3290 O O . GLU A 1 417 ? 17.521 8.601 -21.020 1.00 97.75 417 GLU A O 1
ATOM 3295 N N . TRP A 1 418 ? 19.500 8.969 -20.011 1.00 98.00 418 TRP A N 1
ATOM 3296 C CA . TRP A 1 418 ? 19.518 7.695 -19.296 1.00 98.00 418 TRP A CA 1
ATOM 3297 C C . TRP A 1 418 ? 18.414 7.604 -18.242 1.00 98.00 418 TRP A C 1
ATOM 3299 O O . TRP A 1 418 ? 17.676 6.626 -18.207 1.00 98.00 418 TRP A O 1
ATOM 3309 N N . GLU A 1 419 ? 18.235 8.641 -17.431 1.00 97.75 419 GLU A N 1
ATOM 3310 C CA . GLU A 1 419 ? 17.222 8.670 -16.376 1.00 97.75 419 GLU A CA 1
ATOM 3311 C C . GLU A 1 419 ? 15.790 8.622 -16.933 1.00 97.75 419 GLU A C 1
ATOM 3313 O O . GLU A 1 419 ? 14.945 7.888 -16.421 1.00 97.75 419 GLU A O 1
ATOM 3318 N N . VAL A 1 420 ? 15.511 9.328 -18.032 1.00 97.75 420 VAL A N 1
ATOM 3319 C CA . VAL A 1 420 ? 14.206 9.241 -18.712 1.00 97.75 420 VAL A CA 1
ATOM 3320 C C . VAL A 1 420 ? 13.961 7.822 -19.239 1.00 97.75 420 VAL A C 1
ATOM 3322 O O . VAL A 1 420 ? 12.848 7.304 -19.133 1.00 97.75 420 VAL A O 1
ATOM 3325 N N . PHE A 1 421 ? 14.993 7.155 -19.764 1.00 98.25 421 PHE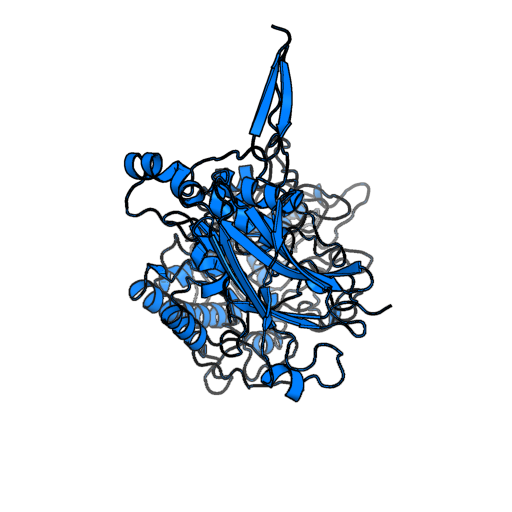 A N 1
ATOM 3326 C CA . PHE A 1 421 ? 14.888 5.757 -20.179 1.00 98.25 421 PHE A CA 1
ATOM 3327 C C . PHE A 1 421 ? 14.652 4.803 -18.998 1.00 98.25 421 PHE A C 1
ATOM 3329 O O . PHE A 1 421 ? 13.806 3.914 -19.092 1.00 98.25 421 PHE A O 1
ATOM 3336 N N . ARG A 1 422 ? 15.341 5.003 -17.870 1.00 98.12 422 ARG A N 1
ATOM 3337 C CA . ARG A 1 422 ? 15.124 4.231 -16.635 1.00 98.12 422 ARG A CA 1
ATOM 3338 C C . ARG A 1 422 ? 13.676 4.337 -16.158 1.00 98.12 422 ARG A C 1
ATOM 3340 O O . ARG A 1 422 ? 13.064 3.319 -15.843 1.00 98.12 422 ARG A O 1
ATOM 3347 N N . ARG A 1 423 ? 13.099 5.542 -16.205 1.00 98.06 423 ARG A N 1
ATOM 3348 C CA . ARG A 1 423 ? 11.677 5.770 -15.898 1.00 98.06 423 ARG A CA 1
ATOM 3349 C C . ARG A 1 423 ? 10.729 5.103 -16.874 1.00 98.06 423 ARG A C 1
ATOM 3351 O O . ARG A 1 423 ? 9.722 4.525 -16.472 1.00 98.06 423 ARG A O 1
ATOM 3358 N N . HIS A 1 424 ? 11.090 5.108 -18.150 1.00 97.75 424 HIS A N 1
ATOM 3359 C CA . HIS A 1 424 ? 10.362 4.358 -19.160 1.00 97.75 424 HIS A CA 1
ATOM 3360 C C . HIS A 1 424 ? 10.381 2.837 -18.901 1.00 97.75 424 HIS A C 1
ATOM 3362 O O . HIS A 1 424 ? 9.363 2.193 -19.142 1.00 97.75 424 HIS A O 1
ATOM 3368 N N . LEU A 1 425 ? 11.472 2.251 -18.389 1.00 97.94 425 LEU A N 1
ATOM 3369 C CA . LEU A 1 425 ? 11.507 0.819 -18.049 1.00 97.94 425 LEU A CA 1
ATOM 3370 C C . LEU A 1 425 ? 10.525 0.461 -16.927 1.00 97.94 425 LEU A C 1
ATOM 3372 O O . LEU A 1 425 ? 9.795 -0.519 -17.060 1.00 97.94 425 LEU A O 1
ATOM 3376 N N . VAL A 1 426 ? 10.470 1.262 -15.859 1.00 97.75 426 VAL A N 1
ATOM 3377 C CA . VAL A 1 426 ? 9.511 1.057 -14.757 1.00 97.75 426 VAL A CA 1
ATOM 3378 C C . VAL A 1 426 ? 8.070 1.230 -15.246 1.00 97.75 426 VAL A C 1
ATOM 3380 O O . VAL A 1 426 ? 7.224 0.382 -14.961 1.00 97.75 426 VAL A O 1
ATOM 3383 N N . GLN A 1 427 ? 7.803 2.262 -16.056 1.00 98.06 427 GLN A N 1
ATOM 3384 C CA . GLN A 1 427 ? 6.492 2.457 -16.683 1.00 98.06 427 GLN A CA 1
ATOM 3385 C C . GLN A 1 427 ? 6.081 1.258 -17.533 1.00 98.06 427 GLN A C 1
ATOM 3387 O O . GLN A 1 427 ? 4.976 0.738 -17.392 1.00 98.06 427 GLN A O 1
ATOM 3392 N N . LEU A 1 428 ? 6.981 0.805 -18.407 1.00 97.38 428 LEU A N 1
ATOM 3393 C CA . LEU A 1 428 ? 6.735 -0.335 -19.274 1.00 97.38 428 LEU A CA 1
ATOM 3394 C C . LEU A 1 428 ? 6.429 -1.592 -18.457 1.00 97.38 428 LEU A C 1
ATOM 3396 O O . LEU A 1 428 ? 5.530 -2.341 -18.826 1.00 97.38 428 LEU A O 1
ATOM 3400 N N . HIS A 1 429 ? 7.136 -1.807 -17.346 1.00 97.62 429 HIS A N 1
ATOM 3401 C CA . HIS A 1 429 ? 6.896 -2.951 -16.472 1.00 97.62 429 HIS A CA 1
ATOM 3402 C C . HIS A 1 429 ? 5.474 -2.938 -15.896 1.00 97.62 429 HIS A C 1
ATOM 3404 O O . HIS A 1 429 ? 4.739 -3.905 -16.092 1.00 97.62 429 HIS A O 1
ATOM 3410 N N . TYR A 1 430 ? 5.026 -1.837 -15.278 1.00 98.00 430 TYR A N 1
ATOM 3411 C CA . TYR A 1 430 ? 3.640 -1.733 -14.788 1.00 98.00 430 TYR A CA 1
ATOM 3412 C C . TYR A 1 430 ? 2.602 -1.859 -15.905 1.00 98.00 430 TYR A C 1
ATOM 3414 O O . TYR A 1 430 ? 1.557 -2.495 -15.728 1.00 98.00 430 TYR A O 1
ATOM 3422 N N . ASP A 1 431 ? 2.888 -1.281 -17.065 1.00 97.81 431 ASP A N 1
ATOM 3423 C CA . ASP A 1 431 ? 2.033 -1.382 -18.236 1.00 97.81 431 ASP A CA 1
ATOM 3424 C C . ASP A 1 431 ? 1.878 -2.826 -18.727 1.00 97.81 431 ASP A C 1
ATOM 3426 O O . ASP A 1 431 ? 0.772 -3.254 -19.051 1.00 97.81 431 ASP A O 1
ATOM 3430 N N . GLU A 1 432 ? 2.959 -3.604 -18.757 1.00 97.25 432 GLU A N 1
ATOM 3431 C CA . GLU A 1 432 ? 2.896 -5.015 -19.127 1.00 97.25 432 GLU A CA 1
ATOM 3432 C C . GLU A 1 432 ? 2.125 -5.838 -18.088 1.00 97.25 432 GLU A C 1
ATOM 3434 O O . GLU A 1 432 ? 1.236 -6.606 -18.461 1.00 97.25 432 GLU A O 1
ATOM 3439 N N . LEU A 1 433 ? 2.403 -5.653 -16.791 1.00 98.38 433 LEU A N 1
ATOM 3440 C CA . LEU A 1 433 ? 1.701 -6.377 -15.726 1.00 98.38 433 LEU A CA 1
ATOM 3441 C C . LEU A 1 433 ? 0.193 -6.107 -15.754 1.00 98.38 433 LEU A C 1
ATOM 3443 O O . LEU A 1 433 ? -0.607 -7.045 -15.727 1.00 98.38 433 LEU A O 1
ATOM 3447 N N . SER A 1 434 ? -0.192 -4.833 -15.833 1.00 98.69 434 SER A N 1
ATOM 3448 C CA . SER A 1 434 ? -1.595 -4.415 -15.862 1.00 98.69 434 SER A CA 1
ATOM 3449 C C . SER A 1 434 ? -2.322 -4.945 -17.094 1.00 98.69 434 SER A C 1
ATOM 3451 O O . SER A 1 434 ? -3.388 -5.549 -16.962 1.00 98.69 434 SER A O 1
ATOM 3453 N N . GLN A 1 435 ? -1.702 -4.850 -18.274 1.00 98.31 435 GLN A N 1
ATOM 3454 C CA . GLN A 1 435 ? -2.239 -5.428 -19.499 1.00 98.31 435 GLN A CA 1
ATOM 3455 C C . GLN A 1 435 ? -2.421 -6.946 -19.371 1.00 98.31 435 GLN A C 1
ATOM 3457 O O . GLN A 1 435 ? -3.473 -7.474 -19.728 1.00 98.31 435 GLN A O 1
ATOM 3462 N N . TRP A 1 436 ? -1.429 -7.679 -18.858 1.00 98.62 436 TRP A N 1
ATOM 3463 C CA . TRP A 1 436 ? -1.523 -9.137 -18.735 1.00 98.62 436 TRP A CA 1
ATOM 3464 C C . TRP A 1 436 ? -2.632 -9.567 -17.774 1.00 98.62 436 TRP A C 1
ATOM 3466 O O . TRP A 1 436 ? -3.304 -10.570 -18.029 1.00 98.62 436 TRP A O 1
ATOM 3476 N N . VAL A 1 437 ? -2.844 -8.809 -16.700 1.00 98.81 437 VAL A N 1
ATOM 3477 C CA . VAL A 1 437 ? -3.914 -9.027 -15.720 1.00 98.81 437 VAL A CA 1
ATOM 3478 C C . VAL A 1 437 ? -5.289 -8.682 -16.300 1.00 98.81 437 VAL A C 1
ATOM 3480 O O . VAL A 1 437 ? -6.239 -9.449 -16.111 1.00 98.81 437 VAL A O 1
ATOM 3483 N N . ALA A 1 438 ? -5.393 -7.602 -17.078 1.00 98.75 438 ALA A N 1
ATOM 3484 C CA . ALA A 1 438 ? -6.604 -7.258 -17.819 1.00 98.75 438 ALA A CA 1
ATOM 3485 C C . ALA A 1 438 ? -6.959 -8.338 -18.860 1.00 98.75 438 ALA A C 1
ATOM 3487 O O . ALA A 1 438 ? -8.094 -8.816 -18.902 1.00 98.75 438 ALA A O 1
ATOM 3488 N N . GLU A 1 439 ? -5.971 -8.824 -19.624 1.00 98.56 439 GLU A N 1
ATOM 3489 C CA . GLU A 1 439 ? -6.100 -9.958 -20.559 1.00 98.56 439 GLU A CA 1
ATOM 3490 C C . GLU A 1 439 ? -6.573 -11.248 -19.858 1.00 98.56 439 GLU A C 1
ATOM 3492 O O . GLU A 1 439 ? -7.255 -12.078 -20.462 1.00 98.56 439 GLU A O 1
ATOM 3497 N N . ALA A 1 440 ? -6.231 -11.431 -18.578 1.00 98.75 440 ALA A N 1
ATOM 3498 C CA . ALA A 1 440 ? -6.681 -12.556 -17.756 1.00 98.75 440 ALA A CA 1
ATOM 3499 C C . ALA A 1 440 ? -8.120 -12.398 -17.216 1.00 98.75 440 ALA A C 1
ATOM 3501 O O . ALA A 1 440 ? -8.669 -13.346 -16.644 1.00 98.75 440 ALA A O 1
ATOM 3502 N N . GLY A 1 441 ? -8.756 -11.244 -17.441 1.00 98.50 441 GLY A N 1
ATOM 3503 C CA . GLY A 1 441 ? -10.169 -10.994 -17.160 1.00 98.50 441 GLY A CA 1
ATOM 3504 C C . GLY A 1 441 ? -10.457 -10.206 -15.882 1.00 98.50 441 GLY A C 1
ATOM 3505 O O . GLY A 1 441 ? -11.619 -10.160 -15.471 1.00 98.50 441 GLY A O 1
ATOM 3506 N N . ILE A 1 442 ? -9.445 -9.606 -15.246 1.00 98.62 442 ILE A N 1
ATOM 3507 C CA . ILE A 1 442 ? -9.658 -8.629 -14.170 1.00 98.62 442 ILE A CA 1
ATOM 3508 C C . ILE A 1 442 ? -10.014 -7.274 -14.805 1.00 98.62 442 ILE A C 1
ATOM 3510 O O . ILE A 1 442 ? -9.301 -6.823 -15.696 1.00 98.62 442 ILE A O 1
ATOM 3514 N N . PRO A 1 443 ? -11.095 -6.595 -14.385 1.00 97.81 443 PRO A N 1
ATOM 3515 C CA . PRO A 1 443 ? -11.428 -5.274 -14.917 1.00 97.81 443 PRO A CA 1
ATOM 3516 C C . PRO A 1 443 ? -10.352 -4.228 -14.591 1.00 97.81 443 PRO A C 1
ATOM 3518 O O . PRO A 1 443 ? -9.936 -4.146 -13.439 1.00 97.81 443 PRO A O 1
ATOM 3521 N N . ALA A 1 444 ? -9.992 -3.368 -15.553 1.00 97.94 444 ALA A N 1
ATOM 3522 C CA . ALA A 1 444 ? -8.971 -2.322 -15.379 1.00 97.94 444 ALA A CA 1
ATOM 3523 C C . ALA A 1 444 ? -9.192 -1.445 -14.131 1.00 97.94 444 ALA A C 1
ATOM 3525 O O . ALA A 1 444 ? -8.266 -1.206 -13.369 1.00 97.94 444 ALA A O 1
ATOM 3526 N N . HIS A 1 445 ? -10.442 -1.078 -13.823 1.00 96.62 445 HIS A N 1
ATOM 3527 C CA . HIS A 1 445 ? -10.774 -0.280 -12.631 1.00 96.62 445 HIS A CA 1
ATOM 3528 C C . HIS A 1 445 ? -10.504 -0.977 -11.279 1.00 96.62 445 HIS A C 1
ATOM 3530 O O . HIS A 1 445 ? -10.757 -0.395 -10.226 1.00 96.62 445 HIS A O 1
ATOM 3536 N N . LYS A 1 446 ? -10.059 -2.239 -11.296 1.00 98.00 446 LYS A N 1
ATOM 3537 C CA . LYS A 1 446 ? -9.660 -3.037 -10.130 1.00 98.00 446 LYS A CA 1
ATOM 3538 C C . LYS A 1 446 ? -8.168 -3.373 -10.126 1.00 98.00 446 LYS A C 1
ATOM 3540 O O . LYS A 1 446 ? -7.749 -4.167 -9.288 1.00 98.00 446 LYS A O 1
ATOM 3545 N N . ILE A 1 447 ? -7.387 -2.823 -11.051 1.00 98.81 447 ILE A N 1
ATOM 3546 C CA . ILE A 1 447 ? -5.950 -3.061 -11.175 1.00 98.81 447 ILE A CA 1
ATOM 3547 C C . ILE A 1 447 ? -5.218 -1.825 -10.665 1.00 98.81 447 ILE A C 1
ATOM 3549 O O . ILE A 1 447 ? -5.477 -0.717 -11.128 1.00 98.81 447 ILE A O 1
ATOM 3553 N N . TYR A 1 448 ? -4.299 -2.024 -9.727 1.00 98.81 448 TYR A N 1
ATOM 3554 C CA . TYR A 1 448 ? -3.512 -0.959 -9.119 1.00 98.81 448 TYR A CA 1
ATOM 3555 C C . TYR A 1 448 ? -2.021 -1.281 -9.224 1.00 98.81 448 TYR A C 1
ATOM 3557 O O . TYR A 1 448 ? -1.619 -2.426 -9.013 1.00 98.81 448 TYR A O 1
ATOM 3565 N N . SER A 1 449 ? -1.188 -0.286 -9.520 1.00 98.62 449 SER A N 1
ATOM 3566 C CA . SER A 1 449 ? 0.254 -0.379 -9.247 1.00 98.62 449 SER A CA 1
ATOM 3567 C C . SER A 1 449 ? 0.521 -0.416 -7.735 1.00 98.62 449 SER A C 1
ATOM 3569 O O . SER A 1 449 ? -0.412 -0.417 -6.928 1.00 98.62 449 SER A O 1
ATOM 3571 N N . ALA A 1 450 ? 1.784 -0.485 -7.324 1.00 97.06 450 ALA A N 1
ATOM 3572 C CA . ALA A 1 450 ? 2.155 -0.405 -5.917 1.00 97.06 450 ALA A CA 1
ATOM 3573 C C . ALA A 1 450 ? 3.505 0.304 -5.762 1.00 97.06 450 ALA A C 1
ATOM 3575 O O . ALA A 1 450 ? 4.528 -0.318 -5.501 1.00 97.06 450 ALA A O 1
ATOM 3576 N N . GLN A 1 451 ? 3.508 1.624 -5.945 1.00 96.62 451 GLN A N 1
ATOM 3577 C CA . GLN A 1 451 ? 4.727 2.430 -5.969 1.00 96.62 451 GLN A CA 1
ATOM 3578 C C . GLN A 1 451 ? 4.990 3.145 -4.637 1.00 96.62 451 GLN A C 1
ATOM 3580 O O . GLN A 1 451 ? 4.106 3.825 -4.114 1.00 96.62 451 GLN A O 1
ATOM 3585 N N . GLY A 1 452 ? 6.221 3.046 -4.126 1.00 92.81 452 GLY A N 1
ATOM 3586 C CA . GLY A 1 452 ? 6.706 3.795 -2.963 1.00 92.81 452 GLY A CA 1
ATOM 3587 C C . GLY A 1 452 ? 6.890 5.290 -3.209 1.00 92.81 452 GLY A C 1
ATOM 3588 O O . GLY A 1 452 ? 7.564 5.703 -4.150 1.00 92.81 452 GLY A O 1
ATOM 3589 N N . PHE A 1 453 ? 6.333 6.101 -2.306 1.00 92.00 453 PHE A N 1
ATOM 3590 C CA . PHE A 1 453 ? 6.504 7.558 -2.253 1.00 92.00 453 PHE A CA 1
ATOM 3591 C C . PHE A 1 453 ? 6.934 7.987 -0.848 1.00 92.00 453 PHE A C 1
ATOM 3593 O O . PHE A 1 453 ? 6.213 8.656 -0.104 1.00 92.00 453 PHE A O 1
ATOM 3600 N N . LEU A 1 454 ? 8.132 7.547 -0.474 1.00 83.12 454 LEU A N 1
ATOM 3601 C CA . LEU A 1 454 ? 8.715 7.733 0.850 1.00 83.12 454 LEU A CA 1
ATOM 3602 C C . LEU A 1 454 ? 9.556 9.008 0.912 1.00 83.12 454 LEU A C 1
ATOM 3604 O O . LEU A 1 454 ? 10.555 9.132 0.200 1.00 83.12 454 LEU A O 1
ATOM 3608 N N . ALA A 1 455 ? 9.177 9.957 1.769 1.00 79.12 455 ALA A N 1
ATOM 3609 C CA . ALA A 1 455 ? 10.029 11.114 2.013 1.00 79.12 455 ALA A CA 1
ATOM 3610 C C . ALA A 1 455 ? 11.410 10.651 2.494 1.00 79.12 455 ALA A C 1
ATOM 3612 O O . ALA A 1 455 ? 11.520 9.729 3.297 1.00 79.12 455 ALA A O 1
ATOM 3613 N N . ARG A 1 456 ? 12.466 11.290 1.996 1.00 75.12 456 ARG A N 1
ATOM 3614 C CA . ARG A 1 456 ? 13.845 10.909 2.310 1.00 75.12 456 ARG A CA 1
ATOM 3615 C C . ARG A 1 456 ? 14.409 11.782 3.430 1.00 75.12 456 ARG A C 1
ATOM 3617 O O . ARG A 1 456 ? 14.114 12.976 3.498 1.00 75.12 456 ARG A O 1
ATOM 3624 N N . ILE A 1 457 ? 15.256 11.183 4.267 1.00 69.38 457 ILE A N 1
ATOM 3625 C CA . ILE A 1 457 ? 16.002 11.849 5.342 1.00 69.38 457 ILE A CA 1
ATOM 3626 C C . ILE A 1 457 ? 17.514 11.714 5.063 1.00 69.38 457 ILE A C 1
ATOM 3628 O O . ILE A 1 457 ? 17.999 10.585 4.963 1.00 69.38 457 ILE A O 1
ATOM 3632 N N . PRO A 1 458 ? 18.280 12.823 4.964 1.00 75.81 458 PRO A N 1
ATOM 3633 C CA . PRO A 1 458 ? 17.816 14.215 4.927 1.00 75.81 458 PRO A CA 1
ATOM 3634 C C . PRO A 1 458 ? 16.979 14.512 3.663 1.00 75.81 458 PRO A C 1
ATOM 3636 O O . PRO A 1 458 ? 17.087 13.770 2.685 1.00 75.81 458 PRO A O 1
ATOM 3639 N N . PRO A 1 459 ? 16.167 15.590 3.656 1.00 78.12 459 PRO A N 1
ATOM 3640 C CA . PRO A 1 459 ? 15.361 15.955 2.496 1.00 78.12 459 PRO A CA 1
ATOM 3641 C C . PRO A 1 459 ? 16.203 16.134 1.230 1.00 78.12 459 PRO A C 1
ATOM 3643 O O . PRO A 1 459 ? 17.254 16.779 1.247 1.00 78.12 459 PRO A O 1
ATOM 3646 N N . VAL A 1 460 ? 15.701 15.593 0.125 1.00 85.44 460 VAL A N 1
ATOM 3647 C CA . VAL A 1 460 ? 16.266 15.732 -1.225 1.00 85.44 460 VAL A CA 1
ATOM 3648 C C . VAL A 1 460 ? 15.248 16.412 -2.145 1.00 85.44 460 VAL A C 1
ATOM 3650 O O . VAL A 1 460 ? 14.175 16.818 -1.694 1.00 85.44 460 VAL A O 1
ATOM 3653 N N . GLN A 1 461 ? 15.578 16.582 -3.428 1.00 91.19 461 GLN A N 1
ATOM 3654 C CA . GLN A 1 461 ? 14.614 17.115 -4.392 1.00 91.19 461 GLN A CA 1
ATOM 3655 C C . GLN A 1 461 ? 13.341 16.241 -4.466 1.00 91.19 461 GLN A C 1
ATOM 3657 O O . GLN A 1 461 ? 13.423 15.035 -4.248 1.00 91.19 461 GLN A O 1
ATOM 3662 N N . PRO A 1 462 ? 12.171 16.827 -4.793 1.00 91.50 462 PRO A N 1
ATOM 3663 C CA . PRO A 1 462 ? 10.920 16.089 -4.969 1.00 91.50 462 PRO A CA 1
ATOM 3664 C C . PRO A 1 462 ? 11.000 14.925 -5.960 1.00 91.50 462 PRO A C 1
ATOM 3666 O O . PRO A 1 462 ? 11.806 14.945 -6.891 1.00 91.50 462 PRO A O 1
ATOM 3669 N N . PHE A 1 463 ? 10.082 13.967 -5.823 1.00 91.31 463 PHE A N 1
ATOM 3670 C CA . PHE A 1 463 ? 9.910 12.878 -6.786 1.00 91.31 463 PHE A CA 1
ATOM 3671 C C . PHE A 1 463 ? 9.665 13.382 -8.208 1.00 91.31 463 PHE A C 1
ATOM 3673 O O . PHE A 1 463 ? 9.029 14.418 -8.404 1.00 91.31 463 PHE A O 1
ATOM 3680 N N . ALA A 1 464 ? 10.105 12.591 -9.192 1.00 95.50 464 ALA A N 1
ATOM 3681 C CA . ALA A 1 464 ? 9.698 12.761 -10.578 1.00 95.50 464 ALA A CA 1
ATOM 3682 C C . ALA A 1 464 ? 8.168 12.591 -10.722 1.00 95.50 464 ALA A C 1
ATOM 3684 O O . ALA A 1 464 ? 7.626 11.527 -10.432 1.00 95.50 464 ALA A O 1
ATOM 3685 N N . VAL A 1 465 ? 7.469 13.626 -11.177 1.00 97.12 465 VAL A N 1
ATOM 3686 C CA . VAL A 1 465 ? 6.040 13.618 -11.502 1.00 97.12 465 VAL A CA 1
ATOM 3687 C C . VAL A 1 465 ? 5.849 13.009 -12.884 1.00 97.12 465 VAL A C 1
ATOM 3689 O O . VAL A 1 465 ? 5.026 12.114 -13.038 1.00 97.12 465 VAL A O 1
ATOM 3692 N N . TYR A 1 466 ? 6.640 13.446 -13.864 1.00 97.75 466 TYR A N 1
ATOM 3693 C CA . TYR A 1 466 ? 6.570 12.993 -15.250 1.00 97.75 466 TYR A CA 1
ATOM 3694 C C . TYR A 1 466 ? 7.779 12.128 -15.610 1.00 97.75 466 TYR A C 1
ATOM 3696 O O . TYR A 1 466 ? 8.842 12.206 -14.987 1.00 97.75 466 TYR A O 1
ATOM 3704 N N . ILE A 1 467 ? 7.637 11.302 -16.645 1.00 96.88 467 ILE A N 1
ATOM 3705 C CA . ILE A 1 467 ? 8.733 10.502 -17.205 1.00 96.88 467 ILE A CA 1
ATOM 3706 C C . ILE A 1 467 ? 9.901 11.408 -17.628 1.00 96.88 467 ILE A C 1
ATOM 3708 O O . ILE A 1 467 ? 11.060 11.094 -17.352 1.00 96.88 467 ILE A O 1
ATOM 3712 N N . ASP A 1 468 ? 9.605 12.565 -18.224 1.00 96.19 468 ASP A N 1
ATOM 3713 C CA . ASP A 1 468 ? 10.587 13.520 -18.748 1.00 96.19 468 ASP A CA 1
ATOM 3714 C C . ASP A 1 468 ? 10.980 14.651 -17.778 1.00 96.19 468 ASP A C 1
ATOM 3716 O O . ASP A 1 468 ? 11.743 15.550 -18.165 1.00 96.19 468 ASP A O 1
ATOM 3720 N N . SER A 1 469 ? 10.519 14.582 -16.520 1.00 97.06 469 SER A N 1
ATOM 3721 C CA . SER A 1 469 ? 10.922 15.496 -15.448 1.00 97.06 469 SER A CA 1
ATOM 3722 C C . SER A 1 469 ? 12.456 15.596 -15.344 1.00 97.06 469 SER A C 1
ATOM 3724 O O . SER A 1 469 ? 13.163 14.631 -15.653 1.00 97.06 469 SER A O 1
ATOM 3726 N N . PRO A 1 470 ? 13.017 16.727 -14.874 1.00 96.06 470 PRO A N 1
ATOM 3727 C CA . PRO A 1 470 ? 14.454 16.841 -14.632 1.00 96.06 470 PRO A CA 1
ATOM 3728 C C . PRO A 1 470 ? 15.020 15.697 -13.776 1.00 96.06 470 PRO A C 1
ATOM 3730 O O . PRO A 1 470 ? 14.311 15.067 -12.980 1.00 96.06 470 PRO A O 1
ATOM 3733 N N . VAL A 1 471 ? 16.311 15.416 -13.951 1.00 95.81 471 VAL A N 1
ATOM 3734 C CA . VAL A 1 471 ? 17.025 14.451 -13.109 1.00 95.81 471 VAL A CA 1
ATOM 3735 C C . VAL A 1 471 ? 17.016 14.964 -11.670 1.00 95.81 471 VAL A C 1
ATOM 3737 O O . VAL A 1 471 ? 17.080 16.171 -11.431 1.00 95.81 471 VAL A O 1
ATOM 3740 N N . ARG A 1 472 ? 16.883 14.046 -10.713 1.00 93.25 472 ARG A N 1
ATOM 3741 C CA . ARG A 1 472 ? 16.885 14.371 -9.287 1.00 93.25 472 ARG A CA 1
ATOM 3742 C C . ARG A 1 472 ? 18.281 14.235 -8.714 1.00 93.25 472 ARG A C 1
ATOM 3744 O O . ARG A 1 472 ? 19.072 13.426 -9.182 1.00 93.25 472 ARG A O 1
ATOM 3751 N N . ASN A 1 473 ? 18.565 14.988 -7.659 1.00 91.50 473 ASN A N 1
ATOM 3752 C CA . ASN A 1 473 ? 19.832 14.916 -6.926 1.00 91.50 473 ASN A CA 1
ATOM 3753 C C . ASN A 1 473 ? 20.005 13.637 -6.076 1.00 91.50 473 ASN A C 1
ATOM 3755 O O . ASN A 1 473 ? 20.877 13.569 -5.210 1.00 91.50 473 ASN A O 1
ATOM 3759 N N . HIS A 1 474 ? 19.170 12.632 -6.314 1.00 89.12 474 HIS A N 1
ATOM 3760 C CA . HIS A 1 474 ? 19.201 11.308 -5.716 1.00 89.12 474 HIS A CA 1
ATOM 3761 C C . HIS A 1 474 ? 18.782 10.287 -6.781 1.00 89.12 474 HIS A C 1
ATOM 3763 O O . HIS A 1 474 ? 18.153 10.658 -7.775 1.00 89.12 474 HIS A O 1
ATOM 3769 N N . ASP A 1 475 ? 19.089 9.005 -6.573 1.00 88.81 475 ASP A N 1
ATOM 3770 C CA . ASP A 1 475 ? 18.518 7.968 -7.430 1.00 88.81 475 ASP A CA 1
ATOM 3771 C C . ASP A 1 475 ? 17.033 7.771 -7.083 1.00 88.81 475 ASP A C 1
ATOM 3773 O O . ASP A 1 475 ? 16.644 7.742 -5.916 1.00 88.81 475 ASP A O 1
ATOM 3777 N N . GLY A 1 476 ? 16.172 7.755 -8.096 1.00 88.31 476 GLY A N 1
ATOM 3778 C CA . GLY A 1 476 ? 14.754 7.436 -7.943 1.00 88.31 476 GLY A CA 1
ATOM 3779 C C . GLY A 1 476 ? 14.454 5.958 -8.183 1.00 88.31 476 GLY A C 1
ATOM 3780 O O . GLY A 1 476 ? 13.286 5.585 -8.187 1.00 88.31 476 GLY A O 1
ATOM 3781 N N . GLY A 1 477 ? 15.458 5.135 -8.499 1.00 91.88 477 GLY A N 1
ATOM 3782 C CA . GLY A 1 477 ? 15.245 3.758 -8.946 1.00 91.88 477 GLY A CA 1
ATOM 3783 C C . GLY A 1 477 ? 14.402 3.682 -10.223 1.00 91.88 477 GLY A C 1
ATOM 3784 O O . GLY A 1 477 ? 13.658 2.728 -10.427 1.00 91.88 477 GLY A O 1
ATOM 3785 N N . GLY A 1 478 ? 14.446 4.723 -11.063 1.00 93.88 478 GLY A N 1
ATOM 3786 C CA . GLY A 1 478 ? 13.606 4.830 -12.254 1.00 93.88 478 GLY A CA 1
ATOM 3787 C C . GLY A 1 478 ? 12.116 5.062 -11.975 1.00 93.88 478 GLY A C 1
ATOM 3788 O O . GLY A 1 478 ? 11.311 4.870 -12.872 1.00 93.88 478 GLY A O 1
ATOM 3789 N N . MET A 1 479 ? 11.685 5.468 -10.782 1.00 94.19 479 MET A N 1
ATOM 3790 C CA . MET A 1 479 ? 10.265 5.782 -10.572 1.00 94.19 479 MET A CA 1
ATOM 3791 C C . MET A 1 479 ? 9.877 7.160 -11.140 1.00 94.19 479 MET A C 1
ATOM 3793 O O . MET A 1 479 ? 10.691 8.083 -11.220 1.00 94.19 479 MET A O 1
ATOM 3797 N N . SER A 1 480 ? 8.607 7.311 -11.513 1.00 97.19 480 SER A N 1
ATOM 3798 C CA . SER A 1 480 ? 7.898 8.593 -11.604 1.00 97.19 480 SER A CA 1
ATOM 3799 C C . SER A 1 480 ? 6.416 8.377 -11.302 1.00 97.19 480 SER A C 1
ATOM 3801 O O . SER A 1 480 ? 5.928 7.253 -11.423 1.00 97.19 480 SER A O 1
ATOM 3803 N N . ILE A 1 481 ? 5.682 9.426 -10.916 1.00 97.69 481 ILE A N 1
ATOM 3804 C CA . ILE A 1 481 ? 4.233 9.306 -10.671 1.00 97.69 481 ILE A CA 1
ATOM 3805 C C . ILE A 1 481 ? 3.510 8.896 -11.960 1.00 97.69 481 ILE A C 1
ATOM 3807 O O . ILE A 1 481 ? 2.712 7.966 -11.937 1.00 97.69 481 ILE A O 1
ATOM 3811 N N . GLU A 1 482 ? 3.824 9.533 -13.091 1.00 98.25 482 GLU A N 1
ATOM 3812 C CA . GLU A 1 482 ? 3.294 9.162 -14.409 1.00 98.25 482 GLU A CA 1
ATOM 3813 C C . GLU A 1 482 ? 3.632 7.713 -14.778 1.00 98.25 482 GLU A C 1
ATOM 3815 O O . GLU A 1 482 ? 2.770 6.985 -15.261 1.00 98.25 482 GLU A O 1
ATOM 3820 N N . GLY A 1 483 ? 4.868 7.274 -14.526 1.00 97.69 483 GLY A N 1
ATOM 3821 C CA . GLY A 1 483 ? 5.302 5.907 -14.810 1.00 97.69 483 GLY A CA 1
ATOM 3822 C C . GLY A 1 483 ? 4.647 4.860 -13.914 1.00 97.69 483 GLY A C 1
ATOM 3823 O O . GLY A 1 483 ? 4.509 3.710 -14.313 1.00 97.69 483 GLY A O 1
ATOM 3824 N N . ALA A 1 484 ? 4.199 5.255 -12.726 1.00 98.25 484 ALA A N 1
ATOM 3825 C CA . ALA A 1 484 ? 3.468 4.394 -11.811 1.00 98.25 484 ALA A CA 1
ATOM 3826 C C . ALA A 1 484 ? 1.967 4.293 -12.133 1.00 98.25 484 ALA A C 1
ATOM 3828 O O . ALA A 1 484 ? 1.271 3.532 -11.462 1.00 98.25 484 ALA A O 1
ATOM 3829 N N . ILE A 1 485 ? 1.446 5.033 -13.119 1.00 98.62 485 ILE A N 1
ATOM 3830 C CA . ILE A 1 485 ? 0.053 4.920 -13.572 1.00 98.62 485 ILE A CA 1
ATOM 3831 C C . ILE A 1 485 ? 0.011 3.974 -14.782 1.00 98.62 485 ILE A C 1
ATOM 3833 O O . ILE A 1 485 ? 0.369 4.387 -15.888 1.00 98.62 485 ILE A O 1
ATOM 3837 N N . PRO A 1 486 ? -0.412 2.709 -14.606 1.00 97.50 486 PRO A N 1
ATOM 3838 C CA . PRO A 1 486 ? -0.514 1.775 -15.717 1.00 97.50 486 PRO A CA 1
ATOM 3839 C C . PRO A 1 486 ? -1.631 2.161 -16.694 1.00 97.50 486 PRO A C 1
ATOM 3841 O O . PRO A 1 486 ? -2.674 2.688 -16.316 1.00 97.50 486 PRO A O 1
ATOM 3844 N N . SER A 1 487 ? -1.447 1.797 -17.958 1.00 95.81 487 SER A N 1
ATOM 3845 C CA . SER A 1 487 ? -2.404 1.981 -19.053 1.00 95.81 487 SER A CA 1
ATOM 3846 C C . SER A 1 487 ? -3.711 1.212 -18.858 1.00 95.81 487 SER A C 1
ATOM 3848 O O . SER A 1 487 ? -4.754 1.690 -19.296 1.00 95.81 487 SER A O 1
ATOM 3850 N N . GLU A 1 488 ? -3.671 0.063 -18.178 1.00 97.62 488 GLU A N 1
ATOM 3851 C CA . GLU A 1 488 ? -4.846 -0.736 -17.808 1.00 97.62 488 GLU A CA 1
ATOM 3852 C C . GLU A 1 488 ? -4.995 -0.809 -16.284 1.00 97.62 488 GLU A C 1
ATOM 3854 O O . GLU A 1 488 ? -4.968 -1.882 -15.681 1.00 97.62 488 GLU A O 1
ATOM 3859 N N . GLY A 1 489 ? -5.124 0.342 -15.631 1.00 98.19 489 GLY A N 1
ATOM 3860 C CA . GLY A 1 489 ? -5.328 0.384 -14.191 1.00 98.19 489 GLY A CA 1
ATOM 3861 C C . GLY A 1 489 ? -5.193 1.773 -13.603 1.00 98.19 489 GLY A C 1
ATOM 3862 O O . GLY A 1 489 ? -5.415 2.779 -14.275 1.00 98.19 489 GLY A O 1
ATOM 3863 N N . HIS A 1 490 ? -4.847 1.791 -12.323 1.00 98.75 490 HIS A N 1
ATOM 3864 C CA . HIS A 1 490 ? -4.770 2.988 -11.506 1.00 98.75 490 HIS A CA 1
ATOM 3865 C C . HIS A 1 490 ? -3.488 3.029 -10.679 1.00 98.75 490 HIS A C 1
ATOM 3867 O O . HIS A 1 490 ? -2.847 2.004 -10.427 1.00 98.75 490 HIS A O 1
ATOM 3873 N N . LEU A 1 491 ? -3.129 4.224 -10.220 1.00 98.81 491 LEU A N 1
ATOM 3874 C CA . LEU A 1 491 ? -2.053 4.410 -9.259 1.00 98.81 491 LEU A CA 1
ATOM 3875 C C . LEU A 1 491 ? -2.419 3.733 -7.935 1.00 98.81 491 LEU A C 1
ATOM 3877 O O . LEU A 1 491 ? -3.405 4.100 -7.292 1.00 98.81 491 LEU A O 1
ATOM 3881 N N . GLY A 1 492 ? -1.595 2.787 -7.494 1.00 98.69 492 GLY A N 1
ATOM 3882 C CA . GLY A 1 492 ? -1.555 2.379 -6.096 1.00 98.69 492 GLY A CA 1
ATOM 3883 C C . GLY A 1 492 ? -0.306 2.936 -5.429 1.00 98.69 492 GLY A C 1
ATOM 3884 O O . GLY A 1 492 ? 0.816 2.671 -5.857 1.00 98.69 492 GLY A O 1
ATOM 3885 N N . ALA A 1 493 ? -0.510 3.723 -4.378 1.00 98.12 493 ALA A N 1
ATOM 3886 C CA . ALA A 1 493 ? 0.555 4.366 -3.627 1.00 98.12 493 ALA A CA 1
ATOM 3887 C C . ALA A 1 493 ? 0.907 3.578 -2.358 1.00 98.12 493 ALA A C 1
ATOM 3889 O O . ALA A 1 493 ? 0.021 3.103 -1.640 1.00 98.12 493 ALA A O 1
ATOM 3890 N N . ILE A 1 494 ? 2.207 3.496 -2.084 1.00 96.38 494 ILE A N 1
ATOM 3891 C CA . ILE A 1 494 ? 2.803 3.039 -0.831 1.00 96.38 494 ILE A CA 1
ATOM 3892 C C . ILE A 1 494 ? 3.362 4.279 -0.125 1.00 96.38 494 ILE A C 1
ATOM 3894 O O . ILE A 1 494 ? 4.265 4.941 -0.643 1.00 96.38 494 ILE A O 1
ATOM 3898 N N . VAL A 1 495 ? 2.813 4.629 1.039 1.00 95.50 495 VAL A N 1
ATOM 3899 C CA . VAL A 1 495 ? 3.181 5.861 1.760 1.00 95.50 495 VAL A CA 1
ATOM 3900 C C . VAL A 1 495 ? 3.381 5.610 3.249 1.00 95.50 495 VAL A C 1
ATOM 3902 O O . VAL A 1 495 ? 2.558 4.985 3.899 1.00 95.50 495 VAL A O 1
ATOM 3905 N N . TYR A 1 496 ? 4.463 6.132 3.816 1.00 93.56 496 TYR A N 1
ATOM 3906 C CA . TYR A 1 496 ? 4.765 6.015 5.244 1.00 93.56 496 TYR A CA 1
ATOM 3907 C C . TYR A 1 496 ? 5.151 7.375 5.819 1.00 93.56 496 TYR A C 1
ATOM 3909 O O . TYR A 1 496 ? 5.524 8.281 5.065 1.00 93.56 496 TYR A O 1
ATOM 3917 N N . GLY A 1 497 ? 5.045 7.531 7.140 1.00 92.44 497 GLY A N 1
ATOM 3918 C CA . GLY A 1 497 ? 5.472 8.744 7.839 1.00 92.44 497 GLY A CA 1
ATOM 3919 C C . GLY A 1 497 ? 4.911 10.023 7.209 1.00 92.44 497 GLY A C 1
ATOM 3920 O O . GLY A 1 497 ? 3.708 10.162 6.986 1.00 92.44 497 GLY A O 1
ATOM 3921 N N . SER A 1 498 ? 5.796 10.954 6.857 1.00 90.81 498 SER A N 1
ATOM 3922 C CA . SER A 1 498 ? 5.426 12.228 6.219 1.00 90.81 498 SER A CA 1
ATOM 3923 C C . SER A 1 498 ? 4.749 12.074 4.846 1.00 90.81 498 SER A C 1
ATOM 3925 O O . SER A 1 498 ? 3.923 12.914 4.482 1.00 90.81 498 SER A O 1
ATOM 3927 N N . GLY A 1 499 ? 5.012 10.986 4.113 1.00 92.81 499 GLY A N 1
ATOM 3928 C CA . GLY A 1 499 ? 4.265 10.629 2.903 1.00 92.81 499 GLY A CA 1
ATOM 3929 C C . GLY A 1 499 ? 2.792 10.353 3.207 1.00 92.81 499 GLY A C 1
ATOM 3930 O O . GLY A 1 499 ? 1.913 10.897 2.543 1.00 92.81 499 GLY A O 1
ATOM 3931 N N . ALA A 1 500 ? 2.513 9.591 4.270 1.00 94.38 500 ALA A N 1
ATOM 3932 C CA . ALA A 1 500 ? 1.148 9.308 4.721 1.00 94.38 500 ALA A CA 1
ATOM 3933 C C . ALA A 1 500 ? 0.433 10.556 5.276 1.00 94.38 500 ALA A C 1
ATOM 3935 O O . ALA A 1 500 ? -0.792 10.653 5.207 1.00 94.38 500 ALA A O 1
ATOM 3936 N N . LEU A 1 501 ? 1.188 11.536 5.786 1.00 94.00 501 LEU A N 1
ATOM 3937 C CA . LEU A 1 501 ? 0.667 12.827 6.256 1.00 94.00 501 LEU A CA 1
ATOM 3938 C C . LEU A 1 501 ? 0.451 13.861 5.141 1.00 94.00 501 LEU A C 1
ATOM 3940 O O . LEU A 1 501 ? 0.029 14.985 5.442 1.00 94.00 501 LEU A O 1
ATOM 3944 N N . ASN A 1 502 ? 0.733 13.489 3.886 1.00 94.06 502 ASN A N 1
ATOM 3945 C CA . ASN A 1 502 ? 0.661 14.353 2.709 1.00 94.06 502 ASN A CA 1
ATOM 3946 C C . ASN A 1 502 ? 1.588 15.582 2.802 1.00 94.06 502 ASN A C 1
ATOM 3948 O O . ASN A 1 502 ? 1.233 16.693 2.412 1.00 94.06 502 ASN A O 1
ATOM 3952 N N . GLN A 1 503 ? 2.782 15.387 3.369 1.00 90.50 503 GLN A N 1
ATOM 3953 C CA . GLN A 1 503 ? 3.766 16.447 3.632 1.00 90.50 503 GLN A CA 1
ATOM 3954 C C . GLN A 1 503 ? 4.976 16.396 2.691 1.00 90.50 503 GLN A C 1
ATOM 3956 O O . GLN A 1 503 ? 5.949 17.125 2.884 1.00 90.50 503 GLN A O 1
ATOM 3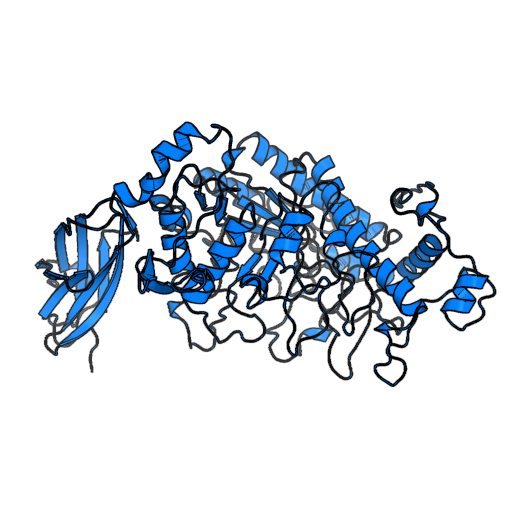961 N N . VAL A 1 504 ? 4.931 15.546 1.666 1.00 88.44 504 VAL A N 1
ATOM 3962 C CA . VAL A 1 504 ? 5.985 15.480 0.653 1.00 88.44 504 VAL A CA 1
ATOM 3963 C C . VAL A 1 504 ? 5.838 16.666 -0.309 1.00 88.44 504 VAL A C 1
ATOM 3965 O O . VAL A 1 504 ? 4.773 16.820 -0.916 1.00 88.44 504 VAL A O 1
ATOM 3968 N N . PRO A 1 505 ? 6.881 17.501 -0.477 1.00 88.38 505 PRO A N 1
ATOM 3969 C CA . PRO A 1 505 ? 6.865 18.577 -1.460 1.00 88.38 505 PRO A CA 1
ATOM 3970 C C . PRO A 1 505 ? 6.914 18.014 -2.883 1.00 88.38 505 PRO A C 1
ATOM 3972 O O . PRO A 1 505 ? 7.609 17.033 -3.143 1.00 88.38 505 PRO A O 1
ATOM 3975 N N . MET A 1 506 ? 6.225 18.677 -3.814 1.00 92.19 506 MET A N 1
ATOM 3976 C CA . MET A 1 506 ? 6.184 18.293 -5.228 1.00 92.19 506 MET A CA 1
ATOM 3977 C C . MET A 1 506 ? 6.943 19.278 -6.116 1.00 92.19 506 MET A C 1
ATOM 3979 O O . MET A 1 506 ? 7.174 20.428 -5.745 1.00 92.19 506 MET A O 1
ATOM 3983 N N . GLU A 1 507 ? 7.297 18.841 -7.328 1.00 91.44 507 GLU A N 1
ATOM 3984 C CA . GLU A 1 507 ? 8.031 19.647 -8.318 1.00 91.44 507 GLU A CA 1
ATOM 3985 C C . GLU A 1 507 ? 7.386 20.999 -8.630 1.00 91.44 507 GLU A C 1
ATOM 3987 O O . GLU A 1 507 ? 8.083 21.962 -8.935 1.00 91.44 507 GLU A O 1
ATOM 3992 N N . SER A 1 508 ? 6.054 21.069 -8.564 1.00 87.50 508 SER A N 1
ATOM 3993 C CA . SER A 1 508 ? 5.294 22.291 -8.835 1.00 87.50 508 SER A CA 1
ATOM 3994 C C . SER A 1 508 ? 5.468 23.360 -7.754 1.00 87.50 508 SER A C 1
ATOM 3996 O O . SER A 1 508 ? 5.055 24.501 -7.963 1.00 87.50 508 SER A O 1
ATOM 3998 N N . GLY A 1 509 ? 5.993 22.994 -6.578 1.00 85.38 509 GLY A N 1
ATOM 3999 C CA . GLY A 1 509 ? 6.128 23.861 -5.405 1.00 85.38 509 GLY A CA 1
ATOM 4000 C C . GLY A 1 509 ? 4.805 24.348 -4.798 1.00 85.38 509 GLY A C 1
ATOM 4001 O O . GLY A 1 509 ? 4.828 25.086 -3.819 1.00 85.38 509 GLY A O 1
ATOM 4002 N N . SER A 1 510 ? 3.663 23.966 -5.374 1.00 83.75 510 SER A N 1
ATOM 4003 C CA . SER A 1 510 ? 2.329 24.479 -5.026 1.00 83.75 510 SER A CA 1
ATOM 4004 C C . SER A 1 510 ? 1.304 23.378 -4.757 1.00 83.75 510 SER A C 1
ATOM 4006 O O . SER A 1 510 ? 0.349 23.609 -4.019 1.00 83.75 510 SER A O 1
ATOM 4008 N N . GLU A 1 511 ? 1.502 22.181 -5.314 1.00 88.38 511 GLU A N 1
ATOM 4009 C CA . GLU A 1 511 ? 0.684 20.999 -5.031 1.00 88.38 511 GLU A CA 1
ATOM 4010 C C . GLU A 1 511 ? 1.379 20.113 -3.985 1.00 88.38 511 GLU A C 1
ATOM 4012 O O . GLU A 1 511 ? 2.606 20.017 -3.950 1.00 88.38 511 GLU A O 1
ATOM 4017 N N . ASN A 1 512 ? 0.588 19.440 -3.148 1.00 92.62 512 ASN A N 1
ATOM 4018 C CA . ASN A 1 512 ? 1.069 18.330 -2.324 1.00 92.62 512 ASN A CA 1
ATOM 4019 C C . ASN A 1 512 ? 0.956 16.996 -3.086 1.00 92.62 512 ASN A C 1
ATOM 4021 O O . ASN A 1 512 ? 0.453 16.933 -4.218 1.00 92.62 512 ASN A O 1
ATOM 4025 N N . LEU A 1 513 ? 1.444 15.926 -2.462 1.00 95.38 513 LEU A N 1
ATOM 4026 C CA . LEU A 1 513 ? 1.510 14.593 -3.052 1.00 95.38 513 LEU A CA 1
ATOM 4027 C C . LEU A 1 513 ? 0.128 14.074 -3.478 1.00 95.38 513 LEU A C 1
ATOM 4029 O O . LEU A 1 513 ? -0.061 13.700 -4.635 1.00 95.38 513 LEU A O 1
ATOM 4033 N N . PHE A 1 514 ? -0.868 14.109 -2.590 1.00 96.88 514 PHE A N 1
ATOM 4034 C CA . PHE A 1 514 ? -2.194 13.555 -2.890 1.00 96.88 514 PHE A CA 1
ATOM 4035 C C . PHE A 1 514 ? -3.002 14.427 -3.857 1.00 96.88 514 PHE A C 1
ATOM 4037 O O . PHE A 1 514 ? -3.786 13.898 -4.645 1.00 96.88 514 PHE A O 1
ATOM 4044 N N . ALA A 1 515 ? -2.783 15.745 -3.872 1.00 95.88 515 ALA A N 1
ATOM 4045 C CA . ALA A 1 515 ? -3.323 16.627 -4.907 1.00 95.88 515 ALA A CA 1
ATOM 4046 C C . ALA A 1 515 ? -2.798 16.233 -6.296 1.00 95.88 515 ALA A C 1
ATOM 4048 O O . ALA A 1 515 ? -3.572 16.144 -7.251 1.00 95.88 515 ALA A O 1
ATOM 4049 N N . THR A 1 516 ? -1.497 15.933 -6.381 1.00 97.06 516 THR A N 1
ATOM 4050 C CA . THR A 1 516 ? -0.852 15.462 -7.613 1.00 97.06 516 THR A CA 1
ATOM 4051 C C . THR A 1 516 ? -1.433 14.119 -8.052 1.00 97.06 516 THR A C 1
ATOM 4053 O O . THR A 1 516 ? -1.823 13.982 -9.212 1.00 97.06 516 THR A O 1
ATOM 4056 N N . PHE A 1 517 ? -1.572 13.160 -7.128 1.00 97.69 517 PHE A N 1
ATOM 4057 C CA . PHE A 1 517 ? -2.192 11.861 -7.412 1.00 97.69 517 PHE A CA 1
ATOM 4058 C C . PHE A 1 517 ? -3.612 12.017 -7.943 1.00 97.69 517 PHE A C 1
ATOM 4060 O O . PHE A 1 517 ? -3.906 11.531 -9.028 1.00 97.69 517 PHE A O 1
ATOM 4067 N N . HIS A 1 518 ? -4.465 12.767 -7.243 1.00 97.06 518 HIS A N 1
ATOM 4068 C CA . HIS A 1 518 ? -5.852 12.978 -7.650 1.00 97.06 518 HIS A CA 1
ATOM 4069 C C . HIS A 1 518 ? -5.979 13.620 -9.037 1.00 97.06 518 HIS A C 1
ATOM 4071 O O . HIS A 1 518 ? -6.860 13.254 -9.815 1.00 97.06 518 HIS A O 1
ATOM 4077 N N . ARG A 1 519 ? -5.106 14.585 -9.356 1.00 96.69 519 ARG A N 1
ATOM 4078 C CA . ARG A 1 519 ? -5.092 15.259 -10.659 1.00 96.69 519 ARG A CA 1
ATOM 4079 C C . ARG A 1 519 ? -4.688 14.313 -11.789 1.00 96.69 519 ARG A C 1
ATOM 4081 O O . ARG A 1 519 ? -5.225 14.436 -12.888 1.00 96.69 519 ARG A O 1
ATOM 4088 N N . MET A 1 520 ? -3.717 13.435 -11.544 1.00 97.88 520 MET A N 1
ATOM 4089 C CA . MET A 1 520 ? -3.186 12.518 -12.557 1.00 97.88 520 MET A CA 1
ATOM 4090 C C . MET A 1 520 ? -4.041 11.257 -12.713 1.00 97.88 520 MET A C 1
ATOM 4092 O O . MET A 1 520 ? -4.221 10.786 -13.831 1.00 97.88 520 MET A O 1
ATOM 4096 N N . ASP A 1 521 ? -4.609 10.753 -11.618 1.00 98.31 521 ASP A N 1
ATOM 4097 C CA . ASP A 1 521 ? -5.514 9.612 -11.599 1.00 98.31 521 ASP A CA 1
ATOM 4098 C C . ASP A 1 521 ? -6.599 9.785 -10.514 1.00 98.31 521 ASP A C 1
ATOM 4100 O O . ASP A 1 521 ? -6.356 9.532 -9.332 1.00 98.31 521 ASP A O 1
ATOM 4104 N N . PRO A 1 522 ? -7.838 10.161 -10.876 1.00 95.81 522 PRO A N 1
ATOM 4105 C CA . PRO A 1 522 ? -8.920 10.364 -9.911 1.00 95.81 522 PRO A CA 1
ATOM 4106 C C . PRO A 1 522 ? -9.428 9.064 -9.262 1.00 95.81 522 PRO A C 1
ATOM 4108 O O . PRO A 1 522 ? -10.325 9.117 -8.417 1.00 95.81 522 PRO A O 1
ATOM 4111 N N . ASN A 1 523 ? -8.909 7.899 -9.664 1.00 96.62 523 ASN A N 1
ATOM 4112 C CA . ASN A 1 523 ? -9.243 6.594 -9.096 1.00 96.62 523 ASN A CA 1
ATOM 4113 C C . ASN A 1 523 ? -8.068 5.944 -8.353 1.00 96.62 523 ASN A C 1
ATOM 4115 O O . ASN A 1 523 ? -8.151 4.752 -8.043 1.00 96.62 523 ASN A O 1
ATOM 4119 N N . TRP A 1 524 ? -7.026 6.716 -8.038 1.00 98.38 524 TRP A N 1
ATOM 4120 C CA . TRP A 1 524 ? -5.889 6.253 -7.251 1.00 98.38 524 TRP A CA 1
ATOM 4121 C C . TRP A 1 524 ? -6.311 5.643 -5.903 1.00 98.38 524 TRP A C 1
ATOM 4123 O O . TRP A 1 524 ? -7.394 5.903 -5.361 1.00 98.38 524 TRP A O 1
ATOM 4133 N N . ALA A 1 525 ? -5.440 4.817 -5.335 1.00 98.50 525 ALA A N 1
ATOM 4134 C CA . ALA A 1 525 ? -5.656 4.199 -4.035 1.00 98.50 525 ALA A CA 1
ATOM 4135 C C . ALA A 1 525 ? -4.359 4.084 -3.232 1.00 98.50 525 ALA A C 1
ATOM 4137 O O . ALA A 1 525 ? -3.259 4.195 -3.771 1.00 98.50 525 ALA A O 1
ATOM 4138 N N . VAL A 1 526 ? -4.495 3.823 -1.933 1.00 98.25 526 VAL A N 1
ATOM 4139 C CA . VAL A 1 526 ? -3.364 3.581 -1.034 1.00 98.25 526 VAL A CA 1
ATOM 4140 C C . VAL A 1 526 ? -3.285 2.086 -0.755 1.00 98.25 526 VAL A C 1
ATOM 4142 O O . VAL A 1 526 ? -4.012 1.547 0.083 1.00 98.25 526 VAL A O 1
ATOM 4145 N N . VAL A 1 527 ? -2.429 1.402 -1.513 1.00 97.81 527 VAL A N 1
ATOM 4146 C CA . VAL A 1 527 ? -2.255 -0.062 -1.460 1.00 97.81 527 VAL A CA 1
ATOM 4147 C C . VAL A 1 527 ? -1.374 -0.514 -0.305 1.00 97.81 527 VAL A C 1
ATOM 4149 O O . VAL A 1 527 ? -1.372 -1.698 0.036 1.00 97.81 527 VAL A O 1
ATOM 4152 N N . GLU A 1 528 ? -0.666 0.421 0.323 1.00 95.62 528 GLU A N 1
ATOM 4153 C CA . GLU A 1 528 ? 0.042 0.208 1.574 1.00 95.62 528 GLU A CA 1
ATOM 4154 C C . GLU A 1 528 ? 0.286 1.541 2.287 1.00 95.62 528 GLU A C 1
ATOM 4156 O O . GLU A 1 528 ? 0.691 2.518 1.658 1.00 95.62 528 GLU A O 1
ATOM 4161 N N . PHE A 1 529 ? 0.061 1.598 3.599 1.00 94.94 529 PHE A N 1
ATOM 4162 C CA . PHE A 1 529 ? 0.554 2.714 4.398 1.00 94.94 529 PHE A CA 1
ATOM 4163 C C . PHE A 1 529 ? 0.735 2.376 5.872 1.00 94.94 529 PHE A C 1
ATOM 4165 O O . PHE A 1 529 ? 0.144 1.430 6.397 1.00 94.94 529 PHE A O 1
ATOM 4172 N N . ASN A 1 530 ? 1.483 3.233 6.556 1.00 94.31 530 ASN A N 1
ATOM 4173 C CA . ASN A 1 530 ? 1.403 3.408 7.999 1.00 94.31 530 ASN A CA 1
ATOM 4174 C C . ASN A 1 530 ? 1.724 4.877 8.332 1.00 94.31 530 ASN A C 1
ATOM 4176 O O . ASN A 1 530 ? 2.451 5.540 7.595 1.00 94.31 530 ASN A O 1
ATOM 4180 N N . THR A 1 531 ? 1.197 5.419 9.429 1.00 94.81 531 THR A N 1
ATOM 4181 C CA . THR A 1 531 ? 1.637 6.741 9.909 1.00 94.81 531 THR A CA 1
ATOM 4182 C C . THR A 1 531 ? 3.043 6.713 10.489 1.00 94.81 531 THR A C 1
ATOM 4184 O O . THR A 1 531 ? 3.670 7.763 10.618 1.00 94.81 531 THR A O 1
ATOM 4187 N N . ALA A 1 532 ? 3.541 5.529 10.842 1.00 92.19 532 ALA A N 1
ATOM 4188 C CA . ALA A 1 532 ? 4.909 5.334 11.274 1.00 92.19 532 ALA A CA 1
ATOM 4189 C C . ALA A 1 532 ? 5.863 5.493 10.097 1.00 92.19 532 ALA A C 1
ATOM 4191 O O . ALA A 1 532 ? 5.538 5.163 8.957 1.00 92.19 532 ALA A O 1
ATOM 4192 N N . ASP A 1 533 ? 7.051 5.995 10.396 1.00 87.38 533 ASP A N 1
ATOM 4193 C CA . ASP A 1 533 ? 8.140 6.092 9.442 1.00 87.38 533 ASP A CA 1
ATOM 4194 C C . ASP A 1 533 ? 9.069 4.891 9.649 1.00 87.38 533 ASP A C 1
ATOM 4196 O O . ASP A 1 533 ? 9.569 4.648 10.750 1.00 87.38 533 ASP A O 1
ATOM 4200 N N . PHE A 1 534 ? 9.277 4.110 8.589 1.00 79.50 534 PHE A N 1
ATOM 4201 C CA . PHE A 1 534 ? 10.099 2.905 8.648 1.00 79.50 534 PHE A CA 1
ATOM 4202 C C . PHE A 1 534 ? 11.580 3.205 8.927 1.00 79.50 534 PHE A C 1
ATOM 4204 O O . PHE A 1 534 ? 12.301 2.313 9.375 1.00 79.50 534 PHE A O 1
ATOM 4211 N N . GLN A 1 535 ? 12.032 4.449 8.719 1.00 81.00 535 GLN A N 1
ATOM 4212 C CA . GLN A 1 535 ? 13.389 4.892 9.048 1.00 81.00 535 GLN A CA 1
ATOM 4213 C C . GLN A 1 535 ? 13.599 5.094 10.562 1.00 81.00 535 GLN A C 1
ATOM 4215 O O . GLN A 1 535 ? 14.741 5.173 11.015 1.00 81.00 535 GLN A O 1
ATOM 4220 N N . ILE A 1 536 ? 12.519 5.156 11.353 1.00 84.69 536 ILE A N 1
ATOM 4221 C CA . ILE A 1 536 ? 12.519 5.325 12.819 1.00 84.69 536 ILE A CA 1
ATOM 4222 C C . ILE A 1 536 ? 11.523 4.346 13.487 1.00 84.69 536 ILE A C 1
ATOM 4224 O O . ILE A 1 536 ? 10.542 4.769 14.106 1.00 84.69 536 ILE A O 1
ATOM 4228 N N . PRO A 1 537 ? 11.777 3.023 13.396 1.00 83.31 537 PRO A N 1
ATOM 4229 C CA . PRO A 1 537 ? 10.823 1.952 13.731 1.00 83.31 537 PRO A CA 1
ATOM 4230 C C . PRO A 1 537 ? 10.338 1.901 15.181 1.00 83.31 537 PRO A C 1
ATOM 4232 O O . PRO A 1 537 ? 9.320 1.270 15.464 1.00 83.31 537 PRO A O 1
ATOM 4235 N N . ASP A 1 538 ? 11.060 2.534 16.101 1.00 84.00 538 ASP A N 1
ATOM 4236 C CA . ASP A 1 538 ? 10.755 2.486 17.532 1.00 84.00 538 ASP A CA 1
ATOM 4237 C C . ASP A 1 538 ? 9.724 3.548 17.951 1.00 84.00 538 ASP A C 1
ATOM 4239 O O . ASP A 1 538 ? 9.217 3.529 19.074 1.00 84.00 538 ASP A O 1
ATOM 4243 N N . ILE A 1 539 ? 9.404 4.496 17.061 1.00 86.00 539 ILE A N 1
ATOM 4244 C CA . ILE A 1 539 ? 8.482 5.595 17.352 1.00 86.00 539 ILE A CA 1
ATOM 4245 C C . ILE A 1 539 ? 7.071 5.191 16.928 1.00 86.00 539 ILE A C 1
ATOM 4247 O O . ILE A 1 539 ? 6.793 5.021 15.740 1.00 86.00 539 ILE A O 1
ATOM 4251 N N . LEU A 1 540 ? 6.173 5.059 17.910 1.00 90.44 540 LEU A N 1
ATOM 4252 C CA . LEU A 1 540 ? 4.737 4.894 17.686 1.00 90.44 540 LEU A CA 1
ATOM 4253 C C . LEU A 1 540 ? 4.096 6.268 17.406 1.00 90.44 540 LEU A C 1
ATOM 4255 O O . LEU A 1 540 ? 4.151 7.139 18.278 1.00 90.44 540 LEU A O 1
ATOM 4259 N N . PRO A 1 541 ? 3.482 6.476 16.227 1.00 93.69 541 PRO A N 1
ATOM 4260 C CA . PRO A 1 541 ? 2.765 7.707 15.904 1.00 93.69 541 PRO A CA 1
ATOM 4261 C C . PRO A 1 541 ? 1.579 7.964 16.822 1.00 93.69 541 PRO A C 1
ATOM 4263 O O . PRO A 1 541 ? 0.943 7.032 17.320 1.00 93.69 541 PRO A O 1
ATOM 4266 N N . ASP A 1 542 ? 1.236 9.238 16.974 1.00 95.69 542 ASP A N 1
ATOM 4267 C CA . ASP A 1 542 ? 0.080 9.653 17.754 1.00 95.69 542 ASP A CA 1
ATOM 4268 C C . ASP A 1 542 ? -1.239 9.612 16.957 1.00 95.69 542 ASP A C 1
ATOM 4270 O O . ASP A 1 542 ? -1.299 9.346 15.751 1.00 95.69 542 ASP A O 1
ATOM 4274 N N . TYR A 1 543 ? -2.332 9.869 17.674 1.00 96.75 543 TYR A N 1
ATOM 4275 C CA . TYR A 1 543 ? -3.680 9.910 17.115 1.00 96.75 543 TYR A CA 1
ATOM 4276 C C . TYR A 1 543 ? -3.857 11.044 16.092 1.00 96.75 543 TYR A C 1
ATOM 4278 O O . TYR A 1 543 ? -4.560 10.870 15.097 1.00 96.75 543 TYR A O 1
ATOM 4286 N N . ALA A 1 544 ? -3.230 12.205 16.311 1.00 96.88 544 ALA A N 1
ATOM 4287 C CA . ALA A 1 544 ? -3.392 13.377 15.451 1.00 96.88 544 ALA A CA 1
ATOM 4288 C C . ALA A 1 544 ? -2.831 13.111 14.045 1.00 96.88 544 ALA A C 1
ATOM 4290 O O . ALA A 1 544 ? -3.477 13.426 13.042 1.00 96.88 544 ALA A O 1
ATOM 4291 N N . MET A 1 545 ? -1.672 12.449 13.971 1.00 96.75 545 MET A N 1
ATOM 4292 C CA . MET A 1 545 ? -1.083 11.960 12.724 1.00 96.75 545 MET A CA 1
ATOM 4293 C C . MET A 1 545 ? -2.036 11.011 11.986 1.00 96.75 545 MET A C 1
ATOM 4295 O O . MET A 1 545 ? -2.263 11.167 10.787 1.00 96.75 545 MET A O 1
ATOM 4299 N N . ALA A 1 546 ? -2.631 10.050 12.697 1.00 97.31 546 ALA A N 1
ATOM 4300 C CA . ALA A 1 546 ? -3.564 9.085 12.119 1.00 97.31 546 ALA A CA 1
ATOM 4301 C C . ALA A 1 546 ? -4.864 9.715 11.613 1.00 97.31 546 ALA A C 1
ATOM 4303 O O . ALA A 1 546 ? -5.291 9.432 10.491 1.00 97.31 546 ALA A O 1
ATOM 4304 N N . TYR A 1 547 ? -5.459 10.603 12.409 1.00 97.88 547 TYR A N 1
ATOM 4305 C CA . TYR A 1 547 ? -6.632 11.379 12.023 1.00 97.88 547 TYR A CA 1
ATOM 4306 C C . TYR A 1 547 ? -6.367 12.174 10.737 1.00 97.88 547 TYR A C 1
ATOM 4308 O O . TYR A 1 547 ? -7.131 12.068 9.774 1.00 97.88 547 TYR A O 1
ATOM 4316 N N . ARG A 1 548 ? -5.244 12.907 10.687 1.00 97.12 548 ARG A N 1
ATOM 4317 C CA . ARG A 1 548 ? -4.830 13.668 9.503 1.00 97.12 548 ARG A CA 1
ATOM 4318 C C . ARG A 1 548 ? -4.659 12.759 8.291 1.00 97.12 548 ARG A C 1
ATOM 4320 O O . ARG A 1 548 ? -5.228 13.054 7.246 1.00 97.12 548 ARG A O 1
ATOM 4327 N N . ALA A 1 549 ? -3.912 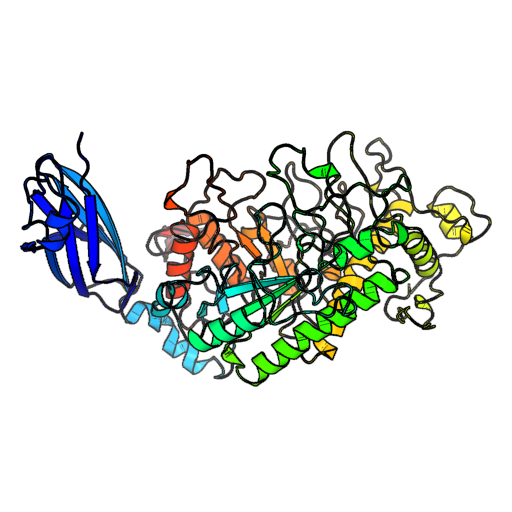11.664 8.421 1.00 97.44 549 ALA A N 1
ATOM 4328 C CA . ALA A 1 549 ? -3.628 10.758 7.310 1.00 97.44 549 ALA A CA 1
ATOM 4329 C C . ALA A 1 549 ? -4.922 10.220 6.670 1.00 97.44 549 ALA A C 1
ATOM 4331 O O . ALA A 1 549 ? -5.109 10.327 5.458 1.00 97.44 549 ALA A O 1
ATOM 4332 N N . LEU A 1 550 ? -5.851 9.704 7.485 1.00 97.94 550 LEU A N 1
ATOM 4333 C CA . LEU A 1 550 ? -7.137 9.177 7.011 1.00 97.94 550 LEU A CA 1
ATOM 4334 C C . LEU A 1 550 ? -7.999 10.261 6.346 1.00 97.94 550 LEU A C 1
ATOM 4336 O O . LEU A 1 550 ? -8.556 10.025 5.271 1.00 97.94 550 LEU A O 1
ATOM 4340 N N . ARG A 1 551 ? -8.067 11.459 6.944 1.00 97.12 551 ARG A N 1
ATOM 4341 C CA . ARG A 1 551 ? -8.773 12.617 6.375 1.00 97.12 551 ARG A CA 1
ATOM 4342 C C . ARG A 1 551 ? -8.206 13.006 5.010 1.00 97.12 551 ARG A C 1
ATOM 4344 O O . ARG A 1 551 ? -8.972 13.194 4.067 1.00 97.12 551 ARG A O 1
ATOM 4351 N N . GLU A 1 552 ? -6.885 13.142 4.905 1.00 96.94 552 GLU A N 1
ATOM 4352 C CA . GLU A 1 552 ? -6.198 13.530 3.671 1.00 96.94 552 GLU A CA 1
ATOM 4353 C C . GLU A 1 552 ? -6.458 12.503 2.563 1.00 96.94 552 GLU A C 1
ATOM 4355 O O . GLU A 1 552 ? -6.967 12.859 1.502 1.00 96.94 552 GLU A O 1
ATOM 4360 N N . MET A 1 553 ? -6.206 11.217 2.821 1.00 97.50 553 MET A N 1
ATOM 4361 C CA . MET A 1 553 ? -6.428 10.161 1.826 1.00 97.50 553 MET A CA 1
ATOM 4362 C C . MET A 1 553 ? -7.876 10.147 1.314 1.00 97.50 553 MET A C 1
ATOM 4364 O O . MET A 1 553 ? -8.103 10.071 0.105 1.00 97.50 553 MET A O 1
ATOM 4368 N N . PHE A 1 554 ? -8.863 10.291 2.206 1.00 97.62 554 PHE A N 1
ATOM 4369 C CA . PHE A 1 554 ? -10.272 10.340 1.814 1.00 97.62 554 PHE A CA 1
ATOM 4370 C C . PHE A 1 554 ? -10.619 11.596 1.000 1.00 97.62 554 PHE A C 1
ATOM 4372 O O . PHE A 1 554 ? -11.202 11.493 -0.081 1.00 97.62 554 PHE A O 1
ATOM 4379 N N . ASN A 1 555 ? -10.236 12.786 1.476 1.00 97.19 555 ASN A N 1
ATOM 4380 C CA . ASN A 1 555 ? -10.605 14.060 0.845 1.00 97.19 555 ASN A CA 1
ATOM 4381 C C . ASN A 1 555 ? -9.917 14.300 -0.507 1.00 97.19 555 ASN A C 1
ATOM 4383 O O . ASN A 1 555 ? -10.468 15.019 -1.350 1.00 97.19 555 ASN A O 1
ATOM 4387 N N . TYR A 1 556 ? -8.755 13.681 -0.733 1.00 97.06 556 TYR A N 1
ATOM 4388 C CA . TYR A 1 556 ? -8.081 13.642 -2.034 1.00 97.06 556 TYR A CA 1
ATOM 4389 C C . TYR A 1 556 ? -8.513 12.449 -2.907 1.00 97.06 556 TYR A C 1
ATOM 4391 O O . TYR A 1 556 ? -7.985 12.244 -3.999 1.00 97.06 556 TYR A O 1
ATOM 4399 N N . GLY A 1 557 ? -9.533 11.699 -2.487 1.00 96.06 557 GLY A N 1
ATOM 4400 C CA . GLY A 1 557 ? -10.257 10.770 -3.349 1.00 96.06 557 GLY A CA 1
ATOM 4401 C C . GLY A 1 557 ? -9.646 9.379 -3.488 1.00 96.06 557 GLY A C 1
ATOM 4402 O O . GLY A 1 557 ? -9.981 8.699 -4.459 1.00 96.06 557 GLY A O 1
ATOM 4403 N N . ALA A 1 558 ? -8.808 8.933 -2.545 1.00 97.69 558 ALA A N 1
ATOM 4404 C CA . ALA A 1 558 ? -8.342 7.549 -2.528 1.00 97.69 558 ALA A CA 1
ATOM 4405 C C . ALA A 1 558 ? -9.538 6.576 -2.514 1.00 97.69 558 ALA A C 1
ATOM 4407 O O . ALA A 1 558 ? -10.525 6.784 -1.801 1.00 97.69 558 ALA A O 1
ATOM 4408 N N . ARG A 1 559 ? -9.470 5.493 -3.298 1.00 96.56 559 ARG A N 1
ATOM 4409 C CA . ARG A 1 559 ? -10.557 4.493 -3.370 1.00 96.56 559 ARG A CA 1
ATOM 4410 C C . ARG A 1 559 ? -10.596 3.541 -2.181 1.00 96.56 559 ARG A C 1
ATOM 4412 O O . ARG A 1 559 ? -11.670 3.094 -1.778 1.00 96.56 559 ARG A O 1
ATOM 4419 N N . PHE A 1 560 ? -9.435 3.245 -1.625 1.00 98.12 560 PHE A N 1
ATOM 4420 C CA . PHE A 1 560 ? -9.269 2.461 -0.414 1.00 98.12 560 PHE A CA 1
ATOM 4421 C C . PHE A 1 560 ? -7.928 2.789 0.223 1.00 98.12 560 PHE A C 1
ATOM 4423 O O . PHE A 1 560 ? -7.068 3.434 -0.387 1.00 98.12 560 PHE A O 1
ATOM 4430 N N . VAL A 1 561 ? -7.759 2.289 1.440 1.00 97.88 561 VAL A N 1
ATOM 4431 C CA . VAL A 1 561 ? -6.524 2.394 2.194 1.00 97.88 561 VAL A CA 1
ATOM 4432 C C . VAL A 1 561 ? -6.164 1.049 2.829 1.00 97.88 561 VAL A C 1
ATOM 4434 O O . VAL A 1 561 ? -7.024 0.370 3.393 1.00 97.88 561 VAL A O 1
ATOM 4437 N N . SER A 1 562 ? -4.895 0.652 2.740 1.00 97.75 562 SER A N 1
ATOM 4438 C CA . SER A 1 562 ? -4.393 -0.617 3.277 1.00 97.75 562 SER A CA 1
ATOM 4439 C C . SER A 1 562 ? -3.298 -0.407 4.334 1.00 97.75 562 SER A C 1
ATOM 4441 O O . SER A 1 562 ? -2.127 -0.287 3.973 1.00 97.75 562 SER A O 1
ATOM 4443 N N . PRO A 1 563 ? -3.637 -0.372 5.636 1.00 95.38 563 PRO A N 1
ATOM 4444 C CA . PRO A 1 563 ? -2.643 -0.304 6.705 1.00 95.38 563 PRO A CA 1
ATOM 4445 C C . PRO A 1 563 ? -1.759 -1.561 6.739 1.00 95.38 563 PRO A C 1
ATOM 4447 O O . PRO A 1 563 ? -2.286 -2.672 6.766 1.00 95.38 563 PRO A O 1
ATOM 4450 N N . MET A 1 564 ? -0.435 -1.422 6.777 1.00 88.69 564 MET A N 1
ATOM 4451 C CA . MET A 1 564 ? 0.481 -2.570 6.860 1.00 88.69 564 MET A CA 1
ATOM 4452 C C . MET A 1 564 ? 0.556 -3.118 8.289 1.00 88.69 564 MET A C 1
ATOM 4454 O O . MET A 1 564 ? 1.257 -2.487 9.080 1.00 88.69 564 MET A O 1
ATOM 4458 N N . ALA A 1 565 ? -0.138 -4.220 8.668 1.00 72.25 565 ALA A N 1
ATOM 4459 C CA . ALA A 1 565 ? -0.083 -4.592 10.092 1.00 72.25 565 ALA A CA 1
ATOM 4460 C C . ALA A 1 565 ? -0.763 -5.829 10.726 1.00 72.25 565 ALA A C 1
ATOM 4462 O O . ALA A 1 565 ? -0.423 -6.116 11.869 1.00 72.25 565 ALA A O 1
ATOM 4463 N N . TRP A 1 566 ? -1.802 -6.473 10.182 1.00 76.94 566 TRP A N 1
ATOM 4464 C CA . TRP A 1 566 ? -2.745 -7.246 11.030 1.00 76.94 566 TRP A CA 1
ATOM 4465 C C . TRP A 1 566 ? -2.084 -8.333 11.895 1.00 76.94 566 TRP A C 1
ATOM 4467 O O . TRP A 1 566 ? -2.461 -8.529 13.048 1.00 76.94 566 TRP A O 1
ATOM 4477 N N . ASN A 1 567 ? -1.085 -9.005 11.333 1.00 80.88 567 ASN A N 1
ATOM 4478 C CA . ASN A 1 567 ? -0.260 -10.025 11.973 1.00 80.88 567 ASN A CA 1
ATOM 4479 C C . ASN A 1 567 ? 1.168 -9.535 12.303 1.00 80.88 567 ASN A C 1
ATOM 4481 O O . ASN A 1 567 ? 2.045 -10.345 12.595 1.00 80.88 567 ASN A O 1
ATOM 4485 N N . GLY A 1 568 ? 1.401 -8.222 12.232 1.00 79.94 568 GLY A N 1
ATOM 4486 C CA . GLY A 1 568 ? 2.628 -7.554 12.652 1.00 79.94 568 GLY A CA 1
ATOM 4487 C C . GLY A 1 568 ? 2.632 -7.224 14.147 1.00 79.94 568 GLY A C 1
ATOM 4488 O O . GLY A 1 568 ? 2.034 -7.925 14.965 1.00 79.94 568 GLY A O 1
ATOM 4489 N N . SER A 1 569 ? 3.329 -6.151 14.525 1.00 85.12 569 SER A N 1
ATOM 4490 C CA . SER A 1 569 ? 3.453 -5.744 15.931 1.00 85.12 569 SER A CA 1
ATOM 4491 C C . SER A 1 569 ? 2.111 -5.327 16.549 1.00 85.12 569 SER A C 1
ATOM 4493 O O . SER A 1 569 ? 1.255 -4.729 15.898 1.00 85.12 569 SER A O 1
ATOM 4495 N N . ASN A 1 570 ? 1.930 -5.573 17.848 1.00 89.69 570 ASN A N 1
ATOM 4496 C CA . ASN A 1 570 ? 0.769 -5.082 18.588 1.00 89.69 570 ASN A CA 1
ATOM 4497 C C . ASN A 1 570 ? 1.111 -3.777 19.318 1.00 89.69 570 ASN A C 1
ATOM 4499 O O . ASN A 1 570 ? 2.156 -3.678 19.955 1.00 89.69 570 ASN A O 1
ATOM 4503 N N . GLY A 1 571 ? 0.225 -2.780 19.276 1.00 89.00 571 GLY A N 1
ATOM 4504 C CA . GLY A 1 571 ? 0.421 -1.510 19.978 1.00 89.00 571 GLY A CA 1
ATOM 4505 C C . GLY A 1 571 ? 0.560 -1.650 21.498 1.00 89.00 571 GLY A C 1
ATOM 4506 O O . GLY A 1 571 ? 1.203 -0.810 22.123 1.00 89.00 571 GLY A O 1
ATOM 4507 N N . THR A 1 572 ? 0.056 -2.736 22.102 1.00 89.00 572 THR A N 1
ATOM 4508 C CA . THR A 1 572 ? 0.290 -3.025 23.529 1.00 89.00 572 THR A CA 1
ATOM 4509 C C . THR A 1 572 ? 1.742 -3.355 23.861 1.00 89.00 572 THR A C 1
ATOM 4511 O O . THR A 1 572 ? 2.129 -3.260 25.025 1.00 89.00 572 THR A O 1
ATOM 4514 N N . ASP A 1 573 ? 2.536 -3.727 22.857 1.00 89.12 573 ASP A N 1
ATOM 4515 C CA . ASP A 1 573 ? 3.945 -4.083 23.007 1.00 89.12 573 ASP A CA 1
ATOM 4516 C C . ASP A 1 573 ? 4.889 -2.903 22.736 1.00 89.12 573 ASP A C 1
ATOM 4518 O O . ASP A 1 573 ? 6.108 -3.076 22.733 1.00 89.12 573 ASP A O 1
ATOM 4522 N N . ALA A 1 574 ? 4.352 -1.693 22.540 1.00 88.56 574 ALA A N 1
ATOM 4523 C CA . ALA A 1 574 ? 5.150 -0.495 22.307 1.00 88.56 574 ALA A CA 1
ATOM 4524 C C . ALA A 1 574 ? 6.221 -0.298 23.399 1.00 88.56 574 ALA A C 1
ATOM 4526 O O . ALA A 1 574 ? 5.942 -0.357 24.599 1.00 88.56 574 ALA A O 1
ATOM 4527 N N . GLY A 1 575 ? 7.463 -0.064 22.967 1.00 86.25 575 GLY A N 1
ATOM 4528 C CA . GLY A 1 575 ? 8.635 0.059 23.842 1.00 86.25 575 GLY A CA 1
ATOM 4529 C C . GLY A 1 575 ? 9.338 -1.263 24.183 1.00 86.25 575 GLY A C 1
ATOM 4530 O O . GLY A 1 575 ? 10.383 -1.235 24.834 1.00 86.25 575 GLY A O 1
ATOM 4531 N N . GLN A 1 576 ? 8.815 -2.418 23.753 1.00 87.81 576 GLN A N 1
ATOM 4532 C CA . GLN A 1 576 ? 9.536 -3.693 23.823 1.00 87.81 576 GLN A CA 1
ATOM 4533 C C . GLN A 1 576 ? 10.548 -3.819 22.672 1.00 87.81 576 GLN A C 1
ATOM 4535 O O . GLN A 1 576 ? 10.335 -3.295 21.586 1.00 87.81 576 GLN A O 1
ATOM 4540 N N . ALA A 1 577 ? 11.634 -4.570 22.878 1.00 84.38 577 ALA A N 1
ATOM 4541 C CA . ALA A 1 577 ? 12.733 -4.676 21.907 1.00 84.38 577 ALA A CA 1
ATOM 4542 C C . ALA A 1 577 ? 12.349 -5.313 20.553 1.00 84.38 577 ALA A C 1
ATOM 4544 O O . ALA A 1 577 ? 13.066 -5.137 19.575 1.00 84.38 577 ALA A O 1
ATOM 4545 N N . SER A 1 578 ? 11.259 -6.083 20.496 1.00 80.44 578 SER A N 1
ATOM 4546 C CA . SER A 1 578 ? 10.752 -6.714 19.269 1.00 80.44 578 SER A CA 1
ATOM 4547 C C . SER A 1 578 ? 9.645 -5.914 18.579 1.00 80.44 578 SER A C 1
ATOM 4549 O O . SER A 1 578 ? 9.104 -6.381 17.580 1.00 80.44 578 SER A O 1
ATOM 4551 N N . TYR A 1 579 ? 9.260 -4.761 19.129 1.00 86.44 579 TYR A N 1
ATOM 4552 C CA . TYR A 1 579 ? 8.191 -3.931 18.590 1.00 86.44 579 TYR A CA 1
ATOM 4553 C C . TYR A 1 579 ? 8.676 -3.130 17.380 1.00 86.44 579 TYR A C 1
ATOM 4555 O O . TYR A 1 579 ? 9.723 -2.495 17.434 1.00 86.44 579 TYR A O 1
ATOM 4563 N N . VAL A 1 580 ? 7.887 -3.132 16.306 1.00 86.88 580 VAL A N 1
ATOM 4564 C CA . VAL A 1 580 ? 8.161 -2.378 15.079 1.00 86.88 580 VAL A CA 1
ATOM 4565 C C . VAL A 1 580 ? 6.909 -1.601 14.678 1.00 86.88 580 VAL A C 1
ATOM 4567 O O . VAL A 1 580 ? 5.919 -2.189 14.228 1.00 86.88 580 VAL A O 1
ATOM 4570 N N . SER A 1 581 ? 6.946 -0.275 14.825 1.00 89.94 581 SER A N 1
ATOM 4571 C CA . SER A 1 581 ? 5.759 0.586 14.738 1.00 89.94 581 SER A CA 1
ATOM 4572 C C . SER A 1 581 ? 5.077 0.573 13.369 1.00 89.94 581 SER A C 1
ATOM 4574 O O . SER A 1 581 ? 3.850 0.558 13.295 1.00 89.94 581 SER A O 1
ATOM 4576 N N . TYR A 1 582 ? 5.841 0.489 12.278 1.00 88.31 582 TYR A N 1
ATOM 4577 C CA . TYR A 1 582 ? 5.304 0.492 10.910 1.00 88.31 582 TYR A CA 1
ATOM 4578 C C . TYR A 1 582 ? 4.594 -0.800 10.496 1.00 88.31 582 TYR A C 1
ATOM 4580 O O . TYR A 1 582 ? 3.965 -0.836 9.441 1.00 88.31 582 TYR A O 1
ATOM 4588 N N . THR A 1 583 ? 4.642 -1.831 11.343 1.00 89.06 583 THR A N 1
ATOM 4589 C CA . THR A 1 583 ? 3.848 -3.062 11.203 1.00 89.06 583 THR A CA 1
ATOM 4590 C C . THR A 1 583 ? 2.720 -3.144 12.231 1.00 89.06 583 THR A C 1
ATOM 4592 O O . THR A 1 583 ? 2.101 -4.195 12.374 1.00 89.06 583 THR A O 1
ATOM 4595 N N . ALA A 1 584 ? 2.478 -2.076 12.999 1.00 90.62 584 ALA A N 1
ATOM 4596 C CA . ALA A 1 584 ? 1.495 -2.077 14.069 1.00 90.62 584 ALA A CA 1
ATOM 4597 C C . ALA A 1 584 ? 0.165 -1.451 13.636 1.00 90.62 584 ALA A C 1
ATOM 4599 O O . ALA A 1 584 ? 0.122 -0.378 13.036 1.00 90.62 584 ALA A O 1
ATOM 4600 N N . TRP A 1 585 ? -0.935 -2.114 14.001 1.00 92.06 585 TRP A N 1
ATOM 4601 C CA . TRP A 1 585 ? -2.307 -1.629 13.791 1.00 92.06 585 TRP A CA 1
ATOM 4602 C C . TRP A 1 585 ? -3.175 -1.886 15.001 1.00 92.06 585 TRP A C 1
ATOM 4604 O O . TRP A 1 585 ? -3.726 -0.949 15.575 1.00 92.06 585 TRP A O 1
ATOM 4614 N N . ARG A 1 586 ? -3.261 -3.146 15.436 1.00 91.38 586 ARG A N 1
ATOM 4615 C CA . ARG A 1 586 ? -4.058 -3.515 16.604 1.00 91.38 586 ARG A CA 1
ATOM 4616 C C . ARG A 1 586 ? -3.575 -2.758 17.835 1.00 91.38 586 ARG A C 1
ATOM 4618 O O . ARG A 1 586 ? -2.382 -2.748 18.126 1.00 91.38 586 ARG A O 1
ATOM 4625 N N . ASN A 1 587 ? -4.515 -2.163 18.561 1.00 90.31 587 ASN A N 1
ATOM 4626 C CA . ASN A 1 587 ? -4.280 -1.393 19.780 1.00 90.31 587 ASN A CA 1
ATOM 4627 C C . ASN A 1 587 ? -3.317 -0.207 19.586 1.00 90.31 587 ASN A C 1
ATOM 4629 O O . ASN A 1 587 ? -2.553 0.124 20.490 1.00 90.31 587 ASN A O 1
ATOM 4633 N N . THR A 1 588 ? -3.339 0.426 18.412 1.00 93.88 588 THR A N 1
ATOM 4634 C CA . THR A 1 588 ? -2.555 1.639 18.124 1.00 93.88 588 THR A CA 1
ATOM 4635 C C . THR A 1 588 ? -3.452 2.878 18.026 1.00 93.88 588 THR A C 1
ATOM 4637 O O . THR A 1 588 ? -4.647 2.743 17.734 1.00 93.88 588 THR A O 1
ATOM 4640 N N . PRO A 1 589 ? -2.890 4.096 18.165 1.00 95.50 589 PRO A N 1
ATOM 4641 C CA . PRO A 1 589 ? -3.617 5.333 17.873 1.00 95.50 589 PRO A CA 1
ATOM 4642 C C . PRO A 1 589 ? -4.180 5.392 16.444 1.00 95.50 589 PRO A C 1
ATOM 4644 O O . PRO A 1 589 ? -5.198 6.037 16.207 1.00 95.50 589 PRO A O 1
ATOM 4647 N N . LEU A 1 590 ? -3.561 4.680 15.493 1.00 96.25 590 LEU A N 1
ATOM 4648 C CA . LEU A 1 590 ? -4.041 4.588 14.117 1.00 96.25 590 LEU A CA 1
ATOM 4649 C C . LEU A 1 590 ? -5.344 3.786 13.994 1.00 96.25 590 LEU A C 1
ATOM 4651 O O . LEU A 1 590 ? -6.276 4.231 13.325 1.00 96.25 590 LEU A O 1
ATOM 4655 N N . GLU A 1 591 ? -5.451 2.640 14.668 1.00 95.12 591 GLU A N 1
ATOM 4656 C CA . GLU A 1 591 ? -6.712 1.891 14.716 1.00 95.12 591 GLU A CA 1
ATOM 4657 C C . GLU A 1 591 ? -7.801 2.677 15.459 1.00 95.12 591 GLU A C 1
ATOM 4659 O O . GLU A 1 591 ? -8.968 2.655 15.062 1.00 95.12 591 GLU A O 1
ATOM 4664 N N . GLU A 1 592 ? -7.431 3.393 16.519 1.00 94.81 592 GLU A N 1
ATOM 4665 C CA . GLU A 1 592 ? -8.360 4.249 17.250 1.00 94.81 592 GLU A CA 1
ATOM 4666 C C . GLU A 1 592 ? -8.936 5.356 16.354 1.00 94.81 592 GLU A C 1
ATOM 4668 O O . GLU A 1 592 ? -10.158 5.480 16.242 1.00 94.81 592 GLU A O 1
ATOM 4673 N N . ALA A 1 593 ? -8.071 6.087 15.643 1.00 96.94 593 ALA A N 1
ATOM 4674 C CA . ALA A 1 593 ? -8.481 7.104 14.678 1.00 96.94 593 ALA A CA 1
ATOM 4675 C C . ALA A 1 593 ? -9.306 6.509 13.532 1.00 96.94 593 ALA A C 1
ATOM 4677 O O . ALA A 1 593 ? -10.258 7.139 13.073 1.00 96.94 593 ALA A O 1
ATOM 4678 N N . MET A 1 594 ? -9.004 5.279 13.098 1.00 96.50 594 MET A N 1
ATOM 4679 C CA . MET A 1 594 ? -9.816 4.575 12.106 1.00 96.50 594 MET A CA 1
ATOM 4680 C C . MET A 1 594 ? -11.250 4.346 12.588 1.00 96.50 594 MET A C 1
ATOM 4682 O O . MET A 1 594 ? -12.186 4.565 11.820 1.00 96.50 594 MET A O 1
ATOM 4686 N N . ARG A 1 595 ? -11.454 3.938 13.846 1.00 95.81 595 ARG A N 1
ATOM 4687 C CA . ARG A 1 595 ? -12.805 3.716 14.392 1.00 95.81 595 ARG A CA 1
ATOM 4688 C C . ARG A 1 595 ? -13.617 5.012 14.399 1.00 95.81 595 ARG A C 1
ATOM 4690 O O . ARG A 1 595 ? -14.781 5.008 14.002 1.00 95.81 595 ARG A O 1
ATOM 4697 N N . ASP A 1 596 ? -13.004 6.130 14.782 1.00 96.44 596 ASP A N 1
ATOM 4698 C CA . ASP A 1 596 ? -13.652 7.448 14.758 1.00 96.44 596 ASP A CA 1
ATOM 4699 C C . ASP A 1 596 ? -13.877 7.972 13.326 1.00 96.44 596 ASP A C 1
ATOM 4701 O O . ASP A 1 596 ? -14.927 8.554 13.015 1.00 96.44 596 ASP A O 1
ATOM 4705 N N . PHE A 1 597 ? -12.947 7.684 12.414 1.00 97.19 597 PHE A N 1
ATOM 4706 C CA . PHE A 1 597 ? -13.105 7.921 10.981 1.00 97.19 597 PHE A CA 1
ATOM 4707 C C . PHE A 1 597 ? -14.306 7.144 10.423 1.00 97.19 597 PHE A C 1
ATOM 4709 O O . PHE A 1 597 ? -15.163 7.733 9.766 1.00 97.19 597 PHE A O 1
ATOM 4716 N N . ALA A 1 598 ? -14.442 5.858 10.753 1.00 96.56 598 ALA A N 1
ATOM 4717 C CA . ALA A 1 598 ? -15.537 5.021 10.275 1.00 96.56 598 ALA A CA 1
ATOM 4718 C C . ALA A 1 598 ? -16.914 5.529 10.732 1.00 96.56 598 ALA A C 1
ATOM 4720 O O . ALA A 1 598 ? -17.859 5.553 9.943 1.00 96.56 598 ALA A O 1
ATOM 4721 N N . VAL A 1 599 ? -17.017 6.004 11.978 1.00 96.12 599 VAL A N 1
ATOM 4722 C CA . VAL A 1 599 ? -18.253 6.604 12.502 1.00 96.12 599 VAL A CA 1
ATOM 4723 C C . VAL A 1 599 ? -18.582 7.914 11.788 1.00 96.12 599 VAL A C 1
ATOM 4725 O O . VAL A 1 599 ? -19.706 8.099 11.325 1.00 96.12 599 VAL A O 1
ATOM 4728 N N . SER A 1 600 ? -17.611 8.823 11.668 1.00 95.69 600 SER A N 1
ATOM 4729 C CA . SER A 1 600 ? -17.827 10.139 11.044 1.00 95.69 600 SER A CA 1
ATOM 4730 C C . SER A 1 600 ? -18.144 10.061 9.544 1.00 95.69 600 SER A C 1
ATOM 4732 O O . SER A 1 600 ? -18.891 10.906 9.039 1.00 95.69 600 SER A O 1
ATOM 4734 N N . HIS A 1 601 ? -17.637 9.031 8.859 1.00 96.12 601 HIS A N 1
ATOM 4735 C CA . HIS A 1 601 ? -17.800 8.803 7.419 1.00 96.12 601 HIS A CA 1
ATOM 4736 C C . HIS A 1 601 ? -18.904 7.792 7.070 1.00 96.12 601 HIS A C 1
ATOM 4738 O O . HIS A 1 601 ? -19.104 7.470 5.894 1.00 96.12 601 HIS A O 1
ATOM 4744 N N . ALA A 1 602 ? -19.668 7.304 8.051 1.00 95.62 602 ALA A N 1
ATOM 4745 C CA . ALA A 1 602 ? -20.819 6.454 7.781 1.00 95.62 602 ALA A CA 1
ATOM 4746 C C . ALA A 1 602 ? -21.825 7.187 6.871 1.00 95.62 602 ALA A C 1
ATOM 4748 O O . ALA A 1 602 ? -22.283 8.283 7.196 1.00 95.62 602 ALA A O 1
ATOM 4749 N N . PHE A 1 603 ? -22.185 6.574 5.738 1.00 95.44 603 PHE A N 1
ATOM 4750 C CA . PHE A 1 603 ? -23.004 7.173 4.669 1.00 95.44 603 PHE A CA 1
ATOM 4751 C C . PHE A 1 603 ? -22.353 8.355 3.909 1.00 95.44 603 PHE A C 1
ATOM 4753 O O . PHE A 1 603 ? -23.049 9.081 3.198 1.00 95.44 603 PHE A O 1
ATOM 4760 N N . VAL A 1 604 ? -21.031 8.536 3.988 1.00 95.38 604 VAL A N 1
ATOM 4761 C CA . VAL A 1 604 ? -20.262 9.489 3.166 1.00 95.38 604 VAL A CA 1
ATOM 4762 C C . VAL A 1 604 ? -19.537 8.728 2.046 1.00 95.38 604 VAL A C 1
ATOM 4764 O O . VAL A 1 604 ? -18.624 7.958 2.340 1.00 95.38 604 VAL A O 1
ATOM 4767 N N . PRO A 1 605 ? -19.942 8.870 0.770 1.00 93.06 605 PRO A N 1
ATOM 4768 C CA . PRO A 1 605 ? -19.387 8.074 -0.327 1.00 93.06 605 PRO A CA 1
ATOM 4769 C C . PRO A 1 605 ? -17.979 8.546 -0.733 1.00 93.06 605 PRO A C 1
ATOM 4771 O O . PRO A 1 605 ? -17.688 9.742 -0.621 1.00 93.06 605 PRO A O 1
ATOM 4774 N N . PRO A 1 606 ? -17.132 7.663 -1.299 1.00 90.69 606 PRO A N 1
ATOM 4775 C CA . PRO A 1 606 ? -15.892 8.080 -1.951 1.00 90.69 606 PRO A CA 1
ATOM 4776 C C . PRO A 1 606 ? -16.122 9.204 -2.973 1.00 90.69 606 PRO A C 1
ATOM 4778 O O . PRO A 1 606 ? -17.043 9.135 -3.789 1.00 90.69 606 PRO A O 1
ATOM 4781 N N . GLY A 1 607 ? -15.268 10.229 -2.945 1.00 88.69 607 GLY A N 1
ATOM 4782 C CA . GLY A 1 607 ? -15.379 11.426 -3.790 1.00 88.69 607 GLY A CA 1
ATOM 4783 C C . GLY A 1 607 ? -16.166 12.582 -3.159 1.00 88.69 607 GLY A C 1
ATOM 4784 O O . GLY A 1 607 ? -16.093 13.705 -3.658 1.00 88.69 607 GLY A O 1
ATOM 4785 N N . ALA A 1 608 ? -16.877 12.351 -2.051 1.00 92.69 608 ALA A N 1
ATOM 4786 C CA . ALA A 1 608 ? -17.286 13.439 -1.169 1.00 92.69 608 ALA A CA 1
ATOM 4787 C C . ALA A 1 608 ? -16.078 13.962 -0.375 1.00 92.69 608 ALA A C 1
ATOM 4789 O O . ALA A 1 608 ? -15.068 13.277 -0.234 1.00 92.69 608 ALA A O 1
ATOM 4790 N N . ARG A 1 609 ? -16.200 15.176 0.165 1.00 93.94 609 ARG A N 1
ATOM 4791 C CA . ARG A 1 609 ? -15.225 15.743 1.100 1.00 93.94 609 ARG A CA 1
ATOM 4792 C C . ARG A 1 609 ? -15.889 15.972 2.444 1.00 93.94 609 ARG A C 1
ATOM 4794 O O . ARG A 1 609 ? -17.021 16.460 2.487 1.00 93.94 609 ARG A O 1
ATOM 4801 N N . LEU A 1 610 ? -15.186 15.635 3.515 1.00 95.19 610 LEU A N 1
ATOM 4802 C CA . LEU A 1 610 ? -15.639 15.842 4.880 1.00 95.19 610 LEU A CA 1
ATOM 4803 C C . LEU A 1 610 ? -14.500 16.413 5.725 1.00 95.19 610 LEU A C 1
ATOM 4805 O O . LEU A 1 610 ? -13.386 15.896 5.736 1.00 95.19 610 LEU A O 1
ATOM 4809 N N . TRP A 1 611 ? -14.816 17.472 6.463 1.00 95.56 611 TRP A N 1
ATOM 4810 C CA . TRP A 1 611 ? -13.974 18.011 7.522 1.00 95.56 611 TRP A CA 1
ATOM 4811 C C . TRP A 1 611 ? -14.711 17.799 8.834 1.00 95.56 611 TRP A C 1
ATOM 4813 O O . TRP A 1 611 ? -15.803 18.336 9.036 1.00 95.56 611 TRP A O 1
ATOM 4823 N N . GLY A 1 612 ? -14.158 16.917 9.665 1.00 92.94 612 GLY A N 1
ATOM 4824 C CA . GLY A 1 612 ? -14.701 16.615 10.985 1.00 92.94 612 GLY A CA 1
ATOM 4825 C C . GLY A 1 612 ? -14.353 17.688 12.008 1.00 92.94 612 GLY A C 1
ATOM 4826 O O . GLY A 1 612 ? -15.023 17.765 13.035 1.00 92.94 612 GLY A O 1
ATOM 4827 N N . PHE A 1 613 ? -13.342 18.516 11.709 1.00 95.44 613 PHE A N 1
ATOM 4828 C CA . PHE A 1 613 ? -12.743 19.465 12.637 1.00 95.44 613 PHE A CA 1
ATOM 4829 C C . PHE A 1 613 ? -12.275 18.767 13.916 1.00 95.44 613 PHE A C 1
ATOM 4831 O O . PHE A 1 613 ? -12.648 19.108 15.039 1.00 95.44 613 PHE A O 1
ATOM 4838 N N . GLY A 1 614 ? -11.503 17.702 13.707 1.00 95.06 614 GLY A N 1
ATOM 4839 C CA . GLY A 1 614 ? -11.089 16.765 14.733 1.00 95.06 614 GLY A CA 1
ATOM 4840 C C . GLY A 1 614 ? -12.067 15.601 14.905 1.00 95.06 614 GLY A C 1
ATOM 4841 O O . GLY A 1 614 ? -12.784 15.184 13.995 1.00 95.06 614 GLY A O 1
ATOM 4842 N N . SER A 1 615 ? -12.068 15.043 16.108 1.00 95.00 615 SER A N 1
ATOM 4843 C CA . SER A 1 615 ? -12.858 13.879 16.506 1.00 95.00 615 SER A CA 1
ATOM 4844 C C . SER A 1 615 ? -13.345 14.052 17.952 1.00 95.00 615 SER A C 1
ATOM 4846 O O . SER A 1 615 ? -12.943 15.011 18.611 1.00 95.00 615 SER A O 1
ATOM 4848 N N . PRO A 1 616 ? -14.150 13.132 18.513 1.00 90.12 616 PRO A N 1
ATOM 4849 C CA . PRO A 1 616 ? -14.613 13.238 19.902 1.00 90.12 616 PRO A CA 1
ATOM 4850 C C . PRO A 1 616 ? -13.487 13.361 20.948 1.00 90.12 616 PRO A C 1
ATOM 4852 O O . PRO A 1 616 ? -13.718 13.876 22.045 1.00 90.12 616 PRO A O 1
ATOM 4855 N N . HIS A 1 617 ? -12.266 12.939 20.603 1.00 87.31 617 HIS A N 1
ATOM 4856 C CA . HIS A 1 617 ? -11.096 12.941 21.486 1.00 87.31 617 HIS A CA 1
ATOM 4857 C C . HIS A 1 617 ? -9.922 13.800 20.977 1.00 87.31 617 HIS A C 1
ATOM 4859 O O . HIS A 1 617 ? -8.896 13.867 21.648 1.00 87.31 617 HIS A O 1
ATOM 4865 N N . HIS A 1 618 ? -10.062 14.479 19.831 1.00 95.12 618 HIS A N 1
ATOM 4866 C CA . HIS A 1 618 ? -8.992 15.280 19.213 1.00 95.12 618 HIS A CA 1
ATOM 4867 C C . HIS A 1 618 ? -9.549 16.589 18.666 1.00 95.12 618 HIS A C 1
ATOM 4869 O O . HIS A 1 618 ? -10.519 16.559 17.912 1.00 95.12 618 HIS A O 1
ATOM 4875 N N . ALA A 1 619 ? -8.933 17.716 19.010 1.00 96.12 619 ALA A N 1
ATOM 4876 C CA . ALA A 1 619 ? -9.298 19.022 18.476 1.00 96.12 619 ALA A CA 1
ATOM 4877 C C . ALA A 1 619 ? -8.385 19.387 17.303 1.00 96.12 619 ALA A C 1
ATOM 4879 O O . ALA A 1 619 ? -7.164 19.396 17.452 1.00 96.12 619 ALA A O 1
ATOM 4880 N N . ASP A 1 620 ? -8.973 19.724 16.156 1.00 96.19 620 ASP A N 1
ATOM 4881 C CA . ASP A 1 620 ? -8.228 20.095 14.951 1.00 96.19 620 ASP A CA 1
ATOM 4882 C C . ASP A 1 620 ? -9.009 21.131 14.136 1.00 96.19 620 ASP A C 1
ATOM 4884 O O . ASP A 1 620 ? -10.229 21.030 14.009 1.00 96.19 620 ASP A O 1
ATOM 4888 N N . SER A 1 621 ? -8.332 22.135 13.574 1.00 95.00 621 SER A N 1
ATOM 4889 C CA . SER A 1 621 ? -8.979 23.080 12.648 1.00 95.00 621 SER A CA 1
ATOM 4890 C C . SER A 1 621 ? -9.077 22.533 11.227 1.00 95.00 621 SER A C 1
ATOM 4892 O O . SER A 1 621 ? -9.623 23.185 10.343 1.00 95.00 621 SER A O 1
ATOM 4894 N N . ASP A 1 622 ? -8.510 21.357 10.987 1.00 94.94 622 ASP A N 1
ATOM 4895 C CA . ASP A 1 622 ? -8.272 20.776 9.682 1.00 94.94 622 ASP A CA 1
ATOM 4896 C C . ASP A 1 622 ? -7.534 21.703 8.707 1.00 94.94 622 ASP A C 1
ATOM 4898 O O . ASP A 1 622 ? -7.812 21.712 7.510 1.00 94.94 622 ASP A O 1
ATOM 4902 N N . GLU A 1 623 ? -6.598 22.495 9.234 1.00 92.31 623 GLU A N 1
ATOM 4903 C CA . GLU A 1 623 ? -5.848 23.529 8.501 1.00 92.31 623 GLU A CA 1
ATOM 4904 C C . GLU A 1 623 ? -6.707 24.692 7.980 1.00 92.31 623 GLU A C 1
ATOM 4906 O O . GLU A 1 623 ? -6.206 25.579 7.286 1.00 92.31 623 GLU A O 1
ATOM 4911 N N . TRP A 1 624 ? -7.985 24.756 8.364 1.00 94.00 624 TRP A N 1
ATOM 4912 C CA . TRP A 1 624 ? -8.803 25.931 8.103 1.00 94.00 624 TRP A CA 1
ATOM 4913 C C . TRP A 1 624 ? -8.320 27.094 8.964 1.00 94.00 624 TRP A C 1
ATOM 4915 O O . TRP A 1 624 ? -8.040 26.952 10.159 1.00 94.00 624 TRP A O 1
ATOM 4925 N N . ILE A 1 625 ? -8.264 28.266 8.341 1.00 92.38 625 ILE A N 1
ATOM 4926 C CA . ILE A 1 625 ? -7.943 29.535 8.985 1.00 92.38 625 ILE A CA 1
ATOM 4927 C C . ILE A 1 625 ? -9.147 30.469 8.896 1.00 92.38 625 ILE A C 1
ATOM 4929 O O . ILE A 1 625 ? -9.911 30.435 7.929 1.00 92.38 625 ILE A O 1
ATOM 4933 N N . ALA A 1 626 ? -9.322 31.307 9.914 1.00 91.25 626 ALA A N 1
ATOM 4934 C CA . ALA A 1 626 ? -10.310 32.374 9.860 1.00 91.25 626 ALA A CA 1
ATOM 4935 C C . ALA A 1 626 ? -9.871 33.457 8.861 1.00 91.25 626 ALA A C 1
ATOM 4937 O O . ALA A 1 626 ? -8.680 33.737 8.714 1.00 91.25 626 ALA A O 1
ATOM 4938 N N . GLY A 1 627 ? -10.845 34.076 8.191 1.00 88.81 627 GLY A N 1
ATOM 4939 C CA . GLY A 1 627 ? -10.610 35.291 7.414 1.00 88.81 627 GLY A CA 1
ATOM 4940 C C . GLY A 1 627 ? -10.252 36.484 8.307 1.00 88.81 627 GLY A C 1
ATOM 4941 O O . GLY A 1 627 ? -10.336 36.420 9.534 1.00 88.81 627 GLY A O 1
ATOM 4942 N N . GLU A 1 628 ? -9.866 37.592 7.677 1.00 88.56 628 GLU A N 1
ATOM 4943 C CA . GLU A 1 628 ? -9.492 38.823 8.375 1.00 88.56 628 GLU A CA 1
ATOM 4944 C C . GLU A 1 628 ? -10.604 39.302 9.333 1.00 88.56 628 GLU A C 1
ATOM 4946 O O . GLU A 1 628 ? -11.783 39.311 8.979 1.00 88.56 628 GLU A O 1
ATOM 4951 N N . GLY A 1 629 ? -10.233 39.683 10.561 1.00 87.12 629 GLY A N 1
ATOM 4952 C CA . GLY A 1 629 ? -11.170 40.158 11.592 1.00 87.12 629 GLY A CA 1
ATOM 4953 C C . GLY A 1 629 ? -11.831 39.068 12.449 1.00 87.12 629 GLY A C 1
ATOM 4954 O O . GLY A 1 629 ? -12.570 39.394 13.378 1.00 87.12 629 GLY A O 1
ATOM 4955 N N . ALA A 1 630 ? -11.542 37.790 12.194 1.00 90.06 630 ALA A N 1
ATOM 4956 C CA . ALA A 1 630 ? -11.997 36.673 13.015 1.00 90.06 630 ALA A CA 1
ATOM 4957 C C . ALA A 1 630 ? -10.826 35.795 13.474 1.00 90.06 630 ALA A C 1
ATOM 4959 O O . ALA A 1 630 ? -9.733 35.808 12.911 1.00 90.06 630 ALA A O 1
ATOM 4960 N N . SER A 1 631 ? -11.072 35.002 14.511 1.00 90.25 631 SER A N 1
ATOM 4961 C CA . SER A 1 631 ? -10.196 33.914 14.936 1.00 90.25 631 SER A CA 1
ATOM 4962 C C . SER A 1 631 ? -10.979 32.607 14.963 1.00 90.25 631 SER A C 1
ATOM 4964 O O . SER A 1 631 ? -12.204 32.605 15.075 1.00 90.25 631 SER A O 1
ATOM 4966 N N . LEU A 1 632 ? -10.275 31.490 14.818 1.00 92.94 632 LEU A N 1
ATOM 4967 C CA . LEU A 1 632 ? -10.859 30.156 14.841 1.00 92.94 632 LEU A CA 1
ATOM 4968 C C . LEU A 1 632 ? -10.305 29.405 16.048 1.00 92.94 632 LEU A C 1
ATOM 4970 O O . LEU A 1 632 ? -9.093 29.392 16.269 1.00 92.94 632 LEU A O 1
ATOM 4974 N N . ARG A 1 633 ? -11.188 28.770 16.819 1.00 94.50 633 ARG A N 1
ATOM 4975 C CA . ARG A 1 633 ? -10.814 27.866 17.909 1.00 94.50 633 ARG A CA 1
ATOM 4976 C C . ARG A 1 633 ? -11.310 26.463 17.593 1.00 94.50 633 ARG A C 1
ATOM 4978 O O . ARG A 1 633 ? -12.514 26.250 17.499 1.00 94.50 633 ARG A O 1
ATOM 4985 N N . ALA A 1 634 ? -10.389 25.517 17.464 1.00 94.81 634 ALA A N 1
ATOM 4986 C CA . ALA A 1 634 ? -10.730 24.109 17.320 1.00 94.81 634 ALA A CA 1
ATOM 4987 C C . ALA A 1 634 ? -11.151 23.503 18.666 1.00 94.81 634 ALA A C 1
ATOM 4989 O O . ALA A 1 634 ? -10.551 23.787 19.706 1.00 94.81 634 ALA A O 1
ATOM 4990 N N . GLY A 1 635 ? -12.174 22.659 18.627 1.00 93.94 635 GLY A N 1
ATOM 4991 C CA . GLY A 1 635 ? -12.583 21.777 19.710 1.00 93.94 635 GLY A CA 1
ATOM 4992 C C . GLY A 1 635 ? -12.739 20.346 19.201 1.00 93.94 635 GLY A C 1
ATOM 4993 O O . GLY A 1 635 ? -12.449 20.051 18.046 1.00 93.94 635 GLY A O 1
ATOM 4994 N N . ASN A 1 636 ? -13.181 19.437 20.067 1.00 93.62 636 ASN A N 1
ATOM 4995 C CA . ASN A 1 636 ? -13.284 18.016 19.735 1.00 93.62 636 ASN A CA 1
ATOM 4996 C C . ASN A 1 636 ? -14.427 17.749 18.738 1.00 93.62 636 ASN A C 1
ATOM 4998 O O . ASN A 1 636 ? -15.575 17.541 19.143 1.00 93.62 636 ASN A O 1
ATOM 5002 N N . GLY A 1 637 ? -14.112 17.757 17.440 1.00 91.44 637 GLY A N 1
ATOM 5003 C CA . GLY A 1 637 ? -15.069 17.527 16.355 1.00 91.44 637 GLY A CA 1
ATOM 5004 C C . GLY A 1 637 ? -15.880 18.767 15.968 1.00 91.44 637 GLY A C 1
ATOM 5005 O O . GLY A 1 637 ? -17.014 18.633 15.500 1.00 91.44 637 GLY A O 1
ATOM 5006 N N . TYR A 1 638 ? -15.354 19.967 16.236 1.00 92.38 638 TYR A N 1
ATOM 5007 C CA . TYR A 1 638 ? -15.973 21.236 15.855 1.00 92.38 638 TYR A CA 1
ATOM 5008 C C . TYR A 1 638 ? -14.948 22.378 15.795 1.00 92.38 638 TYR A C 1
ATOM 5010 O O . TYR A 1 638 ? -13.877 22.318 16.395 1.00 92.38 638 TYR A O 1
ATOM 5018 N N . VAL A 1 639 ? -15.320 23.468 15.124 1.00 94.38 639 VAL A N 1
ATOM 5019 C CA . VAL A 1 639 ? -14.626 24.761 15.201 1.00 94.38 639 VAL A CA 1
ATOM 5020 C C . VAL A 1 639 ? -15.597 25.853 15.629 1.00 94.38 639 VAL A C 1
ATOM 5022 O O . VAL A 1 639 ? -16.728 25.906 15.151 1.00 94.38 639 VAL A O 1
ATOM 5025 N N . ASP A 1 640 ? -15.132 26.747 16.497 1.00 93.31 640 ASP A N 1
ATOM 5026 C CA . ASP A 1 640 ? -15.808 27.999 16.820 1.00 93.31 640 ASP A CA 1
ATOM 5027 C C . ASP A 1 640 ? -15.160 29.142 16.036 1.00 93.31 640 ASP A C 1
ATOM 5029 O O . ASP A 1 640 ? -13.942 29.341 16.102 1.00 93.31 640 ASP A O 1
ATOM 5033 N N . LEU A 1 641 ? -15.975 29.938 15.345 1.00 90.31 641 LEU A N 1
ATOM 5034 C CA . LEU A 1 641 ? -15.558 31.239 14.828 1.00 90.31 641 LEU A CA 1
ATOM 5035 C C . LEU A 1 641 ? -15.764 32.291 15.918 1.00 90.31 641 LEU A C 1
ATOM 5037 O O . LEU A 1 641 ? -16.884 32.531 16.366 1.00 90.31 641 LEU A O 1
ATOM 5041 N N . ILE A 1 642 ? -14.674 32.922 16.339 1.00 87.44 642 ILE A N 1
ATOM 5042 C CA . ILE A 1 642 ? -14.655 33.976 17.350 1.00 87.44 642 ILE A CA 1
ATOM 5043 C C . ILE A 1 64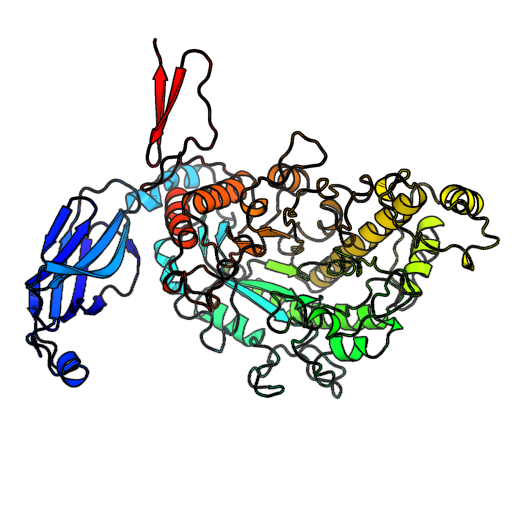2 ? -14.358 35.292 16.627 1.00 87.44 642 ILE A C 1
ATOM 5045 O O . ILE A 1 642 ? -13.208 35.583 16.289 1.00 87.44 642 ILE A O 1
ATOM 5049 N N . GLY A 1 643 ? -15.405 36.071 16.364 1.00 74.81 643 GLY A N 1
ATOM 5050 C CA . GLY A 1 643 ? -15.298 37.419 15.809 1.00 74.81 643 GLY A CA 1
ATOM 5051 C C . GLY A 1 643 ? -15.264 38.488 16.900 1.00 74.81 643 GLY A C 1
ATOM 5052 O O . GLY A 1 643 ? -15.869 38.333 17.961 1.00 74.81 643 GLY A O 1
ATOM 5053 N N . THR A 1 644 ? -14.599 39.607 16.621 1.00 57.84 644 THR A N 1
ATOM 5054 C CA . THR A 1 644 ? -14.874 40.879 17.304 1.00 57.84 644 THR A CA 1
ATOM 5055 C C . THR A 1 644 ? -15.852 41.695 16.453 1.00 57.84 644 THR A C 1
ATOM 5057 O O . THR A 1 644 ? -15.464 42.725 15.906 1.00 57.84 644 THR A O 1
ATOM 5060 N N . GLY A 1 645 ? -17.092 41.223 16.281 1.00 55.31 645 GLY A N 1
ATOM 5061 C CA . GLY A 1 645 ? -18.127 41.932 15.508 1.00 55.31 645 GLY A CA 1
ATOM 5062 C C . GLY A 1 645 ? -19.031 41.021 14.707 1.00 55.31 645 GLY A C 1
ATOM 5063 O O . GLY A 1 645 ? -18.552 40.523 13.667 1.00 55.31 645 GLY A O 1
#

Sequence (645 aa):
MSSPIGYVDTPGAEALIGTRLDATGWALDARGIDRVEMRLGTQKQLARYGLPRPDVAAVIPGYPDGSACGFAFDGDFAPLAATRHQIAIVAVSNTGAEKVLSVKSLLPHEALTRWRQLHAARVRSDASPFYILPALSGVGLGGAEGLADAYAPYHSPTLRTGMRVPILYLRTTLGAAHDWNFDPEWDVDRRWSGRRIAEDSLSVVIAHSIAHRLPVLFTLNGGVWADAACSVPGWDVNDHLEEDEMNCQWNERDQVMPEDYLGKLPGTPRTPEIGRSLTFNVYAARNRHYKKRNLQQAARIIAAFGRAHPDYLVGVSLDPDTYLNPFYEFGEHRQWYDYNPGAIRQFRHWLAANGPYEGKSSPGIPDLSRYRRKIPISLGEASHLAGKRFSSWAEVDPPRIFSFDEQPFWEDAWVREWEVFRRHLVQLHYDELSQWVAEAGIPAHKIYSAQGFLARIPPVQPFAVYIDSPVRNHDGGGMSIEGAIPSEGHLGAIVYGSGALNQVPMESGSENLFATFHRMDPNWAVVEFNTADFQIPDILPDYAMAYRALREMFNYGARFVSPMAWNGSNGTDAGQASYVSYTAWRNTPLEEAMRDFAVSHAFVPPGARLWGFGSPHHADSDEWIAGEGASLRAGNGYVDLIGTG

Foldseek 3Di:
DKAKAWAKPPPPAQEDEAFKDKTKIFMFTQQAWPFKWKDWPPDIDTWDFQCAQQVCLVVDPDTPSRRRGMTIDIDGPPPDDQFKTKIFTWIAGPVRHIDGNGIHIYHYPNLLCVCVVVLVVPPDPPFDAAEEAAEWFQLVPCRCPCVLRHCVVLDFRRYDYAHEYEDLLQQQAPFDVVPRAGDQPGDQCDDDPRDGQGRDHNVSSLVSCVVSVGAYAYAHAPWLQSATLDQDRRNHVFSVQQVDCLQKFAWLVRDQFFQCPCQPDPPRVSGGSLSITGDLFLVSLVVLVSLLRSLLVSLLVLLVSCVVPVSRYLFYEYHAAQFQRQPQFDDPSHTDIGQNVSLLVVLLCQLQCDDLCVQDDDVSGHRNVVSRDPDHHDQVNLCVLVVHRDPDSVRRGQDSDQDPPPCGLLNRSSSLSVLLSRLVSLLVNLQSSLVSSVVSRGQLARYEYHHEDEQDVVGWDAAAQDSNDGRTSTDPSSHHVLSRQYPSHAYAYAAEACRLLQNGAHPVNPDTDLLSRCVNGVAYAHSEYDNHHQVCFLDADALVSLLSSLQSCQQSQHSYHYQQASPAAEPVCRPPPRHGRSRYDHPGSNVVSVSSVSSNCNSPHGPDHDDQCAAQPDHHNSPDADDPQWGWDTDHRDIDIGGPD

pLDDT: mean 92.02, std 9.21, range [38.44, 98.94]

Secondary structure (DSSP, 8-state):
----EEEEEE--SSEEESSEEEEEEEEE-TT-EEEEEEEETTEEEE-EEEE--HHHHHHS---TTGGG-EEEEEEE--S--SS-EEEEEEEEETT--EEEEEEEEEE-TTTTTTTHHHHHHH--TTPPPEEE--B---GGGTTTTTHHHHHGGG-BTTEEE-EEEEEETTTSBS-GGGTT-B-TT--TT-EETTEES-S--HHHHHHHHHHHT--EEEEEE-SGGGS-SS--TTT-HHHHHHTSGGGB--BTTS-PPPTTTTTTSTT-SS--STTS-B---TT-HHHHHHHHHHHHHHHHHHHHHHHH-TTTEEEEEESTT--S--TT-SGGG---B---HHHHHHHHHHHTT-GGGGT--BTTB---GGG--SSPPPHHHHHHHTTS--SSGGG---------SSS-GGG-HHHHHHHHHHHHHHHHHHHHHHHHHHHTT--GGGEE--EE-PPPSS--SPPPSSTTSPPPSS--TT--TTTTS-TTSB-EEEEETTTTTT--B-TTSS-BHHHHHHHH-TT-EEEEEESS-TTSTT----HHHHHHHHHHHHHTT-SEEEEB-TTS--GGGTTSTT--GGG--TTSHHHHHHHHHHHHTTT--BTB----SEETTEE--TT--PPTTEEEEEETTEEEEEE--